Protein AF-A0A497HSV2-F1 (afdb_monomer_lite)

Secondary structure (DSSP, 8-state):
--EEEEEHHHHHHHTTTS-GGGG-HHHHHHHHHHTTEEEEEE-SSEEEEEE-TT-GGGSSHHHHHHHHHHHHHTPPPPTTTSS--SEEEEEEEEPGGGTTT--EEEEEEEES----HHHHHHHHHHHHHHHHTTTTTTTSEEEEEEESTT--SSEEEEEE-TTT-EE-BTT-SS-EEHHHHHHHSHHHHHHGGGSTT-SSEEEEE-TT--EEEETTTEEBGGG---TT--SEEEEEEES-HHHHHHHHHHHHHHHHHTT-EEEEEEEEPPTT-B---TT-PPB--EEEE-----EEEEEEHHHHHHHHSS---HHHHHHHHHHTT--EEE-SSSEEEEEE-TT-TT--SHHHHHHHHHHHH-GGGPPP---SS-----PPTTHHHHHHHHHHHHHTTPEE----SEE-HHHHHHTT-TTT---B-SS-SSGGGSEE-SSSHHHHHHHHHHTTTSPSP--EE---------

pLDDT: mean 93.84, std 6.49, range [48.62, 98.75]

Sequence (470 aa):
MPIIEINRQHFREILYDLPEEKLHWDEVKRTIPMMGASFEREDEETISFEFFPNRPDLYSVEGAARAYRSYVTSQPFSQDLYSLQGRSGIYLEVASSVLEVRPYIGCVMVRGVNIDENSLRSIMNVQEKLHMTLGRGRKKMAIGIHDFSPLYPPFRYLGANPDEVSFLPLQGDREMTLAEILKYHDKGVEYAHTLDGFPRYPVILDSKGQVLSFPPIINGELTRVTEDTTDIFVDCTGTSLRVIEESLNIITAQLIDLGGRAESVEIRYPPGAYERGESGGAELGIRETPPFEWTHLKISLKDAKRLLGVEIEVEEAIEALNRMGFPVQFLRGEVLEVSVPPMRVDILHPVDLFEDMAIGYGYDRFEGDLPKTPAFGEELPGKELEGQLRELMIGLKYQEVKTLTLVSEAELKALEMDREAGVEVINPLSEDHSALRPSLLPSLLGFLRNNRHRDFPQRVFEIGEVVRGG

Structure (mmCIF, N/CA/C/O backbone):
data_AF-A0A497HSV2-F1
#
_entry.id   AF-A0A497HSV2-F1
#
loop_
_atom_site.group_PDB
_atom_site.id
_atom_site.type_symbol
_atom_site.label_atom_id
_atom_site.label_alt_id
_atom_site.label_comp_id
_atom_site.label_asym_id
_atom_site.label_entity_id
_atom_site.label_seq_id
_atom_site.pdbx_PDB_ins_code
_atom_site.Cartn_x
_atom_site.Cartn_y
_atom_site.Cartn_z
_atom_site.occupancy
_atom_site.B_iso_or_equiv
_atom_site.auth_seq_id
_atom_site.auth_comp_id
_atom_site.auth_asym_id
_atom_site.auth_atom_id
_atom_site.pdbx_PDB_model_num
ATOM 1 N N . MET A 1 1 ? 3.741 5.727 -9.926 1.00 81.50 1 MET A N 1
ATOM 2 C CA . MET A 1 1 ? 3.344 5.398 -8.540 1.00 81.50 1 MET A CA 1
ATOM 3 C C . MET A 1 1 ? 1.887 5.859 -8.379 1.00 81.50 1 MET A C 1
ATOM 5 O O . MET A 1 1 ? 1.336 6.367 -9.358 1.00 81.50 1 MET A O 1
ATOM 9 N N . PRO A 1 2 ? 1.161 5.559 -7.291 1.00 89.69 2 PRO A N 1
ATOM 10 C CA . PRO A 1 2 ? -0.249 5.935 -7.204 1.00 89.69 2 PRO A CA 1
ATOM 11 C C . PRO A 1 2 ? -0.413 7.441 -6.992 1.00 89.69 2 PRO A C 1
ATOM 13 O O . PRO A 1 2 ? 0.045 8.004 -6.003 1.00 89.69 2 PRO A O 1
ATOM 16 N N . ILE A 1 3 ? -1.112 8.068 -7.935 1.00 94.06 3 ILE A N 1
ATOM 17 C CA . ILE A 1 3 ? -1.574 9.451 -7.827 1.00 94.06 3 ILE A CA 1
ATOM 18 C C . ILE A 1 3 ? -2.916 9.460 -7.099 1.00 94.06 3 ILE A C 1
ATOM 20 O O . ILE A 1 3 ? -3.833 8.730 -7.504 1.00 94.06 3 ILE A O 1
ATOM 24 N N . ILE A 1 4 ? -3.007 10.276 -6.051 1.00 94.62 4 ILE A N 1
ATOM 25 C CA . ILE A 1 4 ? -4.208 10.502 -5.246 1.00 94.62 4 ILE A CA 1
ATOM 26 C C . ILE A 1 4 ? -4.673 11.938 -5.455 1.00 94.62 4 ILE A C 1
ATOM 28 O O . ILE A 1 4 ? -3.900 12.879 -5.275 1.00 94.62 4 ILE A O 1
ATOM 32 N N . GLU A 1 5 ? -5.937 12.087 -5.839 1.00 94.75 5 GLU A N 1
ATOM 33 C CA . GLU A 1 5 ? -6.594 13.378 -6.031 1.00 94.75 5 GLU A CA 1
ATOM 34 C C . GLU A 1 5 ? -7.315 13.751 -4.734 1.00 94.75 5 GLU A C 1
ATOM 36 O O . GLU A 1 5 ? -8.330 13.160 -4.367 1.00 94.75 5 GLU A O 1
ATOM 41 N N . ILE A 1 6 ? -6.749 14.706 -4.002 1.00 95.25 6 ILE A N 1
ATOM 42 C CA . ILE A 1 6 ? -7.303 15.218 -2.754 1.00 95.25 6 ILE A CA 1
ATOM 43 C C . ILE A 1 6 ? -8.336 16.288 -3.092 1.00 95.25 6 ILE A C 1
ATOM 45 O O . ILE A 1 6 ? -7.981 17.370 -3.561 1.00 95.25 6 ILE A O 1
ATOM 49 N N . ASN A 1 7 ? -9.613 16.002 -2.831 1.00 94.75 7 ASN A N 1
ATOM 50 C CA . ASN A 1 7 ? -10.668 17.009 -2.891 1.00 94.75 7 ASN A CA 1
ATOM 51 C C . ASN A 1 7 ? -10.471 18.036 -1.762 1.00 94.75 7 ASN A C 1
ATOM 53 O O . ASN A 1 7 ? -10.339 17.676 -0.589 1.00 94.75 7 ASN A O 1
ATOM 57 N N . ARG A 1 8 ? -10.447 19.323 -2.124 1.00 94.19 8 ARG A N 1
ATOM 58 C CA . ARG A 1 8 ? -10.131 20.422 -1.204 1.00 94.19 8 ARG A CA 1
ATOM 59 C C . ARG A 1 8 ? -11.154 20.570 -0.079 1.00 94.19 8 ARG A C 1
ATOM 61 O O . ARG A 1 8 ? -10.768 20.880 1.047 1.00 94.19 8 ARG A O 1
ATOM 68 N N . GLN A 1 9 ? -12.436 20.388 -0.385 1.00 92.88 9 GLN A N 1
ATOM 69 C CA . GLN A 1 9 ? -13.516 20.499 0.590 1.00 92.88 9 GLN A CA 1
ATOM 70 C C . GLN A 1 9 ? -13.465 19.326 1.572 1.00 92.88 9 GLN A C 1
ATOM 72 O O . GLN A 1 9 ? -13.340 19.558 2.771 1.00 92.88 9 GLN A O 1
ATOM 77 N N . HIS A 1 10 ? -13.426 18.097 1.058 1.00 94.44 10 HIS A N 1
ATOM 78 C CA . HIS A 1 10 ? -13.376 16.876 1.869 1.00 94.44 10 HIS A CA 1
ATOM 79 C C . HIS A 1 10 ? -12.177 16.853 2.826 1.00 94.44 10 HIS A C 1
ATOM 81 O O . HIS A 1 10 ? -12.303 16.596 4.021 1.00 94.44 10 HIS A O 1
ATOM 87 N N . PHE A 1 11 ? -10.990 17.220 2.330 1.00 95.88 11 PHE A N 1
ATOM 88 C CA . PHE A 1 11 ? -9.779 17.303 3.153 1.00 95.88 11 PHE A CA 1
ATOM 89 C C . PHE A 1 11 ? -9.918 18.307 4.307 1.00 95.88 11 PHE A C 1
ATOM 91 O O . PHE A 1 11 ? -9.453 18.054 5.418 1.00 95.88 11 PHE A O 1
ATOM 98 N N . ARG A 1 12 ? -10.574 19.448 4.057 1.00 94.62 12 ARG A N 1
ATOM 99 C CA . ARG A 1 12 ? -10.845 20.466 5.081 1.00 94.62 12 ARG A CA 1
ATOM 100 C C . ARG A 1 12 ? -11.924 20.023 6.061 1.00 94.62 12 ARG A C 1
ATOM 102 O O . ARG A 1 12 ? -11.810 20.344 7.235 1.00 94.62 12 ARG A O 1
ATOM 109 N N . GLU A 1 13 ? -12.926 19.278 5.611 1.00 93.62 13 GLU A N 1
ATOM 110 C CA . GLU A 1 13 ? -13.975 18.718 6.468 1.00 93.62 13 GLU A CA 1
ATOM 111 C C . GLU A 1 13 ? -13.412 17.676 7.441 1.00 93.62 13 GLU A C 1
ATOM 113 O O . GLU A 1 13 ? -13.749 17.712 8.618 1.00 93.62 13 GLU A O 1
ATOM 118 N N . ILE A 1 14 ? -12.472 16.827 7.012 1.00 94.75 14 ILE A N 1
ATOM 119 C CA . ILE A 1 14 ? -11.773 15.876 7.902 1.00 94.75 14 ILE A CA 1
ATOM 120 C C . ILE A 1 14 ? -10.883 16.599 8.930 1.00 94.75 14 ILE A C 1
ATOM 122 O O . ILE A 1 14 ? -10.652 16.111 10.041 1.00 94.75 14 ILE A O 1
ATOM 126 N N . LEU A 1 15 ? -10.356 17.769 8.564 1.00 96.00 15 LEU A N 1
ATOM 127 C CA . LEU A 1 15 ? -9.415 18.556 9.363 1.00 96.00 15 LEU A CA 1
ATOM 128 C C . LEU A 1 15 ? -10.031 19.840 9.932 1.00 96.00 15 LEU A C 1
ATOM 130 O O . LEU A 1 15 ? -9.305 20.789 10.225 1.00 96.00 15 LEU A O 1
ATOM 134 N N . TYR A 1 16 ? -11.356 19.868 10.095 1.00 94.00 16 TYR A N 1
ATOM 135 C CA . TYR A 1 16 ? -12.126 21.072 10.426 1.00 94.00 16 TYR A CA 1
ATOM 136 C C . TYR A 1 16 ? -11.718 21.747 11.746 1.00 94.00 16 TYR A C 1
ATOM 138 O O . TYR A 1 16 ? -12.010 22.921 11.963 1.00 94.00 16 TYR A O 1
ATOM 146 N N . ASP A 1 17 ? -11.091 21.000 12.653 1.00 94.56 17 ASP A N 1
ATOM 147 C CA . ASP A 1 17 ? -10.634 21.457 13.964 1.00 94.56 17 ASP A CA 1
ATOM 148 C C . ASP A 1 17 ? -9.208 22.038 13.947 1.00 94.56 17 ASP A C 1
ATOM 150 O O . ASP A 1 17 ? -8.770 22.603 14.952 1.00 94.56 17 ASP A O 1
ATOM 154 N N . LEU A 1 18 ? -8.478 21.932 12.828 1.00 95.88 18 LEU A N 1
ATOM 155 C CA . LEU A 1 18 ? -7.165 22.558 12.687 1.00 95.88 18 LEU A CA 1
ATOM 156 C C . LEU A 1 18 ? -7.283 24.072 12.415 1.00 95.88 18 LEU A C 1
ATOM 158 O O . LEU A 1 18 ? -8.221 24.519 11.756 1.00 95.88 18 LEU A O 1
ATOM 162 N N . PRO A 1 19 ? -6.309 24.886 12.868 1.00 94.19 19 PRO A N 1
ATOM 163 C CA . PRO A 1 19 ? -6.264 26.311 12.541 1.00 94.19 19 PRO A CA 1
ATOM 164 C C . PRO A 1 19 ? -6.192 26.562 11.025 1.00 94.19 19 PRO A C 1
ATOM 166 O O . PRO A 1 19 ? -5.467 25.862 10.318 1.00 94.19 19 PRO A O 1
ATOM 169 N N . GLU A 1 20 ? -6.856 27.613 10.529 1.00 91.50 20 GLU A N 1
ATOM 170 C CA . GLU A 1 20 ? -6.917 27.930 9.085 1.00 91.50 20 GLU A CA 1
ATOM 171 C C . GLU A 1 20 ? -5.522 28.105 8.454 1.00 91.50 20 GLU A C 1
ATOM 173 O O . GLU A 1 20 ? -5.303 27.716 7.310 1.00 91.50 20 GLU A O 1
ATOM 178 N N . GLU A 1 21 ? -4.539 28.618 9.203 1.00 92.81 21 GLU A N 1
ATOM 179 C CA . GLU A 1 21 ? -3.147 28.731 8.739 1.00 92.81 21 GLU A CA 1
ATOM 180 C C . GLU A 1 21 ? -2.515 27.379 8.365 1.00 92.81 21 GLU A C 1
ATOM 182 O O . GLU A 1 21 ? -1.705 27.314 7.442 1.00 92.81 21 GLU A O 1
ATOM 187 N N . LYS A 1 22 ? -2.922 26.290 9.033 1.00 93.19 22 LYS A N 1
ATOM 188 C CA . LYS A 1 22 ? -2.508 24.916 8.726 1.00 93.19 22 LYS A CA 1
ATOM 189 C C . LYS A 1 22 ? -3.316 24.314 7.580 1.00 93.19 22 LYS A C 1
ATOM 191 O O . LYS A 1 22 ? -2.921 23.283 7.060 1.00 93.19 22 LYS A O 1
ATOM 196 N N . LEU A 1 23 ? -4.426 24.923 7.172 1.00 93.88 23 LEU A N 1
ATOM 197 C CA . LEU A 1 23 ? -5.266 24.468 6.056 1.00 93.88 23 LEU A CA 1
ATOM 198 C C . LEU A 1 23 ? -5.085 25.328 4.797 1.00 93.88 23 LEU A C 1
ATOM 200 O O . LEU A 1 23 ? -5.809 25.165 3.805 1.00 93.88 23 LEU A O 1
ATOM 204 N N . HIS A 1 24 ? -4.115 26.246 4.819 1.00 94.25 24 HIS A N 1
ATOM 205 C CA . HIS A 1 24 ? -3.714 27.000 3.645 1.00 94.25 24 HIS A CA 1
ATOM 206 C C . HIS A 1 24 ? -3.025 26.074 2.636 1.00 94.25 24 HIS A C 1
ATOM 208 O O . HIS A 1 24 ? -2.110 25.326 2.978 1.00 94.25 24 HIS A O 1
ATOM 214 N N . TRP A 1 25 ? -3.427 26.135 1.367 1.00 93.62 25 TRP A N 1
ATOM 215 C CA . TRP A 1 25 ? -2.964 25.171 0.363 1.00 93.62 25 TRP A CA 1
ATOM 216 C C . TRP A 1 25 ? -1.471 25.250 0.057 1.00 93.62 25 TRP A C 1
ATOM 218 O O . TRP A 1 25 ? -0.887 24.240 -0.319 1.00 93.62 25 TRP A O 1
ATOM 228 N N . ASP A 1 26 ? -0.834 26.400 0.266 1.00 92.81 26 ASP A N 1
ATOM 229 C CA . ASP A 1 26 ? 0.627 26.498 0.168 1.00 92.81 26 ASP A CA 1
ATOM 230 C C . ASP A 1 26 ? 1.335 25.713 1.284 1.00 92.81 26 ASP A C 1
ATOM 232 O O . ASP A 1 26 ? 2.369 25.094 1.036 1.00 92.81 26 ASP A O 1
ATOM 236 N N . GLU A 1 27 ? 0.755 25.671 2.489 1.00 92.31 27 GLU A N 1
ATOM 237 C CA . GLU A 1 27 ? 1.283 24.865 3.595 1.00 92.31 27 GLU A CA 1
ATOM 238 C C . GLU A 1 27 ? 1.093 23.372 3.320 1.00 92.31 27 GLU A C 1
ATOM 240 O O . GLU A 1 27 ? 2.031 22.587 3.475 1.00 92.31 27 GLU A O 1
ATOM 245 N N . VAL A 1 28 ? -0.093 22.987 2.836 1.00 94.88 28 VAL A N 1
ATOM 246 C CA . VAL A 1 28 ? -0.403 21.598 2.467 1.00 94.88 28 VAL A CA 1
ATOM 247 C C . VAL A 1 28 ? 0.522 21.115 1.344 1.00 94.88 28 VAL A C 1
ATOM 249 O O . VAL A 1 28 ? 1.122 20.045 1.460 1.00 94.88 28 VAL A O 1
ATOM 252 N N . LYS A 1 29 ? 0.710 21.933 0.297 1.00 94.69 29 LYS A N 1
ATOM 253 C CA . LYS A 1 29 ? 1.616 21.660 -0.834 1.00 94.69 29 LYS A CA 1
ATOM 254 C C . LYS A 1 29 ? 3.063 21.477 -0.415 1.00 94.69 29 LYS A C 1
ATOM 256 O O . LYS A 1 29 ? 3.766 20.684 -1.028 1.00 94.69 29 LYS A O 1
ATOM 261 N N . ARG A 1 30 ? 3.512 22.210 0.602 1.00 91.94 30 ARG A N 1
ATOM 262 C CA . ARG A 1 30 ? 4.869 22.083 1.135 1.00 91.94 30 ARG A CA 1
ATOM 263 C C . ARG A 1 30 ? 5.022 20.856 2.028 1.00 91.94 30 ARG A C 1
ATOM 265 O O . ARG A 1 30 ? 6.057 20.206 1.996 1.00 91.94 30 ARG A O 1
ATOM 272 N N . THR A 1 31 ? 4.004 20.553 2.823 1.00 93.44 31 THR A N 1
ATOM 273 C CA . THR A 1 31 ? 4.089 19.556 3.893 1.00 93.44 31 THR A CA 1
ATOM 274 C C . THR A 1 31 ? 3.835 18.132 3.410 1.00 93.44 31 THR A C 1
ATOM 276 O O . THR A 1 31 ? 4.577 17.237 3.798 1.00 93.44 31 THR A O 1
ATOM 279 N N . ILE A 1 32 ? 2.831 17.895 2.555 1.00 94.62 32 ILE A N 1
ATOM 280 C CA . ILE A 1 32 ? 2.525 16.537 2.067 1.00 94.62 32 ILE A CA 1
ATOM 281 C C . ILE A 1 32 ? 3.741 15.866 1.407 1.00 94.62 32 ILE A C 1
ATOM 283 O O . ILE A 1 32 ? 4.018 14.716 1.749 1.00 94.62 32 ILE A O 1
ATOM 287 N N . PRO A 1 33 ? 4.526 16.553 0.554 1.00 93.56 33 PRO A N 1
ATOM 288 C CA . PRO A 1 33 ? 5.731 15.966 -0.021 1.00 93.56 33 PRO A CA 1
ATOM 289 C C . PRO A 1 33 ? 6.771 15.506 1.003 1.00 93.56 33 PRO A C 1
ATOM 291 O O . PRO A 1 33 ? 7.427 14.487 0.791 1.00 93.56 33 PRO A O 1
ATOM 294 N N . MET A 1 34 ? 6.874 16.196 2.145 1.00 90.44 34 MET A N 1
ATOM 295 C CA . MET A 1 34 ? 7.792 15.807 3.221 1.00 90.44 34 MET A CA 1
ATOM 296 C C . MET A 1 34 ? 7.437 14.441 3.817 1.00 90.44 34 MET A C 1
ATOM 298 O O . MET A 1 34 ? 8.313 13.776 4.347 1.00 90.44 34 MET A O 1
ATOM 302 N N . MET A 1 35 ? 6.187 13.988 3.690 1.00 90.12 35 MET A N 1
ATOM 303 C CA . MET A 1 35 ? 5.714 12.697 4.204 1.00 90.12 35 MET A CA 1
ATOM 304 C C . MET A 1 35 ? 5.827 11.548 3.184 1.00 90.12 35 MET A C 1
ATOM 306 O O . MET A 1 35 ? 5.187 10.511 3.361 1.00 90.12 35 MET A O 1
ATOM 310 N N . GLY A 1 36 ? 6.611 11.718 2.112 1.00 86.06 36 GLY A N 1
ATOM 311 C CA . GLY A 1 36 ? 6.822 10.684 1.092 1.00 86.06 36 GLY A CA 1
ATOM 312 C C . GLY A 1 36 ? 5.896 10.812 -0.119 1.00 86.06 36 GLY A C 1
ATOM 313 O O . GLY A 1 36 ? 5.307 9.827 -0.573 1.00 86.06 36 GLY A O 1
ATOM 314 N N . ALA A 1 37 ? 5.754 12.032 -0.636 1.00 93.56 37 ALA A N 1
ATOM 315 C CA . ALA A 1 37 ? 4.956 12.310 -1.823 1.00 93.56 37 ALA A CA 1
ATOM 316 C C . ALA A 1 37 ? 5.627 13.342 -2.737 1.00 93.56 37 ALA A C 1
ATOM 318 O O . ALA A 1 37 ? 6.567 14.031 -2.352 1.00 93.56 37 ALA A O 1
ATOM 319 N N . SER A 1 38 ? 5.124 13.477 -3.957 1.00 93.62 38 SER A N 1
ATOM 320 C CA . SER A 1 38 ? 5.482 14.550 -4.886 1.00 93.62 38 SER A CA 1
ATOM 321 C C . SER A 1 38 ? 4.221 15.265 -5.353 1.00 93.62 38 SER A C 1
ATOM 323 O O . SER A 1 38 ? 3.195 14.635 -5.602 1.00 93.62 38 SER A O 1
ATOM 325 N N . PHE A 1 39 ? 4.270 16.594 -5.422 1.00 95.19 39 PHE A N 1
ATOM 326 C CA . PHE A 1 39 ? 3.180 17.377 -5.999 1.00 95.19 39 PHE A CA 1
ATOM 327 C C . PHE A 1 39 ? 3.135 17.157 -7.514 1.00 95.19 39 PHE A C 1
ATOM 329 O O . PHE A 1 39 ? 4.154 17.317 -8.181 1.00 95.19 39 PHE A O 1
ATOM 336 N N . GLU A 1 40 ? 1.950 16.858 -8.044 1.00 94.69 40 GLU A N 1
ATOM 337 C CA . GLU A 1 40 ? 1.756 16.603 -9.475 1.00 94.69 40 GLU A CA 1
ATOM 338 C C . GLU A 1 40 ? 1.062 17.776 -10.169 1.00 94.69 40 GLU A C 1
ATOM 340 O O . GLU A 1 40 ? 1.605 18.417 -11.069 1.00 94.69 40 GLU A O 1
ATOM 345 N N . ARG A 1 41 ? -0.176 18.056 -9.756 1.00 94.19 41 ARG A N 1
ATOM 346 C CA . ARG A 1 41 ? -1.033 19.074 -10.367 1.00 94.19 41 ARG A CA 1
ATOM 347 C C . ARG A 1 41 ? -2.066 19.573 -9.370 1.00 94.19 41 ARG A C 1
ATOM 349 O O . ARG A 1 41 ? -2.418 18.871 -8.427 1.00 94.19 41 ARG A O 1
ATOM 356 N N . GLU A 1 42 ? -2.589 20.764 -9.615 1.00 94.56 42 GLU A N 1
ATOM 357 C CA . GLU A 1 42 ? -3.769 21.275 -8.925 1.00 94.56 42 GLU A CA 1
ATOM 358 C C . GLU A 1 42 ? -4.769 21.829 -9.936 1.00 94.56 42 GLU A C 1
ATOM 360 O O . GLU A 1 42 ? -4.380 22.387 -10.965 1.00 94.56 42 GLU A O 1
ATOM 365 N N . ASP A 1 43 ? -6.048 21.672 -9.622 1.00 91.81 43 ASP A N 1
ATOM 366 C CA . ASP A 1 43 ? -7.150 22.364 -10.276 1.00 91.81 43 ASP A CA 1
ATOM 367 C C . ASP A 1 43 ? -7.988 23.114 -9.219 1.00 91.81 43 ASP A C 1
ATOM 369 O O . ASP A 1 43 ? -7.542 23.321 -8.077 1.00 91.81 43 ASP A O 1
ATOM 373 N N . GLU A 1 44 ? -9.160 23.615 -9.620 1.00 90.06 44 GLU A N 1
ATOM 374 C CA . GLU A 1 44 ? -10.025 24.426 -8.756 1.00 90.06 44 GLU A CA 1
ATOM 375 C C . GLU A 1 44 ? -10.536 23.643 -7.535 1.00 90.06 44 GLU A C 1
ATOM 37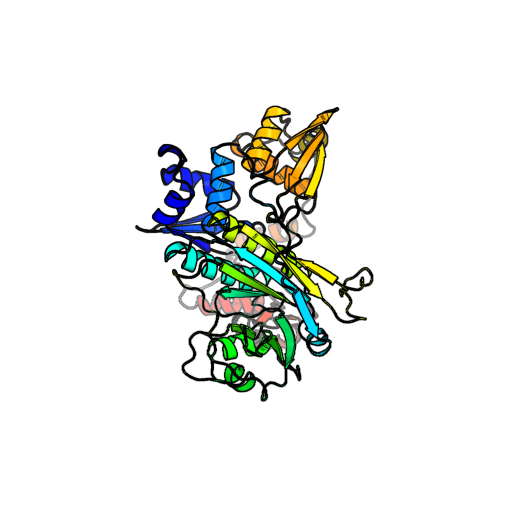7 O O . GLU A 1 44 ? -10.593 24.198 -6.436 1.00 90.06 44 GLU A O 1
ATOM 382 N N . GLU A 1 45 ? -10.843 22.353 -7.691 1.00 91.94 45 GLU A N 1
ATOM 383 C CA . GLU A 1 45 ? -11.505 21.539 -6.662 1.00 91.94 45 GLU A CA 1
ATOM 384 C C . GLU A 1 45 ? -10.569 20.523 -6.003 1.00 91.94 45 GLU A C 1
ATOM 386 O O . GLU A 1 45 ? -10.807 20.102 -4.867 1.00 91.94 45 GLU A O 1
ATOM 391 N N . THR A 1 46 ? -9.487 20.143 -6.679 1.00 94.44 46 THR A N 1
ATOM 392 C CA . THR A 1 46 ? -8.601 19.060 -6.267 1.00 94.44 46 THR A CA 1
ATOM 393 C C . THR A 1 46 ? -7.126 19.433 -6.333 1.00 94.44 46 THR A C 1
ATOM 395 O O . THR A 1 46 ? -6.681 20.348 -7.034 1.00 94.44 46 THR A O 1
ATOM 398 N N . ILE A 1 47 ? -6.339 18.690 -5.564 1.00 95.38 47 ILE A N 1
ATOM 399 C CA . ILE A 1 47 ? -4.887 18.710 -5.615 1.00 95.38 47 ILE A CA 1
ATOM 400 C C . ILE A 1 47 ? -4.355 17.281 -5.666 1.00 95.38 47 ILE A C 1
ATOM 402 O O . ILE A 1 47 ? -4.738 16.428 -4.873 1.00 95.38 47 ILE A O 1
ATOM 406 N N . SER A 1 48 ? -3.485 17.007 -6.628 1.00 95.44 48 SER A N 1
ATOM 407 C CA . SER A 1 48 ? -2.954 15.672 -6.880 1.00 95.44 48 SER A CA 1
ATOM 408 C C . SER A 1 48 ? -1.549 15.523 -6.313 1.00 95.44 48 SER A C 1
ATOM 410 O O . SER A 1 48 ? -0.670 16.345 -6.591 1.00 95.44 48 SER A O 1
ATOM 412 N N . PHE A 1 49 ? -1.326 14.429 -5.591 1.00 96.69 49 PHE A N 1
ATOM 413 C CA . PHE A 1 49 ? -0.006 14.022 -5.121 1.00 96.69 49 PHE A CA 1
ATOM 414 C C . PHE A 1 49 ? 0.307 12.602 -5.591 1.00 96.69 49 PHE A C 1
ATOM 416 O O . PHE A 1 49 ? -0.547 11.715 -5.521 1.00 96.69 49 PHE A O 1
ATOM 423 N N . GLU A 1 50 ? 1.531 12.377 -6.060 1.00 96.06 50 GLU A N 1
ATOM 424 C CA . GLU A 1 50 ? 2.077 11.043 -6.290 1.00 96.06 50 GLU A CA 1
ATOM 425 C C . GLU A 1 50 ? 2.735 10.547 -4.997 1.00 96.06 50 GLU A C 1
ATOM 427 O O . GLU A 1 50 ? 3.760 11.077 -4.572 1.00 96.06 50 GLU A O 1
ATOM 432 N N . PHE A 1 51 ? 2.142 9.537 -4.358 1.00 94.69 51 PHE A N 1
ATOM 433 C CA . PHE A 1 51 ? 2.672 8.960 -3.120 1.00 94.69 51 PHE A CA 1
ATOM 434 C C . PHE A 1 51 ? 3.642 7.815 -3.407 1.00 94.69 51 PHE A C 1
ATOM 436 O O . PHE A 1 51 ? 3.459 7.040 -4.356 1.00 94.69 51 PHE A O 1
ATOM 443 N N . PHE A 1 52 ? 4.668 7.679 -2.566 1.00 91.88 52 PHE A N 1
ATOM 444 C CA . PHE A 1 52 ? 5.629 6.594 -2.711 1.00 91.88 52 PHE A CA 1
ATOM 445 C C . PHE A 1 52 ? 5.002 5.217 -2.429 1.00 91.88 52 PHE A C 1
ATOM 447 O O . PHE A 1 52 ? 4.149 5.086 -1.548 1.00 91.88 52 PHE A O 1
ATOM 454 N N . PRO A 1 53 ? 5.429 4.157 -3.151 1.00 91.19 53 PRO A N 1
ATOM 455 C CA . PRO A 1 53 ? 4.799 2.842 -3.063 1.00 91.19 53 PRO A CA 1
ATOM 456 C C . PRO A 1 53 ? 4.831 2.176 -1.682 1.00 91.19 53 PRO A C 1
ATOM 458 O O . PRO A 1 53 ? 4.049 1.257 -1.437 1.00 91.19 53 PRO A O 1
ATOM 461 N N . ASN A 1 54 ? 5.763 2.588 -0.819 1.00 92.81 54 ASN A N 1
ATOM 462 C CA . ASN A 1 54 ? 5.935 2.051 0.525 1.00 92.81 54 ASN A CA 1
ATOM 463 C C . ASN A 1 54 ? 4.860 2.534 1.499 1.00 92.81 54 ASN A C 1
ATOM 465 O O . ASN A 1 54 ? 4.653 1.853 2.485 1.00 92.81 54 ASN A O 1
ATOM 469 N N . ARG A 1 55 ? 4.137 3.630 1.238 1.00 94.62 55 ARG A N 1
ATOM 470 C CA . ARG A 1 55 ? 3.130 4.181 2.163 1.00 94.62 55 ARG A CA 1
ATOM 471 C C . ARG A 1 55 ? 1.697 4.023 1.637 1.00 94.62 55 ARG A C 1
ATOM 473 O O . ARG A 1 55 ? 1.034 5.014 1.325 1.00 94.62 55 ARG A O 1
ATOM 480 N N . PRO A 1 56 ? 1.177 2.785 1.514 1.00 95.94 56 PRO A N 1
ATOM 481 C CA . PRO A 1 56 ? -0.170 2.548 1.002 1.00 95.94 56 PRO A CA 1
ATOM 482 C C . PRO A 1 56 ? -1.281 3.048 1.935 1.00 95.94 56 PRO A C 1
ATOM 484 O O . PRO A 1 56 ? -2.418 3.199 1.494 1.00 95.94 56 PRO A O 1
ATOM 487 N N . ASP A 1 57 ? -0.964 3.367 3.192 1.00 96.94 57 ASP A N 1
ATOM 488 C CA . ASP A 1 57 ? -1.871 4.045 4.119 1.00 96.94 57 ASP A CA 1
ATOM 489 C C . ASP A 1 57 ? -2.217 5.482 3.696 1.00 96.94 57 ASP A C 1
ATOM 491 O O . ASP A 1 57 ? -3.175 6.041 4.225 1.00 96.94 57 ASP A O 1
ATOM 495 N N . LEU A 1 58 ? -1.469 6.059 2.746 1.00 96.81 58 LEU A N 1
ATOM 496 C CA . LEU A 1 58 ? -1.682 7.396 2.184 1.00 96.81 58 LEU A CA 1
ATOM 497 C C . LEU A 1 58 ? -2.493 7.385 0.877 1.00 96.81 58 LEU A C 1
ATOM 499 O O . LEU A 1 58 ? -2.692 8.431 0.267 1.00 96.81 58 LEU A O 1
ATOM 503 N N . TYR A 1 59 ? -2.978 6.225 0.418 1.00 96.25 59 TYR A N 1
ATOM 504 C CA . TYR A 1 59 ? -3.690 6.099 -0.866 1.00 96.25 59 TYR A CA 1
ATOM 505 C C . TYR A 1 59 ? -5.154 6.567 -0.837 1.00 96.25 59 TYR A C 1
ATOM 507 O O . TYR A 1 59 ? -5.945 6.200 -1.708 1.00 96.25 59 TYR A O 1
ATOM 515 N N . SER A 1 60 ? -5.519 7.376 0.151 1.00 96.06 60 SER A N 1
ATOM 516 C CA . SER A 1 60 ? -6.837 7.985 0.287 1.00 96.06 60 SER A CA 1
ATOM 517 C C . SER A 1 60 ? -6.730 9.399 0.845 1.00 96.06 60 SER A C 1
ATOM 519 O O . SER A 1 60 ? -5.714 9.775 1.437 1.00 96.06 60 SER A O 1
ATOM 521 N N . VAL A 1 61 ? -7.798 10.182 0.679 1.00 96.94 61 VAL A N 1
ATOM 522 C CA . VAL A 1 61 ? -7.869 11.531 1.256 1.00 96.94 61 VAL A CA 1
ATOM 523 C C . VAL A 1 61 ? -7.812 11.463 2.779 1.00 96.94 61 VAL A C 1
ATOM 525 O O . VAL A 1 61 ? -7.090 12.240 3.397 1.00 96.94 61 VAL A O 1
ATOM 528 N N . GLU A 1 62 ? -8.504 10.495 3.379 1.00 97.50 62 GLU A N 1
ATOM 529 C CA . GLU A 1 62 ? -8.533 10.284 4.826 1.00 97.50 62 GLU A CA 1
ATOM 530 C C . GLU A 1 62 ? -7.162 9.869 5.360 1.00 97.50 62 GLU A C 1
ATOM 532 O O . GLU A 1 62 ? -6.689 10.418 6.351 1.00 97.50 62 GLU A O 1
ATOM 537 N N . GLY A 1 63 ? -6.476 8.963 4.659 1.00 97.12 63 GLY A N 1
ATOM 538 C CA . GLY A 1 63 ? -5.141 8.509 5.027 1.00 97.12 63 GLY A CA 1
ATOM 539 C C . GLY A 1 63 ? -4.108 9.632 4.971 1.00 97.12 63 GLY A C 1
ATOM 540 O O . GLY A 1 63 ? -3.335 9.817 5.916 1.00 97.12 63 GLY A O 1
ATOM 541 N N . ALA A 1 64 ? -4.147 10.436 3.904 1.00 97.38 64 ALA A N 1
ATOM 542 C CA . ALA A 1 64 ? -3.316 11.627 3.769 1.00 97.38 64 ALA A CA 1
ATOM 543 C C . ALA A 1 64 ? -3.651 12.687 4.832 1.00 97.38 64 ALA A C 1
ATOM 545 O O . ALA A 1 64 ? -2.738 13.252 5.432 1.00 97.38 64 ALA A O 1
ATOM 546 N N . ALA A 1 65 ? -4.935 12.935 5.111 1.00 97.50 65 ALA A N 1
ATOM 547 C CA . ALA A 1 65 ? -5.379 13.885 6.132 1.00 97.50 65 ALA A CA 1
ATOM 548 C C . ALA A 1 65 ? -4.961 13.451 7.545 1.00 97.50 65 ALA A C 1
ATOM 550 O O . ALA A 1 65 ? -4.446 14.265 8.313 1.00 97.50 65 ALA A O 1
ATOM 551 N N . ARG A 1 66 ? -5.104 12.163 7.876 1.00 97.19 66 ARG A N 1
ATOM 552 C CA . ARG A 1 66 ? -4.646 11.565 9.137 1.00 97.19 66 ARG A CA 1
ATOM 553 C C . ARG A 1 66 ? -3.148 11.784 9.347 1.00 97.19 66 ARG A C 1
ATOM 555 O O . ARG A 1 66 ? -2.745 12.278 10.400 1.00 97.19 66 ARG A O 1
ATOM 562 N N . ALA A 1 67 ? -2.327 11.463 8.345 1.00 97.38 67 ALA A N 1
ATOM 563 C CA . ALA A 1 67 ? -0.882 11.684 8.406 1.00 97.38 67 ALA A CA 1
ATOM 564 C C . ALA A 1 67 ? -0.538 13.179 8.512 1.00 97.38 67 ALA A C 1
ATOM 566 O O . ALA A 1 67 ? 0.237 13.576 9.380 1.00 97.38 67 ALA A O 1
ATOM 567 N N . TYR A 1 68 ? -1.187 14.018 7.700 1.00 97.81 68 TYR A N 1
ATOM 568 C CA . TYR A 1 68 ? -1.001 15.467 7.709 1.00 97.81 68 TYR A CA 1
ATOM 569 C C . TYR A 1 68 ? -1.286 16.086 9.078 1.00 97.81 68 TYR A C 1
ATOM 571 O O . TYR A 1 68 ? -0.472 16.857 9.586 1.00 97.81 68 TYR A O 1
ATOM 579 N N . ARG A 1 69 ? -2.414 15.718 9.702 1.00 97.00 69 ARG A N 1
ATOM 580 C CA . ARG A 1 69 ? -2.794 16.156 11.051 1.00 97.00 69 ARG A CA 1
ATOM 581 C C . ARG A 1 69 ? -1.677 15.879 12.042 1.00 97.00 69 ARG A C 1
ATOM 583 O O . ARG A 1 69 ? -1.287 16.778 12.784 1.00 97.00 69 ARG A O 1
ATOM 590 N N . SER A 1 70 ? -1.169 14.651 12.049 1.00 97.12 70 SER A N 1
ATOM 591 C CA . SER A 1 70 ? -0.105 14.252 12.966 1.00 97.12 70 SER A CA 1
ATOM 592 C C . SER A 1 70 ? 1.165 15.068 12.734 1.00 97.12 70 SER A C 1
ATOM 594 O O . SER A 1 70 ? 1.722 15.637 13.675 1.00 97.12 70 SER A O 1
ATOM 596 N N . TYR A 1 71 ? 1.532 15.254 11.468 1.00 96.94 71 TYR A N 1
ATOM 597 C CA . TYR A 1 71 ? 2.733 15.980 11.083 1.00 96.94 71 TYR A CA 1
ATOM 598 C C . TYR A 1 71 ? 2.697 17.458 11.490 1.00 96.94 71 TYR A C 1
ATOM 600 O O . TYR A 1 71 ? 3.675 17.980 12.025 1.00 96.94 71 TYR A O 1
ATOM 608 N N . VAL A 1 72 ? 1.570 18.152 11.288 1.00 95.94 72 VAL A N 1
ATOM 609 C CA . VAL A 1 72 ? 1.477 19.597 11.574 1.00 95.94 72 VAL A CA 1
ATOM 610 C C . VAL A 1 72 ? 1.185 19.939 13.034 1.00 95.94 72 VAL A C 1
ATOM 612 O O . VAL A 1 72 ? 1.353 21.100 13.419 1.00 95.94 72 VAL A O 1
ATOM 615 N N . THR A 1 73 ? 0.736 18.962 13.828 1.00 95.81 73 THR A N 1
ATOM 616 C CA . THR A 1 73 ? 0.409 19.133 15.256 1.00 95.81 73 THR A CA 1
ATOM 617 C C . THR A 1 73 ? 1.427 18.493 16.198 1.00 95.81 73 THR A C 1
ATOM 619 O O . THR A 1 73 ? 1.366 18.743 17.402 1.00 95.81 73 THR A O 1
ATOM 622 N N . SER A 1 74 ? 2.336 17.661 15.678 1.00 95.50 74 SER A N 1
ATOM 623 C CA . SER A 1 74 ? 3.210 16.782 16.467 1.00 95.50 74 SER A CA 1
ATOM 624 C C . SER A 1 74 ? 2.432 15.868 17.433 1.00 95.50 74 SER A C 1
ATOM 626 O O . SER A 1 74 ? 2.980 15.421 18.442 1.00 95.50 74 SER A O 1
ATOM 628 N N . GLN A 1 75 ? 1.150 15.598 17.158 1.00 96.50 75 GLN A N 1
ATOM 629 C CA . GLN A 1 75 ? 0.341 14.642 17.913 1.00 96.50 75 GLN A CA 1
ATOM 630 C C . GLN A 1 75 ? 0.349 13.292 17.190 1.00 96.50 75 GLN A C 1
ATOM 632 O O . GLN A 1 75 ? 0.012 13.243 16.005 1.00 96.50 75 GLN A O 1
ATOM 637 N N . PRO A 1 76 ? 0.715 12.189 17.862 1.00 97.56 76 PRO A N 1
ATOM 638 C CA . PRO A 1 76 ? 0.710 10.876 17.234 1.00 97.56 76 PRO A CA 1
ATOM 639 C C . PRO A 1 76 ? -0.720 10.374 17.008 1.00 97.56 76 PRO A C 1
ATOM 641 O O . PRO A 1 76 ? -1.690 10.931 17.530 1.00 97.56 76 PRO A O 1
ATOM 644 N N . PHE A 1 77 ? -0.863 9.283 16.259 1.00 98.00 77 PHE A N 1
ATOM 645 C CA . PHE A 1 77 ? -2.166 8.653 16.075 1.00 98.00 77 PHE A CA 1
ATOM 646 C C . PHE A 1 77 ? -2.712 8.118 17.407 1.00 98.00 77 PHE A C 1
ATOM 648 O O . PHE A 1 77 ? -1.971 7.626 18.262 1.00 98.00 77 PHE A O 1
ATOM 655 N N . SER A 1 78 ? -4.031 8.208 17.585 1.00 96.81 78 SER A N 1
ATOM 656 C CA . SER A 1 78 ? -4.697 7.760 18.809 1.00 96.81 78 SER A CA 1
ATOM 657 C C . SER A 1 78 ? -4.826 6.237 18.839 1.00 96.81 78 SER A C 1
ATOM 659 O O . SER A 1 78 ? -5.503 5.651 17.995 1.00 96.81 78 SER A O 1
ATOM 661 N N . GLN A 1 79 ? -4.214 5.601 19.840 1.00 96.19 79 GLN A N 1
ATOM 662 C CA . GLN A 1 79 ? -4.342 4.154 20.061 1.00 96.19 79 GLN A CA 1
ATOM 663 C C . GLN A 1 79 ? -5.780 3.744 20.388 1.00 96.19 79 GLN A C 1
ATOM 665 O O . GLN A 1 79 ? -6.218 2.682 19.960 1.00 96.19 79 GLN A O 1
ATOM 670 N N . ASP A 1 80 ? -6.530 4.606 21.078 1.00 95.25 80 ASP A N 1
ATOM 671 C CA . ASP A 1 80 ? -7.932 4.345 21.407 1.00 95.25 80 ASP A CA 1
ATOM 672 C C . ASP A 1 80 ? -8.814 4.398 20.153 1.00 95.25 80 ASP A C 1
ATOM 674 O O . ASP A 1 80 ? -9.697 3.559 19.982 1.00 95.25 80 ASP A O 1
ATOM 678 N N . LEU A 1 81 ? -8.556 5.360 19.256 1.00 96.31 81 LEU A N 1
ATOM 679 C CA . LEU A 1 81 ? -9.325 5.518 18.019 1.00 96.31 81 LEU A CA 1
ATOM 680 C C . LEU A 1 81 ? -9.050 4.373 17.038 1.00 96.31 81 LEU A C 1
ATOM 682 O O . LEU A 1 81 ? -9.985 3.770 16.519 1.00 96.31 81 LEU A O 1
ATOM 686 N N . TYR A 1 82 ? -7.776 4.045 16.808 1.00 97.94 82 TYR A N 1
ATOM 687 C CA . TYR A 1 82 ? -7.376 2.957 15.914 1.00 97.94 82 TYR A CA 1
ATOM 688 C C . TYR A 1 82 ? -7.270 1.639 16.684 1.00 97.94 82 TYR A C 1
ATOM 690 O O . TYR A 1 82 ? -6.194 1.050 16.799 1.00 97.94 82 TYR A O 1
ATOM 698 N N . SER A 1 83 ? -8.411 1.191 17.208 1.00 97.25 83 SER A N 1
ATOM 699 C CA . SER A 1 83 ? -8.578 -0.090 17.894 1.00 97.25 83 SER A CA 1
ATOM 700 C C . SER A 1 83 ? -9.902 -0.756 17.513 1.00 97.25 83 SER A C 1
ATOM 702 O O . SER A 1 83 ? -10.878 -0.089 17.156 1.00 97.25 83 SER A O 1
ATOM 704 N N . LEU A 1 84 ? -9.954 -2.087 17.605 1.00 97.94 84 LEU A N 1
ATOM 705 C CA . LEU A 1 84 ? -11.201 -2.827 17.420 1.00 97.94 84 LEU A CA 1
ATOM 706 C C . LEU A 1 84 ? -12.113 -2.655 18.641 1.00 97.94 84 LEU A C 1
ATOM 708 O O . LEU A 1 84 ? -11.711 -2.889 19.779 1.00 97.94 84 LEU A O 1
ATOM 712 N N . GLN A 1 85 ? -13.382 -2.339 18.397 1.00 96.75 85 GLN A N 1
ATOM 713 C CA . GLN A 1 85 ? -14.434 -2.161 19.403 1.00 96.75 85 GLN A CA 1
ATOM 714 C C . GLN A 1 85 ? -15.090 -3.496 19.806 1.00 96.75 85 GLN A C 1
ATOM 716 O O . GLN A 1 85 ? -16.280 -3.565 20.108 1.00 96.75 85 GLN A O 1
ATOM 721 N N . GLY A 1 86 ? -14.301 -4.574 19.829 1.00 96.31 86 GLY A N 1
ATOM 722 C CA . GLY A 1 86 ? -14.743 -5.926 20.169 1.00 96.31 86 GLY A CA 1
ATOM 723 C C . GLY A 1 86 ? -15.089 -6.795 18.958 1.00 96.31 86 GLY A C 1
ATOM 724 O O . GLY A 1 86 ? -14.639 -6.551 17.840 1.00 96.31 86 GLY A O 1
ATOM 725 N N . ARG A 1 87 ? -15.861 -7.860 19.212 1.00 97.81 87 ARG A N 1
ATOM 726 C CA . ARG A 1 87 ? -16.274 -8.846 18.203 1.00 97.81 87 ARG A CA 1
ATOM 727 C C . ARG A 1 87 ? -17.651 -8.500 17.655 1.00 97.81 87 ARG A C 1
ATOM 729 O O . ARG A 1 87 ? -18.574 -8.298 18.438 1.00 97.81 87 ARG A O 1
ATOM 736 N N . SER A 1 88 ? -17.815 -8.572 16.338 1.00 97.62 88 SER A N 1
ATOM 737 C CA . SER A 1 88 ? -19.109 -8.343 15.673 1.00 97.62 88 SER A CA 1
ATOM 738 C C . SER A 1 88 ? -20.143 -9.445 15.950 1.00 97.62 88 SER A C 1
ATOM 740 O O . SER A 1 88 ? -21.336 -9.269 15.713 1.00 97.62 88 SER A O 1
ATOM 742 N N . GLY A 1 89 ? -19.689 -10.625 16.394 1.00 97.06 89 GLY A N 1
ATOM 743 C CA . GLY A 1 89 ? -20.511 -11.837 16.490 1.00 97.06 89 GLY A CA 1
ATOM 744 C C . GLY A 1 89 ? -20.795 -12.508 15.139 1.00 97.06 89 GLY A C 1
ATOM 745 O O . GLY A 1 89 ? -21.461 -13.543 15.099 1.00 97.06 89 GLY A O 1
ATOM 746 N N . ILE A 1 90 ? -20.281 -11.950 14.039 1.00 98.00 90 ILE A N 1
ATOM 747 C CA . ILE A 1 90 ? -20.359 -12.525 12.696 1.00 98.00 90 ILE A CA 1
ATOM 748 C C . ILE A 1 90 ? -19.239 -13.552 12.535 1.00 98.00 90 ILE A C 1
ATOM 750 O O . ILE A 1 90 ? -18.097 -13.307 12.928 1.00 98.00 90 ILE A O 1
ATOM 754 N N . TYR A 1 91 ? -19.562 -14.681 11.902 1.00 98.00 91 TYR A N 1
ATOM 755 C CA . TYR A 1 91 ? -18.558 -15.624 11.426 1.00 98.00 91 TYR A CA 1
ATOM 756 C C . TYR A 1 91 ? -18.727 -15.933 9.936 1.00 98.00 91 TYR A C 1
ATOM 758 O O . TYR A 1 91 ? -19.840 -15.895 9.397 1.00 98.00 91 TYR A O 1
ATOM 766 N N . LEU A 1 92 ? -17.607 -16.257 9.291 1.00 98.56 92 LEU A N 1
ATOM 767 C CA . LEU A 1 92 ? -17.526 -16.700 7.905 1.00 98.56 92 LEU A CA 1
ATOM 768 C C . LEU A 1 92 ? -16.867 -18.080 7.835 1.00 98.56 92 LEU A C 1
ATOM 770 O O . LEU A 1 92 ? -15.765 -18.286 8.341 1.00 98.56 92 LEU A O 1
ATOM 774 N N . GLU A 1 93 ? -17.534 -19.029 7.183 1.00 98.62 93 GLU A N 1
ATOM 775 C CA . GLU A 1 93 ? -17.016 -20.382 6.974 1.00 98.62 93 GLU A CA 1
ATOM 776 C C . GLU A 1 93 ? -16.322 -20.509 5.618 1.00 98.62 93 GLU A C 1
ATOM 778 O O . GLU A 1 93 ? -16.927 -20.277 4.569 1.00 98.62 93 GLU A O 1
ATOM 783 N N . VAL A 1 94 ? -15.061 -20.935 5.627 1.00 98.69 94 VAL A N 1
ATOM 784 C CA . VAL A 1 94 ? -14.294 -21.225 4.413 1.00 98.69 94 VAL A CA 1
ATOM 785 C C . VAL A 1 94 ? -14.474 -22.696 4.044 1.00 98.69 94 VAL A C 1
ATOM 787 O O . VAL A 1 94 ? -14.272 -23.593 4.859 1.00 98.69 94 VAL A O 1
ATOM 790 N N . ALA A 1 95 ? -14.843 -22.976 2.798 1.00 98.06 95 ALA A N 1
ATOM 791 C CA . ALA A 1 95 ? -14.995 -24.340 2.303 1.00 98.06 95 ALA A CA 1
ATOM 792 C C . ALA A 1 95 ? -13.709 -24.845 1.636 1.00 98.06 95 ALA A C 1
ATOM 794 O O . ALA A 1 95 ? -13.080 -24.126 0.861 1.00 98.06 95 ALA A O 1
ATOM 795 N N . SER A 1 96 ? -13.379 -26.132 1.804 1.00 96.88 96 SER A N 1
ATOM 796 C CA . SER A 1 96 ? -12.188 -26.749 1.187 1.00 96.88 96 SER A CA 1
ATOM 797 C C . SER A 1 96 ? -12.119 -26.551 -0.334 1.00 96.88 96 SER A C 1
ATOM 799 O O . SER A 1 96 ? -11.036 -26.439 -0.896 1.00 96.88 96 SER A O 1
ATOM 801 N N . SER A 1 97 ? -13.277 -26.430 -0.993 1.00 96.75 97 SER A N 1
ATOM 802 C CA . SER A 1 97 ? -13.412 -26.183 -2.436 1.00 96.75 97 SER A CA 1
ATOM 803 C C . SER A 1 97 ? -12.738 -24.909 -2.963 1.00 96.75 97 SER A C 1
ATOM 805 O O . SER A 1 97 ? -12.514 -24.824 -4.165 1.00 96.75 97 SER A O 1
ATOM 807 N N . VAL A 1 98 ? -12.451 -23.915 -2.110 1.00 96.62 98 VAL A N 1
ATOM 808 C CA . VAL A 1 98 ? -11.852 -22.635 -2.538 1.00 96.62 98 VAL A CA 1
ATOM 809 C C . VAL A 1 98 ? -10.336 -22.585 -2.327 1.00 96.62 98 VAL A C 1
ATOM 811 O O . VAL A 1 98 ? -9.655 -21.734 -2.897 1.00 96.62 98 VAL A O 1
ATOM 814 N N . LEU A 1 99 ? -9.787 -23.527 -1.548 1.00 95.00 99 LEU A N 1
ATOM 815 C CA . LEU A 1 99 ? -8.394 -23.503 -1.093 1.00 95.00 99 LEU A CA 1
ATOM 816 C C . LEU A 1 99 ? -7.369 -23.677 -2.220 1.00 95.00 99 LEU A C 1
ATOM 818 O O . LEU A 1 99 ? -6.239 -23.205 -2.109 1.00 95.00 99 LEU A O 1
ATOM 822 N N . GLU A 1 100 ? -7.738 -24.350 -3.307 1.00 92.62 100 GLU A N 1
ATOM 823 C CA . GLU A 1 100 ? -6.847 -24.522 -4.461 1.00 92.62 100 GLU A CA 1
ATOM 824 C C . GLU A 1 100 ? -6.777 -23.277 -5.348 1.00 92.62 100 GLU A C 1
ATOM 826 O O . GLU A 1 100 ? -5.772 -23.071 -6.024 1.00 92.62 100 GLU A O 1
ATOM 831 N N . VAL A 1 101 ? -7.818 -22.443 -5.313 1.00 94.06 101 VAL A N 1
ATOM 832 C CA . VAL A 1 101 ? -7.9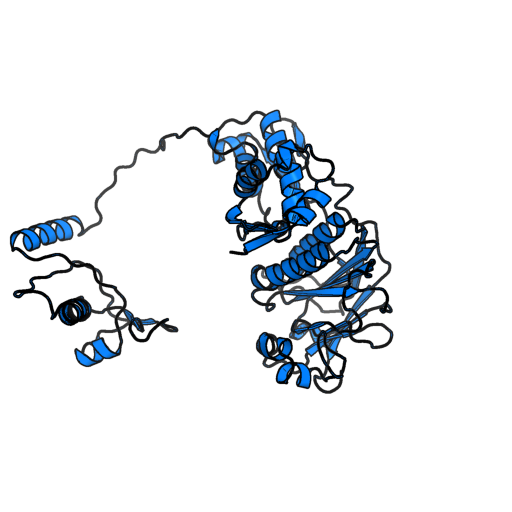76 -21.283 -6.196 1.00 94.06 101 VAL A CA 1
ATOM 833 C C . VAL A 1 101 ? -7.506 -20.013 -5.495 1.00 94.06 101 VAL A C 1
ATOM 835 O O . VAL A 1 101 ? -6.636 -19.295 -5.985 1.00 94.06 101 VAL A O 1
ATOM 838 N N . ARG A 1 102 ? -8.077 -19.726 -4.321 1.00 95.19 102 ARG A N 1
ATOM 839 C CA . ARG A 1 102 ? -7.869 -18.470 -3.596 1.00 95.19 102 ARG A CA 1
ATOM 840 C C . ARG A 1 102 ? -8.030 -18.715 -2.088 1.00 95.19 102 ARG A C 1
ATOM 842 O O . ARG A 1 102 ? -9.110 -18.485 -1.542 1.00 95.19 102 ARG A O 1
ATOM 849 N N . PRO A 1 103 ? -6.983 -19.249 -1.433 1.00 95.38 103 PRO A N 1
ATOM 850 C CA . PRO A 1 103 ? -7.101 -19.928 -0.146 1.00 95.38 103 PRO A CA 1
ATOM 851 C C . PRO A 1 103 ? -7.408 -19.048 1.049 1.00 95.38 103 PRO A C 1
ATOM 853 O O . PRO A 1 103 ? -7.859 -19.590 2.050 1.00 95.38 103 PRO A O 1
ATOM 856 N N . TYR A 1 104 ? -7.146 -17.746 0.984 1.00 97.50 104 TYR A N 1
ATOM 857 C CA . TYR A 1 104 ? -7.231 -16.886 2.156 1.00 97.50 104 TYR A CA 1
ATOM 858 C C . TYR A 1 104 ? -8.317 -15.833 1.995 1.00 97.50 104 TYR A C 1
ATOM 860 O O . TYR A 1 104 ? -8.535 -15.295 0.905 1.00 97.50 104 TYR A O 1
ATOM 868 N N . ILE A 1 105 ? -8.951 -15.527 3.117 1.00 98.38 105 ILE A N 1
ATOM 869 C CA . ILE A 1 105 ? -9.912 -14.452 3.303 1.00 98.38 105 ILE A CA 1
ATOM 870 C C . ILE A 1 105 ? -9.737 -13.852 4.700 1.00 98.38 105 ILE A C 1
ATOM 872 O O . ILE A 1 105 ? -9.478 -14.574 5.668 1.00 98.38 105 ILE A O 1
ATOM 876 N N . GLY A 1 106 ? -9.893 -12.539 4.791 1.00 98.38 106 GLY A N 1
ATOM 877 C CA . GLY A 1 106 ? -10.145 -11.830 6.036 1.00 98.38 106 GLY A CA 1
ATOM 878 C C . GLY A 1 106 ? -11.289 -10.842 5.844 1.00 98.38 106 GLY A C 1
ATOM 879 O O . GLY A 1 106 ? -11.553 -10.401 4.723 1.00 98.38 106 GLY A O 1
ATOM 880 N N . CYS A 1 107 ? -11.964 -10.512 6.936 1.00 98.69 107 CYS A N 1
ATOM 881 C CA . CYS A 1 107 ? -13.109 -9.612 6.939 1.00 98.69 107 CYS A CA 1
ATOM 882 C C . CYS A 1 107 ? -13.040 -8.629 8.109 1.00 98.69 107 CYS A C 1
ATOM 884 O O . CYS A 1 107 ? -12.416 -8.918 9.130 1.00 98.69 107 CYS A O 1
ATOM 886 N N . VAL A 1 108 ? -13.729 -7.500 7.977 1.00 98.75 108 VAL A N 1
ATOM 887 C CA . VAL A 1 108 ? -13.994 -6.561 9.074 1.00 98.75 108 VAL A CA 1
ATOM 888 C C . VAL A 1 108 ? -15.427 -6.051 8.972 1.00 98.75 108 VAL A C 1
ATOM 890 O O . VAL A 1 108 ? -15.949 -5.864 7.871 1.00 98.75 108 VAL A O 1
ATOM 893 N N . MET A 1 109 ? -16.069 -5.836 10.117 1.00 98.69 109 MET A N 1
ATOM 894 C CA . MET A 1 109 ? -17.347 -5.137 10.201 1.00 98.69 109 MET A CA 1
ATOM 895 C C . MET A 1 109 ? -17.082 -3.721 10.706 1.00 98.69 109 MET A C 1
ATOM 897 O O . MET A 1 109 ? -16.464 -3.566 11.753 1.00 98.69 109 MET A O 1
ATOM 901 N N . VAL A 1 110 ? -17.542 -2.689 10.001 1.00 98.75 110 VAL A N 1
ATOM 902 C CA . VAL A 1 110 ? -17.401 -1.297 10.447 1.00 98.75 110 VAL A CA 1
ATOM 903 C C . VAL A 1 110 ? -18.773 -0.641 10.534 1.00 98.75 110 VAL A C 1
ATOM 905 O O . VAL A 1 110 ? -19.507 -0.586 9.551 1.00 98.75 110 VAL A O 1
ATOM 908 N N . ARG A 1 111 ? -19.137 -0.174 11.730 1.00 98.50 111 ARG A N 1
ATOM 909 C CA . ARG A 1 111 ? -20.464 0.376 12.047 1.00 98.50 111 ARG A CA 1
ATOM 910 C C . ARG A 1 111 ? -20.459 1.898 12.070 1.00 98.50 111 ARG A C 1
ATOM 912 O O . ARG A 1 111 ? -19.555 2.482 12.669 1.00 98.50 111 ARG A O 1
ATOM 919 N N . GLY A 1 112 ? -21.517 2.521 11.553 1.00 97.81 112 GLY A N 1
ATOM 920 C CA . GLY A 1 112 ? -21.747 3.967 11.662 1.00 97.81 112 GLY A CA 1
ATOM 921 C C . GLY A 1 112 ? -20.730 4.839 10.920 1.00 97.81 112 GLY A C 1
ATOM 922 O O . GLY A 1 112 ? -20.333 5.879 11.436 1.00 97.81 112 GLY A O 1
ATOM 923 N N . VAL A 1 113 ? -20.291 4.396 9.745 1.00 97.94 113 VAL A N 1
ATOM 924 C CA . VAL A 1 113 ? -19.481 5.182 8.810 1.00 97.94 113 VAL A CA 1
ATOM 925 C C . VAL A 1 113 ? -20.328 6.329 8.253 1.00 97.94 113 VAL A C 1
ATOM 927 O O . VAL A 1 113 ? -21.487 6.122 7.896 1.00 97.94 113 VAL A O 1
ATOM 930 N N . ASN A 1 114 ? -19.757 7.531 8.169 1.00 96.19 114 ASN A N 1
ATOM 931 C CA . ASN A 1 114 ? -20.393 8.664 7.502 1.00 96.19 114 ASN A CA 1
ATOM 932 C C . ASN A 1 114 ? -19.957 8.681 6.036 1.00 96.19 114 ASN A C 1
ATOM 934 O O . ASN A 1 114 ? -18.766 8.823 5.757 1.00 96.19 114 ASN A O 1
ATOM 938 N N . ILE A 1 115 ? -20.914 8.514 5.123 1.00 96.19 115 ILE A N 1
ATOM 939 C CA . ILE A 1 115 ? -20.663 8.498 3.682 1.00 96.19 115 ILE A CA 1
ATOM 940 C C . ILE A 1 115 ? -21.376 9.679 3.030 1.00 96.19 115 ILE A C 1
ATOM 942 O O . ILE A 1 115 ? -22.551 9.939 3.264 1.00 96.19 115 ILE A O 1
ATOM 946 N N . ASP A 1 116 ? -20.633 10.368 2.184 1.00 94.81 116 ASP A N 1
ATOM 947 C CA . ASP A 1 116 ? -21.073 11.381 1.238 1.00 94.81 116 ASP A CA 1
ATOM 948 C C . ASP A 1 116 ? -20.435 11.094 -0.132 1.00 94.81 116 ASP A C 1
ATOM 950 O O . ASP A 1 116 ? -19.697 10.117 -0.306 1.00 94.81 116 ASP A O 1
ATOM 954 N N . GLU A 1 117 ? -20.700 11.939 -1.127 1.00 94.94 117 GLU A N 1
ATOM 955 C CA . GLU A 1 117 ? -20.168 11.749 -2.480 1.00 94.94 117 GLU A CA 1
ATOM 956 C C . GLU A 1 117 ? -18.622 11.683 -2.516 1.00 94.94 117 GLU A C 1
ATOM 958 O O . GLU A 1 117 ? -18.039 10.875 -3.252 1.00 94.94 117 GLU A O 1
ATOM 963 N N . ASN A 1 118 ? -17.937 12.506 -1.714 1.00 94.69 118 ASN A N 1
ATOM 964 C CA . ASN A 1 118 ? -16.475 12.609 -1.719 1.00 94.69 118 ASN A CA 1
ATOM 965 C C . ASN A 1 118 ? -15.811 11.403 -1.048 1.00 94.69 118 ASN A C 1
ATOM 967 O O . ASN A 1 118 ? -14.877 10.815 -1.601 1.00 94.69 118 ASN A O 1
ATOM 971 N N . SER A 1 119 ? -16.304 11.009 0.123 1.00 95.31 119 SER A N 1
ATOM 972 C CA . SER A 1 119 ? -15.839 9.833 0.859 1.00 95.31 119 SER A CA 1
ATOM 973 C C . SER A 1 119 ? -16.165 8.537 0.118 1.00 95.31 119 SER A C 1
ATOM 975 O O . SER A 1 119 ? -15.298 7.668 0.034 1.00 95.31 119 SER A O 1
ATOM 977 N N . LEU A 1 120 ? -17.332 8.419 -0.530 1.00 96.31 120 LEU A N 1
ATOM 978 C CA . LEU A 1 120 ? -17.657 7.267 -1.381 1.00 96.31 120 LEU A CA 1
ATOM 979 C C . LEU A 1 120 ? -16.642 7.113 -2.521 1.00 96.31 120 LEU A C 1
ATOM 981 O O . LEU A 1 120 ? -16.115 6.021 -2.759 1.00 96.31 120 LEU A O 1
ATOM 985 N N . ARG A 1 121 ? -16.307 8.222 -3.191 1.00 95.50 121 ARG A N 1
ATOM 986 C CA . ARG A 1 121 ? -15.264 8.250 -4.224 1.00 95.50 121 ARG A CA 1
ATOM 987 C C . ARG A 1 121 ? -13.890 7.897 -3.649 1.00 95.50 121 ARG A C 1
ATOM 989 O O . ARG A 1 121 ? -13.149 7.144 -4.278 1.00 95.50 121 ARG A O 1
ATOM 996 N N . SER A 1 122 ? -13.552 8.394 -2.458 1.00 96.00 122 SER A N 1
ATOM 997 C CA . SER A 1 122 ? -12.291 8.080 -1.769 1.00 96.00 122 SER A CA 1
ATOM 998 C C . SER A 1 122 ? -12.174 6.588 -1.424 1.00 96.00 122 SER A C 1
ATOM 1000 O O . SER A 1 122 ? -11.129 5.978 -1.666 1.00 96.00 122 SER A O 1
ATOM 1002 N N . ILE A 1 123 ? -13.255 5.967 -0.938 1.00 96.62 123 ILE A N 1
ATOM 1003 C CA . ILE A 1 123 ? -13.348 4.524 -0.656 1.00 96.62 123 ILE A CA 1
ATOM 1004 C C . ILE A 1 123 ? -13.109 3.705 -1.935 1.00 96.62 123 ILE A C 1
ATOM 1006 O O . ILE A 1 123 ? -12.304 2.769 -1.937 1.00 96.62 123 ILE A O 1
ATOM 1010 N N . MET A 1 124 ? -13.769 4.065 -3.041 1.00 95.62 124 MET A N 1
ATOM 1011 C CA . MET A 1 124 ? -13.567 3.397 -4.334 1.00 95.62 124 MET A CA 1
ATOM 1012 C C . MET A 1 124 ? -12.126 3.556 -4.834 1.00 95.62 124 MET A C 1
ATOM 1014 O O . MET A 1 124 ? -11.489 2.577 -5.226 1.00 95.62 124 MET A O 1
ATOM 1018 N N . ASN A 1 125 ? -11.578 4.769 -4.754 1.00 95.62 125 ASN A N 1
ATOM 1019 C CA . ASN A 1 125 ? -10.223 5.060 -5.209 1.00 95.62 125 ASN A CA 1
ATOM 1020 C C . ASN A 1 125 ? -9.179 4.243 -4.444 1.00 95.62 125 ASN A C 1
ATOM 1022 O O . ASN A 1 125 ? -8.339 3.597 -5.071 1.00 95.62 125 ASN A O 1
ATOM 1026 N N . VAL A 1 126 ? -9.224 4.221 -3.108 1.00 96.12 126 VAL A N 1
ATOM 1027 C CA . VAL A 1 126 ? -8.237 3.455 -2.333 1.00 96.12 126 VAL A CA 1
ATOM 1028 C C . VAL A 1 126 ? -8.346 1.959 -2.615 1.00 96.12 126 VAL A C 1
ATOM 1030 O O . VAL A 1 126 ? -7.320 1.293 -2.764 1.00 96.12 126 VAL A O 1
ATOM 1033 N N . GLN A 1 127 ? -9.566 1.437 -2.784 1.00 96.44 127 GLN A N 1
ATOM 1034 C CA . GLN A 1 127 ? -9.791 0.045 -3.158 1.00 96.44 127 GLN A CA 1
ATOM 1035 C C . GLN A 1 127 ? -9.072 -0.275 -4.478 1.00 96.44 127 GLN A C 1
ATOM 1037 O O . GLN A 1 127 ? -8.297 -1.234 -4.544 1.00 96.44 127 GLN A O 1
ATOM 1042 N N . GLU A 1 128 ? -9.269 0.546 -5.510 1.00 95.69 128 GLU A N 1
ATOM 1043 C CA . GLU A 1 128 ? -8.623 0.368 -6.811 1.00 95.69 128 GLU A CA 1
ATOM 1044 C C . GLU A 1 128 ? -7.095 0.500 -6.730 1.00 95.69 128 GLU A C 1
ATOM 1046 O O . GLU A 1 128 ? -6.364 -0.325 -7.293 1.00 95.69 128 GLU A O 1
ATOM 1051 N N . LYS A 1 129 ? -6.573 1.488 -5.988 1.00 96.19 129 LYS A N 1
ATOM 1052 C CA . LYS A 1 129 ? -5.120 1.659 -5.816 1.00 96.19 129 LYS A CA 1
ATOM 1053 C C . LYS A 1 129 ? -4.496 0.464 -5.102 1.00 96.19 129 LYS A C 1
ATOM 1055 O O . LYS A 1 129 ? -3.446 -0.015 -5.542 1.00 96.19 129 LYS A O 1
ATOM 1060 N N . LEU A 1 130 ? -5.129 -0.062 -4.052 1.00 97.06 130 LEU A N 1
ATOM 1061 C CA . LEU A 1 130 ? -4.653 -1.251 -3.340 1.00 97.06 130 LEU A CA 1
ATOM 1062 C C . LEU A 1 130 ? -4.735 -2.508 -4.218 1.00 97.06 130 LEU A C 1
ATOM 1064 O O . LEU A 1 130 ? -3.804 -3.315 -4.209 1.00 97.06 130 LEU A O 1
ATOM 1068 N N . HIS A 1 131 ? -5.780 -2.661 -5.042 1.00 96.19 131 HIS A N 1
ATOM 1069 C CA . HIS A 1 131 ? -5.880 -3.755 -6.022 1.00 96.19 131 HIS A CA 1
ATOM 1070 C C . HIS A 1 131 ? -4.734 -3.733 -7.036 1.00 96.19 131 HIS A C 1
ATOM 1072 O O . HIS A 1 131 ? -4.186 -4.789 -7.367 1.00 96.19 131 HIS A O 1
ATOM 1078 N N . MET A 1 132 ? -4.363 -2.547 -7.524 1.00 94.50 132 MET A N 1
ATOM 1079 C CA . MET A 1 132 ? -3.302 -2.384 -8.520 1.00 94.50 132 MET A CA 1
ATOM 1080 C C . MET A 1 132 ? -1.903 -2.550 -7.928 1.00 94.50 132 MET A C 1
ATOM 1082 O O . MET A 1 132 ? -1.052 -3.195 -8.541 1.00 94.50 132 MET A O 1
ATOM 1086 N N . THR A 1 133 ? -1.670 -2.009 -6.733 1.00 94.50 133 THR A N 1
ATOM 1087 C CA . THR A 1 133 ? -0.360 -2.016 -6.069 1.00 94.50 133 THR A CA 1
ATOM 1088 C C . THR A 1 133 ? -0.132 -3.322 -5.303 1.00 94.50 133 THR A C 1
ATOM 1090 O O . THR A 1 133 ? 0.426 -4.276 -5.853 1.00 94.50 133 THR A O 1
ATOM 1093 N N . LEU A 1 134 ? -0.603 -3.410 -4.058 1.00 94.38 134 LEU A N 1
ATOM 1094 C CA . LEU A 1 134 ? -0.439 -4.578 -3.188 1.00 94.38 134 LEU A CA 1
ATOM 1095 C C . LEU A 1 134 ? -1.068 -5.840 -3.804 1.00 94.38 134 LEU A C 1
ATOM 1097 O O . LEU A 1 134 ? -0.464 -6.919 -3.808 1.00 94.38 134 LEU A O 1
ATOM 1101 N N . GLY A 1 135 ? -2.248 -5.689 -4.411 1.00 93.69 135 GLY A N 1
ATOM 1102 C CA . GLY A 1 135 ? -2.989 -6.760 -5.072 1.00 93.69 135 GLY A CA 1
ATOM 1103 C C . GLY A 1 135 ? -2.384 -7.242 -6.395 1.00 93.69 135 GLY A C 1
ATOM 1104 O O . GLY A 1 135 ? -2.742 -8.335 -6.839 1.00 93.69 135 GLY A O 1
ATOM 1105 N N . ARG A 1 136 ? -1.441 -6.498 -6.999 1.00 93.69 136 ARG A N 1
ATOM 1106 C CA . ARG A 1 136 ? -0.841 -6.771 -8.323 1.00 93.69 136 ARG A CA 1
ATOM 1107 C C . ARG A 1 136 ? -1.894 -7.044 -9.404 1.00 93.69 136 ARG A C 1
ATOM 1109 O O . ARG A 1 136 ? -1.895 -8.117 -10.009 1.00 93.69 136 ARG A O 1
ATOM 1116 N N . GLY A 1 137 ? -2.816 -6.101 -9.587 1.00 92.62 137 GLY A N 1
ATOM 1117 C CA . GLY A 1 137 ? -3.963 -6.271 -10.483 1.00 92.62 137 GLY A CA 1
ATOM 1118 C C . GLY A 1 137 ? -4.896 -7.375 -9.989 1.00 92.62 137 GLY A C 1
ATOM 1119 O O . GLY A 1 137 ? -5.239 -8.287 -10.733 1.00 92.62 137 GLY A O 1
ATOM 1120 N N . ARG A 1 138 ? -5.231 -7.348 -8.693 1.00 94.69 138 ARG A N 1
ATOM 1121 C CA . ARG A 1 138 ? -6.105 -8.309 -7.988 1.00 94.69 138 ARG A CA 1
ATOM 1122 C C . ARG A 1 138 ? -5.614 -9.759 -7.860 1.00 94.69 138 ARG A C 1
ATOM 1124 O O . ARG A 1 138 ? -6.192 -10.553 -7.104 1.00 94.69 138 ARG A O 1
ATOM 1131 N N . LYS A 1 139 ? -4.517 -10.116 -8.533 1.00 93.00 139 LYS A N 1
ATOM 1132 C CA . LYS A 1 139 ? -3.921 -11.459 -8.513 1.00 93.00 139 LYS A CA 1
ATOM 1133 C C . LYS A 1 139 ? -3.625 -11.948 -7.093 1.00 93.00 139 LYS A C 1
ATOM 1135 O O . LYS A 1 139 ? -4.008 -13.061 -6.743 1.00 93.00 139 LYS A O 1
ATOM 1140 N N . LYS A 1 140 ? -2.976 -11.121 -6.265 1.00 94.06 140 LYS A N 1
ATOM 1141 C CA . LYS A 1 140 ? -2.605 -11.478 -4.883 1.00 94.06 140 LYS A CA 1
ATOM 1142 C C . LYS A 1 140 ? -3.722 -11.256 -3.871 1.00 94.06 140 LYS A C 1
ATOM 1144 O O . LYS A 1 140 ? -3.805 -12.023 -2.914 1.00 94.06 140 LYS A O 1
ATOM 1149 N N . MET A 1 141 ? -4.529 -10.215 -4.064 1.00 96.19 141 MET A N 1
ATOM 1150 C CA . MET A 1 141 ? -5.526 -9.749 -3.103 1.00 96.19 141 MET A CA 1
ATOM 1151 C C . MET A 1 141 ? -6.619 -8.947 -3.822 1.00 96.19 141 MET A C 1
ATOM 1153 O O . MET A 1 141 ? -6.307 -8.212 -4.753 1.00 96.19 141 MET A O 1
ATOM 1157 N N . ALA A 1 142 ? -7.876 -9.112 -3.412 1.00 97.31 142 ALA A N 1
ATOM 1158 C CA . ALA A 1 142 ? -9.029 -8.356 -3.889 1.00 97.31 142 ALA A CA 1
ATOM 1159 C C . ALA A 1 142 ? -9.949 -8.047 -2.706 1.00 97.31 142 ALA A C 1
ATOM 1161 O O . ALA A 1 142 ? -10.176 -8.919 -1.872 1.00 97.31 142 ALA A O 1
ATOM 1162 N N . ILE A 1 143 ? -10.460 -6.822 -2.674 1.00 98.38 143 ILE A N 1
ATOM 1163 C CA . ILE A 1 143 ? -11.275 -6.252 -1.594 1.00 98.38 143 ILE A CA 1
ATOM 1164 C C . ILE A 1 143 ? -12.702 -6.091 -2.109 1.00 98.38 143 ILE A C 1
ATOM 1166 O O . ILE A 1 143 ? -12.885 -5.453 -3.150 1.00 98.38 143 ILE A O 1
ATOM 1170 N N . GLY A 1 144 ? -13.675 -6.619 -1.378 1.00 97.94 144 GLY A N 1
ATOM 1171 C CA . GLY A 1 144 ? -15.091 -6.313 -1.508 1.00 97.94 144 GLY A CA 1
ATOM 1172 C C . GLY A 1 144 ? -15.534 -5.383 -0.380 1.00 97.94 144 GLY A C 1
ATOM 1173 O O . GLY A 1 144 ? -15.195 -5.594 0.781 1.00 97.94 144 GLY A O 1
ATOM 1174 N N . ILE A 1 145 ? -16.262 -4.319 -0.716 1.00 98.25 145 ILE A N 1
ATOM 1175 C CA . ILE A 1 145 ? -16.846 -3.384 0.252 1.00 98.25 145 ILE A CA 1
ATOM 1176 C C . ILE A 1 145 ? -18.354 -3.427 0.023 1.00 98.25 145 ILE A C 1
ATOM 1178 O O . ILE A 1 145 ? -18.806 -3.230 -1.109 1.00 98.25 145 ILE A O 1
ATOM 1182 N N . HIS A 1 146 ? -19.096 -3.743 1.079 1.00 98.25 146 HIS A N 1
ATOM 1183 C CA . HIS A 1 146 ? -20.501 -4.124 1.018 1.00 98.25 146 HIS A CA 1
ATOM 1184 C C . HIS A 1 146 ? -21.328 -3.294 1.993 1.00 98.25 146 HIS A C 1
ATOM 1186 O O . HIS A 1 146 ? -20.962 -3.183 3.164 1.00 98.25 146 HIS A O 1
ATOM 1192 N N . ASP A 1 147 ? -22.476 -2.788 1.541 1.00 98.31 147 ASP A N 1
ATOM 1193 C CA . ASP A 1 147 ? -23.539 -2.387 2.464 1.00 98.31 147 ASP A CA 1
ATOM 1194 C C . ASP A 1 147 ? -23.998 -3.626 3.240 1.00 98.31 147 ASP A C 1
ATOM 1196 O O . ASP A 1 147 ? -24.342 -4.658 2.650 1.00 98.31 147 ASP A O 1
ATOM 1200 N N . PHE A 1 148 ? -23.960 -3.542 4.567 1.00 97.94 148 PHE A N 1
ATOM 1201 C CA . PHE A 1 148 ? -24.342 -4.640 5.443 1.00 97.94 148 PHE A CA 1
ATOM 1202 C C . PHE A 1 148 ? -25.861 -4.774 5.615 1.00 97.94 148 PHE A C 1
ATOM 1204 O O . PHE A 1 148 ? -26.346 -5.859 5.931 1.00 97.94 148 PHE A O 1
ATOM 1211 N N . SER A 1 149 ? -26.628 -3.706 5.396 1.00 96.94 149 SER A N 1
ATOM 1212 C CA . SER A 1 149 ? -28.077 -3.651 5.641 1.00 96.94 149 SER A CA 1
ATOM 1213 C C . SER A 1 149 ? -28.889 -4.794 5.000 1.00 96.94 149 SER A C 1
ATOM 1215 O O . SER A 1 149 ? -29.783 -5.321 5.669 1.00 96.94 149 SER A O 1
ATOM 1217 N N . PRO A 1 150 ? -28.620 -5.224 3.747 1.00 96.38 150 PRO A N 1
ATOM 1218 C CA . PRO A 1 150 ? -29.360 -6.316 3.116 1.00 96.38 150 PRO A CA 1
ATOM 1219 C C . PRO A 1 150 ? -28.845 -7.722 3.471 1.00 96.38 150 PRO A C 1
ATOM 1221 O O . PRO A 1 150 ? -29.420 -8.698 2.990 1.00 96.38 150 PRO A O 1
ATOM 1224 N N . LEU A 1 151 ? -27.784 -7.854 4.276 1.00 96.06 151 LEU A N 1
ATOM 1225 C CA . LEU A 1 151 ? -27.066 -9.114 4.481 1.00 96.06 151 LEU A CA 1
ATOM 1226 C C . LEU A 1 151 ? -27.512 -9.902 5.714 1.00 96.06 151 LEU A C 1
ATOM 1228 O O . LEU A 1 151 ? -27.842 -9.345 6.762 1.00 96.06 151 LEU A O 1
ATOM 1232 N N . TYR A 1 152 ? -27.443 -11.235 5.609 1.00 97.19 152 TYR A N 1
ATOM 1233 C CA . TYR A 1 152 ? -27.808 -12.148 6.694 1.00 97.19 152 TYR A CA 1
ATOM 1234 C C . TYR A 1 152 ? -26.655 -13.093 7.071 1.00 97.19 152 TYR A C 1
ATOM 1236 O O . TYR A 1 152 ? -26.501 -14.143 6.437 1.00 97.19 152 TYR A O 1
ATOM 1244 N N . PRO A 1 153 ? -25.871 -12.800 8.125 1.00 96.06 153 PRO A N 1
ATOM 1245 C CA . PRO A 1 153 ? -24.836 -13.718 8.604 1.00 96.06 153 PRO A CA 1
ATOM 1246 C C . PRO A 1 153 ? -25.438 -15.035 9.152 1.00 96.06 153 PRO A C 1
ATOM 1248 O O . PRO A 1 153 ? -26.604 -15.054 9.557 1.00 96.06 153 PRO A O 1
ATOM 1251 N N . PRO A 1 154 ? -24.665 -16.137 9.225 1.00 97.06 154 PRO A N 1
ATOM 1252 C CA . PRO A 1 154 ? -23.247 -16.254 8.866 1.00 97.06 154 PRO A CA 1
ATOM 1253 C C . PRO A 1 154 ? -22.994 -16.272 7.357 1.00 97.06 154 PRO A C 1
ATOM 1255 O O . PRO A 1 154 ? -23.897 -16.545 6.566 1.00 97.06 154 PRO A O 1
ATOM 1258 N N . PHE A 1 155 ? -21.742 -16.022 6.979 1.00 98.44 155 PHE A N 1
ATOM 1259 C CA . PHE A 1 155 ? -21.295 -16.035 5.586 1.00 98.44 155 PHE A CA 1
ATOM 1260 C C . PHE A 1 155 ? -20.544 -17.325 5.243 1.00 98.44 155 PHE A C 1
ATOM 1262 O O . PHE A 1 155 ? -20.003 -18.006 6.117 1.00 98.44 155 PHE A O 1
ATOM 1269 N N . ARG A 1 156 ? -20.488 -17.672 3.957 1.00 98.44 156 ARG A N 1
ATOM 1270 C CA . ARG A 1 156 ? -19.755 -18.837 3.445 1.00 98.44 156 ARG A CA 1
ATOM 1271 C C . ARG A 1 156 ? -18.910 -18.440 2.245 1.00 98.44 156 ARG A C 1
ATOM 1273 O O . ARG A 1 156 ? -19.442 -17.899 1.282 1.00 98.44 156 ARG A O 1
ATOM 1280 N N . TYR A 1 157 ? -17.622 -18.768 2.280 1.00 98.69 157 TYR A N 1
ATOM 1281 C CA . TYR A 1 157 ? -16.680 -18.573 1.179 1.00 98.69 157 TYR A CA 1
ATOM 1282 C C . TYR A 1 157 ? -16.308 -19.920 0.559 1.00 98.69 157 TYR A C 1
ATOM 1284 O O . TYR A 1 157 ? -15.709 -20.777 1.215 1.00 98.69 157 TYR A O 1
ATOM 1292 N N . LEU A 1 158 ? -16.697 -20.145 -0.697 1.00 98.12 158 LEU A N 1
ATOM 1293 C CA . LEU A 1 158 ? -16.583 -21.454 -1.344 1.00 98.12 158 LEU A CA 1
ATOM 1294 C C . LEU A 1 158 ? -16.198 -21.365 -2.821 1.00 98.12 158 LEU A C 1
ATOM 1296 O O . LEU A 1 158 ? -16.330 -20.324 -3.451 1.00 98.12 158 LEU A O 1
ATOM 1300 N N . GLY A 1 159 ? -15.724 -22.486 -3.370 1.00 97.81 159 GLY A N 1
ATOM 1301 C CA . GLY A 1 159 ? -15.480 -22.659 -4.799 1.00 97.81 159 GLY A CA 1
ATOM 1302 C C . GLY A 1 159 ? -16.728 -23.226 -5.474 1.00 97.81 159 GLY A C 1
ATOM 1303 O O . GLY A 1 159 ? -17.017 -24.422 -5.334 1.00 97.81 159 GLY A O 1
ATOM 1304 N N . ALA A 1 160 ? -17.457 -22.373 -6.187 1.00 97.19 160 ALA A N 1
ATOM 1305 C CA . ALA A 1 160 ? -18.702 -22.691 -6.874 1.00 97.19 160 ALA A CA 1
ATOM 1306 C C . ALA A 1 160 ? -18.462 -23.201 -8.301 1.00 97.19 160 ALA A C 1
ATOM 1308 O O . ALA A 1 160 ? -17.459 -22.864 -8.935 1.00 97.19 160 ALA A O 1
ATOM 1309 N N . ASN A 1 161 ? -19.400 -24.001 -8.810 1.00 96.50 161 ASN A N 1
ATOM 1310 C CA . ASN A 1 161 ? -19.465 -24.317 -10.233 1.00 96.50 161 ASN A CA 1
ATOM 1311 C C . ASN A 1 161 ? -19.878 -23.039 -11.000 1.00 96.50 161 ASN A C 1
ATOM 1313 O O . ASN A 1 161 ? -20.887 -22.434 -10.622 1.00 96.50 161 ASN A O 1
ATOM 1317 N N . PRO A 1 162 ? -19.131 -22.616 -12.039 1.00 94.69 162 PRO A N 1
ATOM 1318 C CA . PRO A 1 162 ? -19.393 -21.367 -12.753 1.00 94.69 162 PRO A CA 1
ATOM 1319 C C . PRO A 1 162 ? -20.802 -21.214 -13.341 1.00 94.69 162 PRO A C 1
ATOM 1321 O O . PRO A 1 162 ? -21.255 -20.083 -13.518 1.00 94.69 162 PRO A O 1
ATOM 1324 N N . ASP A 1 163 ? -21.485 -22.327 -13.616 1.00 96.19 163 ASP A N 1
ATOM 1325 C CA . ASP A 1 163 ? -22.818 -22.356 -14.232 1.00 96.19 163 ASP A CA 1
ATOM 1326 C C . ASP A 1 163 ? -23.975 -22.484 -13.218 1.00 96.19 163 ASP A C 1
ATOM 1328 O O . ASP A 1 163 ? -25.139 -22.359 -13.593 1.00 96.19 163 ASP A O 1
ATOM 1332 N N . GLU A 1 164 ? -23.690 -22.756 -11.938 1.00 94.25 164 GLU A N 1
ATOM 1333 C CA . GLU A 1 164 ? -24.723 -23.048 -10.922 1.00 94.25 164 GLU A CA 1
ATOM 1334 C C . GLU A 1 164 ? -25.110 -21.838 -10.066 1.00 94.25 164 GLU A C 1
ATOM 1336 O O . GLU A 1 164 ? -26.194 -21.819 -9.484 1.00 94.25 164 GLU A O 1
ATOM 1341 N N . VAL A 1 165 ? -24.226 -20.845 -9.957 1.00 95.38 165 VAL A N 1
ATOM 1342 C CA . VAL A 1 165 ? -24.458 -19.643 -9.150 1.00 95.38 165 VAL A CA 1
ATOM 1343 C C . VAL A 1 165 ? -24.686 -18.458 -10.070 1.00 95.38 165 VAL A C 1
ATOM 1345 O O . VAL A 1 165 ? -23.829 -18.137 -10.895 1.00 95.38 165 VAL A O 1
ATOM 1348 N N . SER A 1 166 ? -25.824 -17.792 -9.891 1.00 96.56 166 SER A N 1
ATOM 1349 C CA . SER A 1 166 ? -26.184 -16.563 -10.589 1.00 96.56 166 SER A CA 1
ATOM 1350 C C . SER A 1 166 ? -26.530 -15.452 -9.609 1.00 96.56 166 SER A C 1
ATOM 1352 O O . SER A 1 166 ? -27.078 -15.694 -8.534 1.00 96.56 166 SER A O 1
ATOM 1354 N N . PHE A 1 167 ? -26.208 -14.223 -9.991 1.00 97.44 167 PHE A N 1
ATOM 1355 C CA . PHE A 1 167 ? -26.599 -13.017 -9.270 1.00 97.44 167 PHE A CA 1
ATOM 1356 C C . PHE A 1 167 ? -26.584 -11.821 -10.221 1.00 97.44 167 PHE A C 1
ATOM 1358 O O . PHE A 1 167 ? -26.100 -11.925 -11.348 1.00 97.44 167 PHE A O 1
ATOM 1365 N N . LEU A 1 168 ? -27.125 -10.688 -9.778 1.00 97.50 168 LEU A N 1
ATOM 1366 C CA . LEU A 1 168 ? -27.003 -9.417 -10.487 1.00 97.50 168 LEU A CA 1
ATOM 1367 C C . LEU A 1 168 ? -25.642 -8.780 -10.136 1.00 97.50 168 LEU A C 1
ATOM 1369 O O . LEU A 1 168 ? -25.479 -8.337 -8.990 1.00 97.50 168 LEU A O 1
ATOM 1373 N N . PRO A 1 169 ? -24.655 -8.754 -11.054 1.00 96.81 169 PRO A N 1
ATOM 1374 C CA . PRO A 1 169 ? -23.376 -8.105 -10.788 1.00 96.81 169 PRO A CA 1
ATOM 1375 C C . PRO A 1 169 ? -23.551 -6.590 -10.659 1.00 96.81 169 PRO A C 1
ATOM 1377 O O . PRO A 1 169 ? -24.474 -6.012 -11.233 1.00 96.81 169 PRO A O 1
ATOM 1380 N N . LEU A 1 170 ? -22.659 -5.944 -9.906 1.00 93.50 170 LEU A N 1
ATOM 1381 C CA . LEU A 1 170 ? -22.631 -4.488 -9.771 1.00 93.50 170 LEU A CA 1
ATOM 1382 C C . LEU A 1 170 ? -22.548 -3.827 -11.158 1.00 93.50 170 LEU A C 1
ATOM 1384 O O . LEU A 1 170 ? -21.674 -4.180 -11.939 1.00 93.50 170 LEU A O 1
ATOM 1388 N N . GLN A 1 171 ? -23.423 -2.858 -11.444 1.00 91.12 171 GLN A N 1
ATOM 1389 C CA . GLN A 1 171 ? -23.545 -2.226 -12.779 1.00 91.12 171 GLN A CA 1
ATOM 1390 C C . GLN A 1 171 ? -24.017 -3.178 -13.901 1.00 91.12 171 GLN A C 1
ATOM 1392 O O . GLN A 1 171 ? -23.954 -2.823 -15.077 1.00 91.12 171 GLN A O 1
ATOM 1397 N N . GLY A 1 172 ? -24.536 -4.358 -13.554 1.00 90.56 172 GLY A N 1
ATOM 1398 C CA . GLY A 1 172 ? -25.207 -5.265 -14.481 1.00 90.56 172 GLY A CA 1
ATOM 1399 C C . GLY A 1 172 ? -26.667 -4.890 -14.739 1.00 90.56 172 GLY A C 1
ATOM 1400 O O . GLY A 1 172 ? -27.318 -4.228 -13.932 1.00 90.56 172 GLY A O 1
ATOM 1401 N N . ASP A 1 173 ? -27.202 -5.356 -15.865 1.00 92.62 173 ASP A N 1
ATOM 1402 C CA . ASP A 1 173 ? -28.591 -5.145 -16.294 1.00 92.62 173 ASP A CA 1
ATOM 1403 C C . ASP A 1 173 ? -29.501 -6.364 -16.055 1.00 92.62 173 ASP A C 1
ATOM 1405 O O . ASP A 1 173 ? -30.728 -6.243 -16.059 1.00 92.62 173 ASP A O 1
ATOM 1409 N N . ARG A 1 174 ? -28.915 -7.546 -15.836 1.00 96.00 174 ARG A N 1
ATOM 1410 C CA . ARG A 1 174 ? -29.624 -8.804 -15.576 1.00 96.00 174 ARG A CA 1
ATOM 1411 C C . ARG A 1 174 ? -28.828 -9.725 -14.660 1.00 96.00 174 ARG A C 1
ATOM 1413 O O . ARG A 1 174 ? -27.616 -9.585 -14.517 1.00 96.00 174 ARG A O 1
ATOM 1420 N N . GLU A 1 175 ? -29.506 -10.717 -14.091 1.00 96.75 175 GLU A N 1
ATOM 1421 C CA . GLU A 1 175 ? -28.817 -11.826 -13.433 1.00 96.75 175 GLU A CA 1
ATOM 1422 C C . GLU A 1 175 ? -27.972 -12.614 -14.439 1.00 96.75 175 GLU A C 1
ATOM 1424 O O . GLU A 1 175 ? -28.401 -12.902 -15.564 1.00 96.75 175 GLU A O 1
ATOM 1429 N N . MET A 1 176 ? -26.759 -12.953 -14.012 1.00 97.62 176 MET A N 1
ATOM 1430 C CA . MET A 1 176 ? -25.765 -13.661 -14.805 1.00 97.62 176 MET A CA 1
ATOM 1431 C C . MET A 1 176 ? -25.122 -14.748 -13.952 1.00 97.62 176 MET A C 1
ATOM 1433 O O . MET A 1 176 ? -24.873 -14.560 -12.759 1.00 97.62 176 MET A O 1
ATOM 1437 N N . THR A 1 177 ? -24.836 -15.887 -14.571 1.00 98.06 177 THR A N 1
ATOM 1438 C CA . THR A 1 177 ? -23.957 -16.909 -13.989 1.00 98.06 177 THR A CA 1
ATOM 1439 C C . THR A 1 177 ? -22.515 -16.404 -13.895 1.00 98.06 177 THR A C 1
ATOM 1441 O O . THR A 1 177 ? -22.128 -15.471 -14.604 1.00 98.06 177 THR A O 1
ATOM 1444 N N . LEU A 1 178 ? -21.676 -17.034 -13.067 1.00 97.38 178 LEU A N 1
ATOM 1445 C CA . LEU A 1 178 ? -20.255 -16.662 -12.969 1.00 97.38 178 LEU A CA 1
ATOM 1446 C C . LEU A 1 178 ? -19.547 -16.778 -14.331 1.00 97.38 178 LEU A C 1
ATOM 1448 O O . LEU A 1 178 ? -18.749 -15.914 -14.692 1.00 97.38 178 LEU A O 1
ATOM 1452 N N . ALA A 1 179 ? -19.874 -17.816 -15.109 1.00 96.62 179 ALA A N 1
ATOM 1453 C CA . ALA A 1 179 ? -19.347 -18.013 -16.459 1.00 96.62 179 ALA A CA 1
ATOM 1454 C C . ALA A 1 179 ? -19.788 -16.906 -17.435 1.00 96.62 179 ALA A C 1
ATOM 1456 O O . ALA A 1 179 ? -18.979 -16.415 -18.226 1.00 96.62 179 ALA A O 1
ATOM 1457 N N . GLU A 1 180 ? -21.054 -16.480 -17.378 1.00 97.06 180 GLU A N 1
ATOM 1458 C CA . GLU A 1 180 ? -21.536 -15.350 -18.178 1.00 97.06 180 GLU A CA 1
ATOM 1459 C C . GLU A 1 180 ? -20.851 -14.040 -17.783 1.00 97.06 180 GLU A C 1
ATOM 1461 O O . GLU A 1 180 ? -20.495 -13.265 -18.672 1.00 97.06 180 GLU A O 1
ATOM 1466 N N . ILE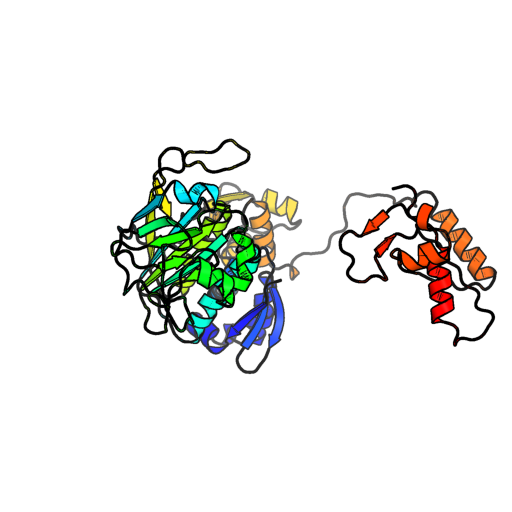 A 1 181 ? -20.634 -13.798 -16.483 1.00 97.38 181 ILE A N 1
ATOM 1467 C CA . ILE A 1 181 ? -19.936 -12.601 -15.992 1.00 97.38 181 ILE A CA 1
ATOM 1468 C C . ILE A 1 181 ? -18.542 -12.526 -16.616 1.00 97.38 181 ILE A C 1
ATOM 1470 O O . ILE A 1 181 ? -18.213 -11.511 -17.223 1.00 97.38 181 ILE A O 1
ATOM 1474 N N . LEU A 1 182 ? -17.755 -13.607 -16.561 1.00 96.44 182 LEU A N 1
ATOM 1475 C CA . LEU A 1 182 ? -16.403 -13.635 -17.138 1.00 96.44 182 LEU A CA 1
ATOM 1476 C C . LEU A 1 182 ? -16.363 -13.403 -18.655 1.00 96.44 182 LEU A C 1
ATOM 1478 O O . LEU A 1 182 ? -15.332 -12.998 -19.186 1.00 96.44 182 LEU A O 1
ATOM 1482 N N . LYS A 1 183 ? -17.466 -13.670 -19.360 1.00 95.69 183 LYS A N 1
ATOM 1483 C CA . LYS A 1 183 ? -17.527 -13.578 -20.821 1.00 95.69 183 LYS A CA 1
ATOM 1484 C C . LYS A 1 183 ? -18.104 -12.260 -21.334 1.00 95.69 183 LYS A C 1
ATOM 1486 O O . LYS A 1 183 ? -17.719 -11.829 -22.420 1.00 95.69 183 LYS A O 1
ATOM 1491 N N . TYR A 1 184 ? -19.053 -11.668 -20.613 1.00 95.50 184 TYR A N 1
ATOM 1492 C CA . TYR A 1 184 ? -19.859 -10.558 -21.132 1.00 95.50 184 TYR A CA 1
ATOM 1493 C C . TYR A 1 184 ? -19.843 -9.301 -20.262 1.00 95.50 184 TYR A C 1
ATOM 1495 O O . TYR A 1 184 ? -20.170 -8.238 -20.775 1.00 95.50 184 TYR A O 1
ATOM 1503 N N . HIS A 1 185 ? -19.490 -9.394 -18.978 1.00 96.25 185 HIS A N 1
ATOM 1504 C CA . HIS A 1 185 ? -19.409 -8.221 -18.112 1.00 96.25 185 HIS A CA 1
ATOM 1505 C C . HIS A 1 185 ? -18.020 -7.582 -18.227 1.00 96.25 185 HIS A C 1
ATOM 1507 O O . HIS A 1 185 ? -17.026 -8.296 -18.114 1.00 96.25 185 HIS A O 1
ATOM 1513 N N . ASP A 1 186 ? -17.925 -6.255 -18.356 1.00 93.88 186 ASP A N 1
ATOM 1514 C CA . ASP A 1 186 ? -16.653 -5.542 -18.582 1.00 93.88 186 ASP A CA 1
ATOM 1515 C C . ASP A 1 186 ? -15.565 -5.933 -17.567 1.00 93.88 186 ASP A C 1
ATOM 1517 O O . ASP A 1 186 ? -14.493 -6.413 -17.937 1.00 93.88 186 ASP A O 1
ATOM 1521 N N . LYS A 1 187 ? -15.877 -5.843 -16.265 1.00 92.25 187 LYS A N 1
ATOM 1522 C CA . LYS A 1 187 ? -14.976 -6.292 -15.183 1.00 92.25 187 LYS A CA 1
ATOM 1523 C C . LYS A 1 187 ? -14.691 -7.796 -15.196 1.00 92.25 187 LYS A C 1
ATOM 1525 O O . LYS A 1 187 ? -13.609 -8.217 -14.792 1.00 92.25 187 LYS A O 1
ATOM 1530 N N . GLY A 1 188 ? -15.649 -8.601 -15.647 1.00 93.31 188 GLY A N 1
ATOM 1531 C CA . GLY A 1 188 ? -15.470 -10.040 -15.803 1.00 93.31 188 GLY A CA 1
ATOM 1532 C C . GLY A 1 188 ? -14.418 -10.359 -16.850 1.00 93.31 188 GLY A C 1
ATOM 1533 O O . GLY A 1 188 ? -13.482 -11.097 -16.561 1.00 93.31 188 GLY A O 1
ATOM 1534 N N . VAL A 1 189 ? -14.523 -9.731 -18.019 1.00 94.44 189 VAL A N 1
ATOM 1535 C CA . VAL A 1 189 ? -13.571 -9.885 -19.124 1.00 94.44 189 VAL A CA 1
ATOM 1536 C C . VAL A 1 189 ? -12.185 -9.360 -18.737 1.00 94.44 189 VAL A C 1
ATOM 1538 O O . VAL A 1 189 ? -11.185 -10.029 -18.991 1.00 94.44 189 VAL A O 1
ATOM 1541 N N . GLU A 1 190 ? -12.116 -8.201 -18.072 1.00 93.81 190 GLU A N 1
ATOM 1542 C CA . GLU A 1 190 ? -10.865 -7.570 -17.617 1.00 93.81 190 GLU A CA 1
ATOM 1543 C C . GLU A 1 190 ? -10.038 -8.504 -16.707 1.00 93.81 190 GLU A C 1
ATOM 1545 O O . GLU A 1 190 ? -8.830 -8.670 -16.903 1.00 93.81 190 GLU A O 1
ATOM 1550 N N . TYR A 1 191 ? -10.687 -9.171 -15.743 1.00 93.31 191 TYR A N 1
ATOM 1551 C CA . TYR A 1 191 ? -10.014 -9.987 -14.723 1.00 93.31 191 TYR A CA 1
ATOM 1552 C C . TYR A 1 191 ? -10.168 -11.504 -14.896 1.00 93.31 191 TYR A C 1
ATOM 1554 O O . TYR A 1 191 ? -9.680 -12.250 -14.043 1.00 93.31 191 TYR A O 1
ATOM 1562 N N . ALA A 1 192 ? -10.769 -11.989 -15.989 1.00 92.94 192 ALA A N 1
ATOM 1563 C CA . ALA A 1 192 ? -10.976 -13.423 -16.239 1.00 92.94 192 ALA A CA 1
ATOM 1564 C C . ALA A 1 192 ? -9.684 -14.245 -16.111 1.00 92.94 192 ALA A C 1
ATOM 1566 O O . ALA A 1 192 ? -9.675 -15.296 -15.471 1.00 92.94 192 ALA A O 1
ATOM 1567 N N . HIS A 1 193 ? -8.570 -13.691 -16.599 1.00 92.31 193 HIS A N 1
ATOM 1568 C CA . HIS A 1 193 ? -7.239 -14.301 -16.559 1.00 92.31 193 HIS A CA 1
ATOM 1569 C C . HIS A 1 193 ? -6.760 -14.693 -15.146 1.00 92.31 193 HIS A C 1
ATOM 1571 O O . HIS A 1 193 ? -5.861 -15.518 -14.990 1.00 92.31 193 HIS A O 1
ATOM 1577 N N . THR A 1 194 ? -7.331 -14.099 -14.091 1.00 91.19 194 THR A N 1
ATOM 1578 C CA . THR A 1 194 ? -6.998 -14.432 -12.696 1.00 91.19 194 THR A CA 1
ATOM 1579 C C . THR A 1 194 ? -7.542 -15.793 -12.253 1.00 91.19 194 THR A C 1
ATOM 1581 O O . THR A 1 194 ? -7.066 -16.333 -11.253 1.00 91.19 194 THR A O 1
ATOM 1584 N N . LEU A 1 195 ? -8.509 -16.347 -12.992 1.00 92.75 195 LEU A N 1
ATOM 1585 C CA . LEU A 1 195 ? -9.184 -17.616 -12.711 1.00 92.75 195 LEU A CA 1
ATOM 1586 C C . LEU A 1 195 ? -8.965 -18.671 -13.813 1.00 92.75 195 LEU A C 1
ATOM 1588 O O . LEU A 1 195 ? -9.563 -19.749 -13.761 1.00 92.75 195 LEU A O 1
ATOM 1592 N N . ASP A 1 196 ? -8.096 -18.392 -14.788 1.00 89.94 196 ASP A N 1
ATOM 1593 C CA . ASP A 1 196 ? -7.801 -19.306 -15.892 1.00 89.94 196 ASP A CA 1
ATOM 1594 C C . ASP A 1 196 ? -7.278 -20.658 -15.391 1.00 89.94 196 ASP A C 1
ATOM 1596 O O . ASP A 1 196 ? -6.363 -20.748 -14.570 1.00 89.94 196 ASP A O 1
ATOM 1600 N N . GLY A 1 197 ? -7.858 -21.734 -15.923 1.00 90.38 197 GLY A N 1
ATOM 1601 C CA . GLY A 1 197 ? -7.463 -23.107 -15.606 1.00 90.38 197 GLY A CA 1
ATOM 1602 C C . GLY A 1 197 ? -8.064 -23.681 -14.319 1.00 90.38 197 GLY A C 1
ATOM 1603 O O . GLY A 1 197 ? -7.856 -24.865 -14.051 1.00 90.38 197 GLY A O 1
ATOM 1604 N N . PHE A 1 198 ? -8.838 -22.909 -13.548 1.00 94.50 198 PHE A N 1
ATOM 1605 C CA . PHE A 1 198 ? -9.525 -23.428 -12.364 1.00 94.50 198 PHE A CA 1
ATOM 1606 C C . PHE A 1 198 ? -10.931 -23.960 -12.692 1.00 94.50 198 PHE A C 1
ATOM 1608 O O . PHE A 1 198 ? -11.684 -23.309 -13.415 1.00 94.50 198 PHE A O 1
ATOM 1615 N N . PRO A 1 199 ? -11.333 -25.120 -12.134 1.00 93.81 199 PRO A N 1
ATOM 1616 C CA . PRO A 1 199 ? -12.646 -25.720 -12.393 1.00 93.81 199 PRO A CA 1
ATOM 1617 C C . PRO A 1 199 ? -13.776 -25.129 -11.535 1.00 93.81 199 PRO A C 1
ATOM 1619 O O . PRO A 1 199 ? -14.941 -25.472 -11.726 1.00 93.81 199 PRO A O 1
ATOM 1622 N N . ARG A 1 200 ? -13.437 -24.313 -10.531 1.00 96.06 200 ARG A N 1
ATOM 1623 C CA . ARG A 1 200 ? -14.363 -23.717 -9.563 1.00 96.06 200 ARG A CA 1
ATOM 1624 C C . ARG A 1 200 ? -13.958 -22.284 -9.289 1.00 96.06 200 ARG A C 1
ATOM 1626 O O . ARG A 1 200 ? -12.766 -21.987 -9.274 1.00 96.06 200 ARG A O 1
ATOM 1633 N N . TYR A 1 201 ? -14.937 -21.434 -9.006 1.00 97.56 201 TYR A N 1
ATOM 1634 C CA . TYR A 1 201 ? -14.726 -20.004 -8.820 1.00 97.56 201 TYR A CA 1
ATOM 1635 C C . TYR A 1 201 ? -15.099 -19.531 -7.412 1.00 97.56 201 TYR A C 1
ATOM 1637 O O . TYR A 1 201 ? -16.072 -20.039 -6.851 1.00 97.56 201 TYR A O 1
ATOM 1645 N N . PRO A 1 202 ? -14.330 -18.603 -6.810 1.00 98.00 202 PRO A N 1
ATOM 1646 C CA . PRO A 1 202 ? -14.582 -18.146 -5.448 1.00 98.00 202 PRO A CA 1
ATOM 1647 C C . PRO A 1 202 ? -15.890 -17.361 -5.377 1.00 98.00 202 PRO A C 1
ATOM 1649 O O . PRO A 1 202 ? -16.101 -16.454 -6.168 1.00 98.00 202 PRO A O 1
ATOM 1652 N N . VAL A 1 203 ? -16.754 -17.659 -4.415 1.00 98.12 203 VAL A N 1
ATOM 1653 C CA . VAL A 1 203 ? -17.983 -16.893 -4.165 1.00 98.12 203 VAL A CA 1
ATOM 1654 C C . VAL A 1 203 ? -18.185 -16.747 -2.667 1.00 98.12 203 VAL A C 1
ATOM 1656 O O . VAL A 1 203 ? -17.907 -17.684 -1.910 1.00 98.12 203 VAL A O 1
ATOM 1659 N N . ILE A 1 204 ? -18.686 -15.585 -2.253 1.00 98.56 204 ILE A N 1
ATOM 1660 C CA . ILE A 1 204 ? -19.110 -15.322 -0.880 1.00 98.56 204 ILE A CA 1
ATOM 1661 C C . ILE A 1 204 ? -20.634 -15.224 -0.849 1.00 98.56 204 ILE A C 1
ATOM 1663 O O . ILE A 1 204 ? -21.236 -14.430 -1.573 1.00 98.56 204 ILE A O 1
ATOM 1667 N N . LEU A 1 205 ? -21.249 -16.066 -0.020 1.00 98.12 205 LEU A N 1
ATOM 1668 C CA . LEU A 1 205 ? -22.695 -16.181 0.148 1.00 98.12 205 LEU A CA 1
ATOM 1669 C C . LEU A 1 205 ? -23.104 -15.847 1.580 1.00 98.12 205 LEU A C 1
ATOM 1671 O O . LEU A 1 205 ? -22.366 -16.145 2.520 1.00 98.12 205 LEU A O 1
ATOM 1675 N N . ASP A 1 206 ? -24.307 -15.316 1.749 1.00 97.81 206 ASP A N 1
ATOM 1676 C CA . ASP A 1 206 ? -24.955 -15.194 3.054 1.00 97.81 206 ASP A CA 1
ATOM 1677 C C . ASP A 1 206 ? -25.773 -16.439 3.437 1.00 97.81 206 ASP A C 1
ATOM 1679 O O . ASP A 1 206 ? -25.874 -17.419 2.689 1.00 97.81 206 ASP A O 1
ATOM 1683 N N . SER A 1 207 ? -26.374 -16.414 4.628 1.00 97.25 207 SER A N 1
ATOM 1684 C CA . SER A 1 207 ? -27.190 -17.520 5.144 1.00 97.25 207 SER A CA 1
ATOM 1685 C C . SER A 1 207 ? -28.491 -17.758 4.367 1.00 97.25 207 SER A C 1
ATOM 1687 O O . SER A 1 207 ? -29.074 -18.840 4.474 1.00 97.25 207 SER A O 1
ATOM 1689 N N . LYS A 1 208 ? -28.940 -16.787 3.562 1.00 96.56 208 LYS A N 1
ATOM 1690 C CA . LYS A 1 208 ? -30.083 -16.915 2.648 1.00 96.56 208 LYS A CA 1
ATOM 1691 C C . LYS A 1 208 ? -29.675 -17.371 1.245 1.00 96.56 208 LYS A C 1
ATOM 1693 O O . LYS A 1 208 ? -30.552 -17.579 0.408 1.00 96.56 208 LYS A O 1
ATOM 1698 N N . GLY A 1 209 ? -28.381 -17.564 0.994 1.00 94.69 209 GLY A N 1
ATOM 1699 C CA . GLY A 1 209 ? -27.844 -17.954 -0.307 1.00 94.69 209 GLY A CA 1
ATOM 1700 C C . GLY A 1 209 ? -27.697 -16.789 -1.286 1.00 94.69 209 GLY A C 1
ATOM 1701 O O . GLY A 1 209 ? -27.534 -17.031 -2.479 1.00 94.69 209 GLY A O 1
ATOM 1702 N N . GLN A 1 210 ? -27.758 -15.544 -0.812 1.00 95.38 210 GLN A N 1
ATOM 1703 C CA . GLN A 1 210 ? -27.509 -14.362 -1.632 1.00 95.38 210 GLN A CA 1
ATOM 1704 C C . GLN A 1 210 ? -26.004 -14.176 -1.838 1.00 95.38 210 GLN A C 1
ATOM 1706 O O . GLN A 1 210 ? -25.216 -14.384 -0.916 1.00 95.38 210 GLN A O 1
ATOM 1711 N N . VAL A 1 211 ? -25.604 -13.783 -3.050 1.00 97.00 211 VAL A N 1
ATOM 1712 C CA . VAL A 1 211 ? -24.198 -13.530 -3.393 1.00 97.00 211 VAL A CA 1
ATOM 1713 C C . VAL A 1 211 ? -23.796 -12.127 -2.950 1.00 97.00 211 VAL A C 1
ATOM 1715 O O . VAL A 1 211 ? -24.365 -11.144 -3.421 1.00 97.00 211 VAL A O 1
ATOM 1718 N N . LEU A 1 212 ? -22.782 -12.044 -2.086 1.00 96.50 212 LEU A N 1
ATOM 1719 C CA . LEU A 1 212 ? -22.114 -10.789 -1.730 1.00 96.50 212 LEU A CA 1
ATOM 1720 C C . LEU A 1 212 ? -21.134 -10.394 -2.834 1.00 96.50 212 LEU A C 1
ATOM 1722 O O . LEU A 1 212 ? -21.166 -9.282 -3.360 1.00 96.50 212 LEU A O 1
ATOM 1726 N N . SER A 1 213 ? -20.253 -11.328 -3.187 1.00 96.31 213 SER A N 1
ATOM 1727 C CA . SER A 1 213 ? -19.177 -11.106 -4.143 1.00 96.31 213 SER A CA 1
ATOM 1728 C C . SER A 1 213 ? -18.789 -12.388 -4.872 1.00 96.31 213 SER A C 1
ATOM 1730 O O . SER A 1 213 ? -18.931 -13.508 -4.370 1.00 96.31 213 SER A O 1
ATOM 1732 N N . PHE A 1 214 ? -18.248 -12.193 -6.071 1.00 97.56 214 PHE A N 1
ATOM 1733 C CA . PHE A 1 214 ? -17.497 -13.164 -6.854 1.00 97.56 214 PHE A CA 1
ATOM 1734 C C . PHE A 1 214 ? -16.035 -12.686 -6.931 1.00 97.56 214 PHE A C 1
ATOM 1736 O O . PHE A 1 214 ? -15.644 -12.041 -7.910 1.00 97.56 214 PHE A O 1
ATOM 1743 N N . PRO A 1 215 ? -15.191 -12.967 -5.920 1.00 96.62 215 PRO A N 1
ATOM 1744 C CA . PRO A 1 215 ? -13.799 -12.539 -5.943 1.00 96.62 215 PRO A CA 1
ATOM 1745 C C . PRO A 1 215 ? -12.952 -13.320 -6.963 1.00 96.62 215 PRO A C 1
ATOM 1747 O O . PRO A 1 215 ? -13.174 -14.513 -7.166 1.00 96.62 215 PRO A O 1
ATOM 1750 N N . PRO A 1 216 ? -11.920 -12.702 -7.567 1.00 94.94 216 PRO A N 1
ATOM 1751 C CA . PRO A 1 216 ? -11.531 -11.291 -7.464 1.00 94.94 216 PRO A CA 1
ATOM 1752 C C . PRO A 1 216 ? -12.247 -10.373 -8.482 1.00 94.94 216 PRO A C 1
ATOM 1754 O O . PRO A 1 216 ? -11.753 -9.293 -8.808 1.00 94.94 216 PRO A O 1
ATOM 1757 N N . ILE A 1 217 ? -13.371 -10.816 -9.041 1.00 96.38 217 ILE A N 1
ATOM 1758 C CA . ILE A 1 217 ? -13.973 -10.240 -10.242 1.00 96.38 217 ILE A CA 1
ATOM 1759 C C . ILE A 1 217 ? -14.877 -9.051 -9.914 1.00 96.38 217 ILE A C 1
ATOM 1761 O O . ILE A 1 217 ? -14.595 -7.928 -10.343 1.00 96.38 217 ILE A O 1
ATOM 1765 N N . ILE A 1 218 ? -15.966 -9.281 -9.179 1.00 95.44 218 ILE A N 1
ATOM 1766 C CA . ILE A 1 218 ? -17.009 -8.270 -8.981 1.00 95.44 218 ILE A CA 1
ATOM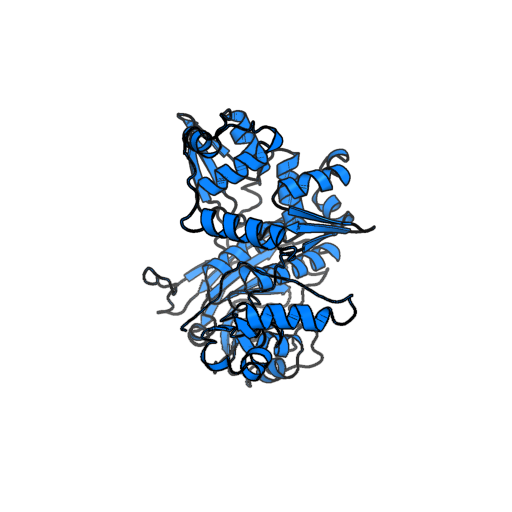 1767 C C . ILE A 1 218 ? -17.889 -8.550 -7.758 1.00 95.44 218 ILE A C 1
ATOM 1769 O O . ILE A 1 218 ? -18.064 -9.700 -7.359 1.00 95.44 218 ILE A O 1
ATOM 1773 N N . ASN A 1 219 ? -18.473 -7.492 -7.195 1.00 96.62 219 ASN A N 1
ATOM 1774 C CA . ASN A 1 219 ? -19.459 -7.569 -6.115 1.00 96.62 219 ASN A CA 1
ATOM 1775 C C . ASN A 1 219 ? -20.887 -7.661 -6.675 1.00 96.62 219 ASN A C 1
ATOM 1777 O O . ASN A 1 219 ? -21.134 -7.340 -7.838 1.00 96.62 219 ASN A O 1
ATOM 1781 N N . GLY A 1 220 ? -21.840 -8.086 -5.849 1.00 95.00 220 GLY A N 1
ATOM 1782 C CA . GLY A 1 220 ? -23.262 -8.050 -6.184 1.00 95.00 220 GLY A CA 1
ATOM 1783 C C . GLY A 1 220 ? -23.857 -6.648 -6.066 1.00 95.00 220 GLY A C 1
ATOM 1784 O O . GLY A 1 220 ? -23.507 -5.890 -5.158 1.00 95.00 220 GLY A O 1
ATOM 1785 N N . GLU A 1 221 ? -24.810 -6.329 -6.945 1.00 96.31 221 GLU A N 1
ATOM 1786 C CA . GLU A 1 221 ? -25.579 -5.075 -6.893 1.00 96.31 221 GLU A CA 1
ATOM 1787 C C . GLU A 1 221 ? -26.368 -4.950 -5.579 1.00 96.31 221 GLU A C 1
ATOM 1789 O O . GLU A 1 221 ? -26.513 -3.852 -5.050 1.00 96.31 221 GLU A O 1
ATOM 1794 N N . LEU A 1 222 ? -26.802 -6.082 -5.005 1.00 94.56 222 LEU A N 1
ATOM 1795 C CA . LEU A 1 222 ? -27.512 -6.150 -3.722 1.00 94.56 222 LEU A CA 1
ATOM 1796 C C . LEU A 1 222 ? -26.766 -5.429 -2.592 1.00 94.56 222 LEU A C 1
ATOM 1798 O O . LEU A 1 222 ? -27.401 -4.834 -1.734 1.00 94.56 222 LEU A O 1
ATOM 1802 N N . THR A 1 223 ? -25.436 -5.500 -2.591 1.00 95.88 223 THR A N 1
ATOM 1803 C CA . THR A 1 223 ? -24.576 -4.965 -1.526 1.00 95.88 223 THR A CA 1
ATOM 1804 C C . THR A 1 223 ? -23.888 -3.660 -1.910 1.00 95.88 223 THR A C 1
ATOM 1806 O O . THR A 1 223 ? -22.863 -3.314 -1.321 1.00 95.88 223 THR A O 1
ATOM 1809 N N . ARG A 1 224 ? -24.378 -2.963 -2.943 1.00 96.94 224 ARG A N 1
ATOM 1810 C CA . ARG A 1 224 ? -23.785 -1.701 -3.391 1.00 96.94 224 ARG A CA 1
ATOM 1811 C C . ARG A 1 224 ? -23.752 -0.702 -2.232 1.00 96.94 224 ARG A C 1
ATOM 1813 O O . ARG A 1 224 ? -24.781 -0.405 -1.640 1.00 96.94 224 ARG A O 1
ATOM 1820 N N . VAL A 1 225 ? -22.574 -0.139 -1.987 1.00 97.44 225 VAL A N 1
ATOM 1821 C CA . VAL A 1 225 ? -22.406 1.002 -1.084 1.00 97.44 225 VAL A CA 1
ATOM 1822 C C . VAL A 1 225 ? -22.914 2.265 -1.772 1.00 97.44 225 VAL A C 1
ATOM 1824 O O . VAL A 1 225 ? -22.596 2.519 -2.937 1.00 97.44 225 VAL A O 1
ATOM 1827 N N . THR A 1 226 ? -23.701 3.046 -1.044 1.00 96.69 226 THR A N 1
ATOM 1828 C CA . THR A 1 226 ? -24.247 4.340 -1.469 1.00 96.69 226 THR A CA 1
ATOM 1829 C C . THR A 1 226 ? -24.050 5.373 -0.359 1.00 96.69 226 THR A C 1
ATOM 1831 O O . THR A 1 226 ? -23.547 5.036 0.709 1.00 96.69 226 THR A O 1
ATOM 1834 N N . GLU A 1 227 ? -24.461 6.620 -0.582 1.00 96.56 227 GLU A N 1
ATOM 1835 C CA . GLU A 1 227 ? -24.450 7.669 0.453 1.00 96.56 227 GLU A CA 1
ATOM 1836 C C . GLU A 1 227 ? -25.370 7.344 1.648 1.00 96.56 227 GLU A C 1
ATOM 1838 O O . GLU A 1 227 ? -25.127 7.805 2.757 1.00 96.56 227 GLU A O 1
ATOM 1843 N N . ASP A 1 228 ? -26.387 6.493 1.460 1.00 96.62 228 ASP A N 1
ATOM 1844 C CA . ASP A 1 228 ? -27.275 6.046 2.543 1.00 96.62 228 ASP A CA 1
ATOM 1845 C C . ASP A 1 228 ? -26.663 4.912 3.393 1.00 96.62 228 ASP A C 1
ATOM 1847 O O . ASP A 1 228 ? -27.199 4.548 4.446 1.00 96.62 228 ASP A O 1
ATOM 1851 N N . THR A 1 229 ? -25.556 4.315 2.941 1.00 97.88 229 THR A N 1
ATOM 1852 C CA . THR A 1 229 ? -24.910 3.196 3.630 1.00 97.88 229 THR A CA 1
ATOM 1853 C C . THR A 1 229 ? -24.166 3.700 4.867 1.00 97.88 229 THR A C 1
ATOM 1855 O O . THR A 1 229 ? -23.308 4.570 4.782 1.00 97.88 229 THR A O 1
ATOM 1858 N N . THR A 1 230 ? -24.450 3.105 6.027 1.00 97.56 230 THR A N 1
ATOM 1859 C CA . THR A 1 230 ? -23.789 3.453 7.301 1.00 97.56 230 THR A CA 1
ATOM 1860 C C . THR A 1 230 ? -22.953 2.311 7.867 1.00 97.56 230 THR A C 1
ATOM 1862 O O . THR A 1 230 ? -21.897 2.525 8.457 1.00 97.56 230 THR A O 1
ATOM 1865 N N . ASP A 1 231 ? -23.404 1.078 7.675 1.00 98.50 231 ASP A N 1
ATOM 1866 C CA . ASP A 1 231 ? -22.749 -0.117 8.181 1.00 98.50 231 ASP A CA 1
ATOM 1867 C C . ASP A 1 231 ? -22.107 -0.872 7.017 1.00 98.50 231 ASP A C 1
ATOM 1869 O O . ASP A 1 231 ? -22.794 -1.345 6.111 1.00 98.50 231 ASP A O 1
ATOM 1873 N N . ILE A 1 232 ? -20.781 -0.999 7.051 1.00 98.62 232 ILE A N 1
ATOM 1874 C CA . ILE A 1 232 ? -19.984 -1.572 5.968 1.00 98.62 232 ILE A CA 1
ATOM 1875 C C . ILE A 1 232 ? -19.378 -2.900 6.408 1.00 98.62 232 ILE A C 1
ATOM 1877 O O . ILE A 1 232 ? -18.661 -2.981 7.407 1.00 98.62 232 ILE A O 1
ATOM 1881 N N . PHE A 1 233 ? -19.614 -3.942 5.619 1.00 98.69 233 PHE A N 1
ATOM 1882 C CA . PHE A 1 233 ? -18.876 -5.194 5.710 1.00 98.69 233 PHE A CA 1
ATOM 1883 C C . PHE A 1 233 ? -17.801 -5.222 4.626 1.00 98.69 233 PHE A C 1
ATOM 1885 O O . PHE A 1 233 ? -18.089 -5.011 3.448 1.00 98.69 233 PHE A O 1
ATOM 1892 N N . VAL A 1 234 ? -16.557 -5.477 5.018 1.00 98.75 234 VAL A N 1
ATOM 1893 C CA . VAL A 1 234 ? -15.436 -5.575 4.081 1.00 98.75 234 VAL A CA 1
ATOM 1894 C C . VAL A 1 234 ? -14.957 -7.015 4.044 1.00 98.75 234 VAL A C 1
ATOM 1896 O O . VAL A 1 234 ? -14.659 -7.597 5.089 1.00 98.75 234 VAL A O 1
ATOM 1899 N N . ASP A 1 235 ? -14.844 -7.571 2.843 1.00 98.31 235 ASP A N 1
ATOM 1900 C CA . ASP A 1 235 ? -14.115 -8.804 2.585 1.00 98.31 235 ASP A CA 1
ATOM 1901 C C . ASP A 1 235 ? -12.793 -8.502 1.869 1.00 98.31 235 ASP A C 1
ATOM 1903 O O . ASP A 1 235 ? -12.637 -7.513 1.152 1.00 98.31 235 ASP A O 1
ATOM 1907 N N . CYS A 1 236 ? -11.793 -9.340 2.105 1.00 98.38 236 CYS A N 1
ATOM 1908 C CA . CYS A 1 236 ? -10.520 -9.261 1.415 1.00 98.38 236 CYS A CA 1
ATOM 1909 C C . CYS A 1 236 ? -10.010 -10.679 1.177 1.00 98.38 236 CYS A C 1
ATOM 1911 O O . CYS A 1 236 ? -9.665 -11.400 2.113 1.00 98.38 236 CYS A O 1
ATOM 1913 N N . THR A 1 237 ? -9.998 -11.105 -0.083 1.00 98.25 237 THR A N 1
ATOM 1914 C CA . THR A 1 237 ? -9.640 -12.467 -0.501 1.00 98.25 237 THR A CA 1
ATOM 1915 C C . THR A 1 237 ? -8.340 -12.474 -1.283 1.00 98.25 237 THR A C 1
ATOM 1917 O O . THR A 1 237 ? -8.028 -11.521 -1.998 1.00 98.25 237 THR A O 1
ATOM 1920 N N . GLY A 1 238 ? -7.591 -13.572 -1.247 1.00 96.31 238 GLY A N 1
ATOM 1921 C CA . GLY A 1 238 ? -6.294 -13.601 -1.913 1.00 96.31 238 GLY A CA 1
ATOM 1922 C C . GLY A 1 238 ? -5.531 -14.910 -1.839 1.00 96.31 238 GLY A C 1
ATOM 1923 O O . GLY A 1 238 ? -5.980 -15.921 -1.300 1.00 96.31 238 GLY A O 1
ATOM 1924 N N . THR A 1 239 ? -4.331 -14.863 -2.411 1.00 94.81 239 THR A N 1
ATOM 1925 C CA . THR A 1 239 ? -3.341 -15.948 -2.385 1.00 94.81 239 THR A CA 1
ATOM 1926 C C . THR A 1 239 ? -2.188 -15.652 -1.428 1.00 94.81 239 THR A C 1
ATOM 1928 O O . THR A 1 239 ? -1.263 -16.452 -1.324 1.00 94.81 239 THR A O 1
ATOM 1931 N N . SER A 1 240 ? -2.200 -14.496 -0.759 1.00 94.56 240 SER A N 1
ATOM 1932 C CA . SER A 1 240 ? -1.206 -14.099 0.238 1.00 94.56 240 SER A CA 1
ATOM 1933 C C . SER A 1 240 ? -1.915 -13.536 1.462 1.00 94.56 240 SER A C 1
ATOM 1935 O O . SER A 1 240 ? -2.498 -12.458 1.382 1.00 94.56 240 SER A O 1
ATOM 1937 N N . LEU A 1 241 ? -1.855 -14.268 2.579 1.00 94.25 241 LEU A N 1
ATOM 1938 C CA . LEU A 1 241 ? -2.485 -13.867 3.838 1.00 94.25 241 LEU A CA 1
ATOM 1939 C C . LEU A 1 241 ? -1.944 -12.519 4.328 1.00 94.25 241 LEU A C 1
ATOM 1941 O O . LEU A 1 241 ? -2.724 -11.624 4.623 1.00 94.25 241 LEU A O 1
ATOM 1945 N N . ARG A 1 242 ? -0.619 -12.337 4.275 1.00 94.00 242 ARG A N 1
ATOM 1946 C CA . ARG A 1 242 ? 0.038 -11.074 4.632 1.00 94.00 242 ARG A CA 1
ATOM 1947 C C . ARG A 1 242 ? -0.558 -9.868 3.897 1.00 94.00 242 ARG A C 1
ATOM 1949 O O . ARG A 1 242 ? -0.971 -8.910 4.529 1.00 94.00 242 ARG A O 1
ATOM 1956 N N . VAL A 1 243 ? -0.675 -9.945 2.568 1.00 96.19 243 VAL A N 1
ATOM 1957 C CA . VAL A 1 243 ? -1.208 -8.836 1.752 1.00 96.19 243 VAL A CA 1
ATOM 1958 C C . VAL A 1 243 ? -2.687 -8.562 2.058 1.00 96.19 243 VAL A C 1
ATOM 1960 O O . VAL A 1 243 ? -3.125 -7.414 1.989 1.00 96.19 243 VAL A O 1
ATOM 1963 N N . ILE A 1 244 ? -3.462 -9.598 2.394 1.00 97.56 244 ILE A N 1
ATOM 1964 C CA . ILE A 1 244 ? -4.864 -9.459 2.816 1.00 97.56 244 ILE A CA 1
ATOM 1965 C C . ILE A 1 244 ? -4.954 -8.694 4.133 1.00 97.56 244 ILE A C 1
ATOM 1967 O O . ILE A 1 244 ? -5.707 -7.727 4.213 1.00 97.56 244 ILE A O 1
ATOM 1971 N N . GLU A 1 245 ? -4.189 -9.115 5.141 1.00 97.06 245 GLU A N 1
ATOM 1972 C CA . GLU A 1 245 ? -4.182 -8.501 6.472 1.00 97.06 245 GLU A CA 1
ATOM 1973 C C . GLU A 1 245 ? -3.678 -7.049 6.411 1.00 97.06 245 GLU A C 1
ATOM 1975 O O . GLU A 1 245 ? -4.335 -6.157 6.945 1.00 97.06 245 GLU A O 1
ATOM 1980 N N . GLU A 1 246 ? -2.595 -6.788 5.669 1.00 97.69 246 GLU A N 1
ATOM 1981 C CA . GLU A 1 246 ? -2.078 -5.437 5.391 1.00 97.69 246 GLU A CA 1
ATOM 1982 C C . GLU A 1 246 ? -3.163 -4.535 4.766 1.00 97.69 246 GLU A C 1
ATOM 1984 O O . GLU A 1 246 ? -3.410 -3.422 5.231 1.00 97.69 246 GLU A O 1
ATOM 1989 N N . SER A 1 247 ? -3.861 -5.029 3.736 1.00 98.19 247 SER A N 1
ATOM 1990 C CA . SER A 1 247 ? -4.887 -4.252 3.023 1.00 98.19 247 SER A CA 1
ATOM 1991 C C . SER A 1 247 ? -6.138 -4.020 3.869 1.00 98.19 247 SER A C 1
ATOM 1993 O O . SER A 1 247 ? -6.716 -2.934 3.827 1.00 98.19 247 SER A O 1
ATOM 1995 N N . LEU A 1 248 ? -6.548 -5.014 4.664 1.00 98.19 248 LEU A N 1
ATOM 1996 C CA . LEU A 1 248 ? -7.660 -4.868 5.600 1.00 98.19 248 LEU A CA 1
ATOM 1997 C C . LEU A 1 248 ? -7.355 -3.831 6.671 1.00 98.19 248 LEU A C 1
ATOM 1999 O O . LEU A 1 248 ? -8.234 -3.031 6.974 1.00 98.19 248 LEU A O 1
ATOM 2003 N N . ASN A 1 249 ? -6.137 -3.800 7.219 1.00 98.62 249 ASN A N 1
ATOM 2004 C CA . ASN A 1 249 ? -5.771 -2.789 8.206 1.00 98.62 249 ASN A CA 1
ATOM 2005 C C . ASN A 1 249 ? -5.863 -1.371 7.616 1.00 98.62 249 ASN A C 1
ATOM 2007 O O . ASN A 1 249 ? -6.401 -0.474 8.260 1.00 98.62 249 ASN A O 1
ATOM 2011 N N . ILE A 1 250 ? -5.406 -1.169 6.376 1.00 98.56 250 ILE A N 1
ATOM 2012 C CA . ILE A 1 250 ? -5.478 0.137 5.700 1.00 98.56 250 ILE A CA 1
ATOM 2013 C C . ILE A 1 250 ? -6.933 0.581 5.500 1.00 98.56 250 ILE A C 1
ATOM 2015 O O . ILE A 1 250 ? -7.287 1.697 5.883 1.00 98.56 250 ILE A O 1
ATOM 2019 N N . ILE A 1 251 ? -7.787 -0.294 4.956 1.00 98.50 251 ILE A N 1
ATOM 2020 C CA . ILE A 1 251 ? -9.214 0.010 4.756 1.00 98.50 251 ILE A CA 1
ATOM 2021 C C . ILE A 1 251 ? -9.921 0.237 6.094 1.00 98.50 251 ILE A C 1
ATOM 2023 O O . ILE A 1 251 ? -10.700 1.175 6.226 1.00 98.50 251 ILE A O 1
ATOM 2027 N N . THR A 1 252 ? -9.623 -0.574 7.111 1.00 98.69 252 THR A N 1
ATOM 2028 C CA . THR A 1 252 ? -10.207 -0.420 8.451 1.00 98.69 252 THR A CA 1
ATOM 2029 C C . THR A 1 252 ? -9.883 0.956 9.027 1.00 98.69 252 THR A C 1
ATOM 2031 O O . THR A 1 252 ? -10.784 1.646 9.496 1.00 98.69 252 THR A O 1
ATOM 2034 N N . ALA A 1 253 ? -8.622 1.391 8.941 1.00 98.56 253 ALA A N 1
ATOM 2035 C CA . ALA A 1 253 ? -8.214 2.710 9.413 1.00 98.56 253 ALA A CA 1
ATOM 2036 C C . ALA A 1 253 ? -8.910 3.847 8.645 1.00 98.56 253 ALA A C 1
ATOM 2038 O O . ALA A 1 253 ? -9.358 4.801 9.271 1.00 98.56 253 ALA A O 1
ATOM 2039 N N . GLN A 1 254 ? -9.062 3.728 7.320 1.00 97.94 254 GLN A N 1
ATOM 2040 C CA . GLN A 1 254 ? -9.812 4.709 6.526 1.00 97.94 254 GLN A CA 1
ATOM 2041 C C . GLN A 1 254 ? -11.278 4.808 6.971 1.00 97.94 254 GLN A C 1
ATOM 2043 O O . GLN A 1 254 ? -11.800 5.904 7.143 1.00 97.94 254 GLN A O 1
ATOM 2048 N N . LEU A 1 255 ? -11.956 3.676 7.165 1.00 98.50 255 LEU A N 1
ATOM 2049 C CA . LEU A 1 255 ? -13.362 3.687 7.573 1.00 98.50 255 LEU A CA 1
ATOM 2050 C C . LEU A 1 255 ? -13.544 4.228 9.002 1.00 98.50 255 LEU A C 1
ATOM 2052 O O . LEU A 1 255 ? -14.573 4.834 9.293 1.00 98.50 255 LEU A O 1
ATOM 2056 N N . ILE A 1 256 ? -12.541 4.064 9.874 1.00 98.44 256 ILE A N 1
ATOM 2057 C CA . ILE A 1 256 ? -12.485 4.723 11.190 1.00 98.44 256 ILE A CA 1
ATOM 2058 C C . ILE A 1 256 ? -12.341 6.243 11.043 1.00 98.44 256 ILE A C 1
ATOM 2060 O O . ILE A 1 256 ? -13.026 6.980 11.750 1.00 98.44 256 ILE A O 1
ATOM 2064 N N . ASP A 1 257 ? -11.516 6.728 10.109 1.00 97.50 257 ASP A N 1
ATOM 2065 C CA . ASP A 1 257 ? -11.379 8.171 9.848 1.00 97.50 257 ASP A CA 1
ATOM 2066 C C . ASP A 1 257 ? -12.699 8.810 9.382 1.00 97.50 257 ASP A C 1
ATOM 2068 O O . ASP A 1 257 ? -12.950 9.981 9.656 1.00 97.50 257 ASP A O 1
ATOM 2072 N N . LEU A 1 258 ? -13.575 8.026 8.748 1.00 97.00 258 LEU A N 1
ATOM 2073 C CA . LEU A 1 258 ? -14.938 8.417 8.366 1.00 97.00 258 LEU A CA 1
ATOM 2074 C C . LEU A 1 258 ? -15.962 8.283 9.516 1.00 97.00 258 LEU A C 1
ATOM 2076 O O . LEU A 1 258 ? -17.173 8.358 9.302 1.00 97.00 258 LEU A O 1
ATOM 2080 N N . GLY A 1 259 ? -15.501 8.088 10.754 1.00 96.81 259 GLY A N 1
ATOM 2081 C CA . GLY A 1 259 ? -16.331 7.974 11.960 1.00 96.81 259 GLY A CA 1
ATOM 2082 C C . GLY A 1 259 ? -16.801 6.554 12.288 1.00 96.81 259 GLY A C 1
ATOM 2083 O O . GLY A 1 259 ? -17.528 6.360 13.265 1.00 96.81 259 GLY A O 1
ATOM 2084 N N . GLY A 1 260 ? -16.379 5.562 11.502 1.00 98.06 260 GLY A N 1
ATOM 2085 C CA . GLY A 1 260 ? -16.737 4.167 11.698 1.00 98.06 260 GLY A CA 1
ATOM 2086 C C . GLY A 1 260 ? -16.132 3.549 12.959 1.00 98.06 260 GLY A C 1
ATOM 2087 O O . GLY A 1 260 ? -15.064 3.930 13.437 1.00 98.06 260 GLY A O 1
ATOM 2088 N N . ARG A 1 261 ? -16.805 2.527 13.488 1.00 98.44 261 ARG A N 1
ATOM 2089 C CA . ARG A 1 261 ? -16.307 1.686 14.587 1.00 98.44 261 ARG A CA 1
ATOM 2090 C C . ARG A 1 261 ? -16.083 0.271 14.086 1.00 98.44 261 ARG A C 1
ATOM 2092 O O . ARG A 1 261 ? -17.039 -0.392 13.691 1.00 98.44 261 ARG A O 1
ATOM 2099 N N . ALA A 1 262 ? -14.829 -0.166 14.088 1.00 98.50 262 ALA A N 1
ATOM 2100 C CA . ALA A 1 262 ? -14.437 -1.470 13.573 1.00 98.50 262 ALA A CA 1
ATOM 2101 C C . ALA A 1 262 ? -14.634 -2.577 14.618 1.00 98.50 262 ALA A C 1
ATOM 2103 O O . ALA A 1 262 ? -14.251 -2.426 15.774 1.00 98.50 262 ALA A O 1
ATOM 2104 N N . GLU A 1 263 ? -15.187 -3.704 14.196 1.00 98.69 263 GLU A N 1
ATOM 2105 C CA . GLU A 1 263 ? -15.416 -4.910 14.985 1.00 98.69 263 GLU A CA 1
ATOM 2106 C C . GLU A 1 263 ? -14.790 -6.108 14.256 1.00 98.69 263 GLU A C 1
ATOM 2108 O O . GLU A 1 263 ? -14.843 -6.200 13.023 1.00 98.69 263 GLU A O 1
ATOM 2113 N N . SER A 1 264 ? -14.220 -7.053 15.009 1.00 98.62 264 SER A N 1
ATOM 2114 C CA . SER A 1 264 ? -13.622 -8.252 14.416 1.00 98.62 264 SER A CA 1
ATOM 2115 C C . SER A 1 264 ? -14.678 -9.209 13.857 1.00 98.62 264 SER A C 1
ATOM 2117 O O . SER A 1 264 ? -15.821 -9.266 14.330 1.00 98.62 264 SER A O 1
ATOM 2119 N N . VAL A 1 265 ? -14.287 -9.987 12.852 1.00 98.69 265 VAL A N 1
ATOM 2120 C CA . VAL A 1 265 ? -15.071 -11.066 12.244 1.00 98.69 265 VAL A CA 1
ATOM 2121 C C . VAL A 1 265 ? -14.308 -12.378 12.401 1.00 98.69 265 VAL A C 1
ATOM 2123 O O . VAL A 1 265 ? -13.107 -12.450 12.135 1.00 98.69 265 VAL A O 1
ATOM 2126 N N . GLU A 1 266 ? -15.013 -13.432 12.809 1.00 98.69 266 GLU A N 1
ATOM 2127 C CA . GLU A 1 266 ? -14.425 -14.757 12.998 1.00 98.69 266 GLU A CA 1
ATOM 2128 C C . GLU A 1 266 ? -14.392 -15.528 11.667 1.00 98.69 266 GLU A C 1
ATOM 2130 O O . GLU A 1 266 ? -15.428 -15.817 11.068 1.00 98.69 266 GLU A O 1
ATOM 2135 N N . ILE A 1 267 ? -13.206 -15.909 11.201 1.00 98.62 267 ILE A N 1
ATOM 2136 C CA . ILE A 1 267 ? -13.005 -16.721 9.998 1.00 98.62 267 ILE A CA 1
ATOM 2137 C C . ILE A 1 267 ? -12.721 -18.165 10.406 1.00 98.62 267 ILE A C 1
ATOM 2139 O O . ILE A 1 267 ? -11.766 -18.444 11.133 1.00 98.62 267 ILE A O 1
ATOM 2143 N N . ARG A 1 268 ? -13.533 -19.103 9.914 1.00 98.44 268 ARG A N 1
ATOM 2144 C CA . ARG A 1 268 ? -13.426 -20.536 10.219 1.00 98.44 268 ARG A CA 1
ATOM 2145 C C . ARG A 1 268 ? -12.922 -21.304 9.008 1.00 98.44 268 ARG A C 1
ATOM 2147 O O . ARG A 1 268 ? -13.670 -21.523 8.055 1.00 98.44 268 ARG A O 1
ATOM 2154 N N . TYR A 1 269 ? -11.670 -21.742 9.056 1.00 98.19 269 TYR A N 1
ATOM 2155 C CA . TYR A 1 269 ? -11.086 -22.601 8.033 1.00 98.19 269 TYR A CA 1
ATOM 2156 C C . TYR A 1 269 ? -11.378 -24.084 8.297 1.00 98.19 269 TYR A C 1
ATOM 2158 O O . TYR A 1 269 ? -11.490 -24.501 9.454 1.00 98.19 269 TYR A O 1
ATOM 2166 N N . PRO A 1 270 ? -11.493 -24.908 7.239 1.00 96.69 270 PRO A N 1
ATOM 2167 C CA . PRO A 1 270 ? -11.693 -26.338 7.400 1.00 96.69 270 PRO A CA 1
ATOM 2168 C C . PRO A 1 270 ? -10.387 -27.001 7.877 1.00 96.69 270 PRO A C 1
ATOM 2170 O O . PRO A 1 270 ? -9.300 -26.491 7.583 1.00 96.69 270 PRO A O 1
ATOM 2173 N N . PRO A 1 271 ? -10.463 -28.159 8.560 1.00 93.25 271 PRO A N 1
ATOM 2174 C CA . PRO A 1 271 ? -9.276 -28.911 8.960 1.00 93.25 271 PRO A CA 1
ATOM 2175 C C . PRO A 1 271 ? -8.345 -29.191 7.776 1.00 93.25 271 PRO A C 1
ATOM 2177 O O . PRO A 1 271 ? -8.802 -29.550 6.687 1.00 93.25 271 PRO A O 1
ATOM 2180 N N . GLY A 1 272 ? -7.040 -29.041 7.994 1.00 87.25 272 GLY A N 1
ATOM 2181 C CA . GLY A 1 272 ? -6.029 -29.229 6.951 1.00 87.25 272 GLY A CA 1
ATOM 2182 C C . GLY A 1 272 ? -5.850 -28.040 5.997 1.00 87.25 272 GLY A C 1
ATOM 2183 O O . GLY A 1 272 ? -5.145 -28.164 4.994 1.00 87.25 272 GLY A O 1
ATOM 2184 N N . ALA A 1 273 ? -6.460 -26.887 6.284 1.00 91.38 273 ALA A N 1
ATOM 2185 C CA . ALA A 1 273 ? -6.117 -25.631 5.627 1.00 91.38 273 ALA A CA 1
ATOM 2186 C C . ALA A 1 273 ? -4.854 -25.034 6.268 1.00 91.38 273 ALA A C 1
ATOM 2188 O O . ALA A 1 273 ? -4.848 -24.707 7.454 1.00 91.38 273 ALA A O 1
ATOM 2189 N N . TYR A 1 274 ? -3.792 -24.873 5.479 1.00 88.00 274 TYR A N 1
ATOM 2190 C CA . TYR A 1 274 ? -2.498 -24.374 5.947 1.00 88.00 274 TYR A CA 1
ATOM 2191 C C . TYR A 1 274 ? -2.103 -23.084 5.244 1.00 88.00 274 TYR A C 1
ATOM 2193 O O . TYR A 1 274 ? -2.348 -22.910 4.045 1.00 88.00 274 TYR A O 1
ATOM 2201 N N . GLU A 1 275 ? -1.408 -22.220 5.975 1.00 86.12 275 GLU A N 1
ATOM 2202 C CA . GLU A 1 275 ? -0.690 -21.110 5.370 1.00 86.12 275 GLU A CA 1
ATOM 2203 C C . GLU A 1 275 ? 0.504 -21.636 4.557 1.00 86.12 275 GLU A C 1
ATOM 2205 O O . GLU A 1 275 ? 1.423 -22.268 5.068 1.00 86.12 275 GLU A O 1
ATOM 2210 N N . ARG A 1 276 ? 0.505 -21.389 3.252 1.00 73.94 276 ARG A N 1
ATOM 2211 C CA . ARG A 1 276 ? 1.622 -21.679 2.350 1.00 73.94 276 ARG A CA 1
ATOM 2212 C C . ARG A 1 276 ? 2.704 -20.605 2.522 1.00 73.94 276 ARG A C 1
ATOM 2214 O O . ARG A 1 276 ? 2.542 -19.497 2.015 1.00 73.94 276 ARG A O 1
ATOM 2221 N N . GLY A 1 277 ? 3.803 -20.948 3.197 1.00 61.94 277 GLY A N 1
ATOM 2222 C CA . GLY A 1 277 ? 4.972 -20.084 3.410 1.00 61.94 277 GLY A CA 1
ATOM 2223 C C . GLY A 1 277 ? 6.292 -20.866 3.470 1.00 61.94 277 GLY A C 1
ATOM 2224 O O . GLY A 1 277 ? 6.288 -22.090 3.607 1.00 61.94 277 GLY A O 1
ATOM 2225 N N . GLU A 1 278 ? 7.423 -20.159 3.359 1.00 49.06 278 GLU A N 1
ATOM 2226 C CA . GLU A 1 278 ? 8.782 -20.737 3.255 1.00 49.06 278 GLU A CA 1
ATOM 2227 C C . GLU A 1 278 ? 9.221 -21.549 4.492 1.00 49.06 278 GLU A C 1
ATOM 2229 O O . GLU A 1 278 ? 10.077 -22.423 4.379 1.00 49.06 278 GLU A O 1
ATOM 2234 N N . SER A 1 279 ? 8.600 -21.322 5.655 1.00 48.62 279 SER A N 1
ATOM 2235 C CA . SER A 1 279 ? 9.011 -21.903 6.946 1.00 48.62 279 SER A CA 1
ATOM 2236 C C . SER A 1 279 ? 8.210 -23.139 7.391 1.00 48.62 279 SER A C 1
ATOM 2238 O O . SER A 1 279 ? 8.373 -23.591 8.523 1.00 48.62 279 SER A O 1
ATOM 2240 N N . GLY A 1 280 ? 7.358 -23.700 6.525 1.00 52.03 280 GLY A N 1
ATOM 2241 C CA . GLY A 1 280 ? 6.417 -24.765 6.893 1.00 52.03 280 GLY A CA 1
ATOM 2242 C C . GLY A 1 280 ? 5.142 -24.188 7.518 1.00 52.03 280 GLY A C 1
ATOM 2243 O O . GLY A 1 280 ? 5.189 -23.461 8.504 1.00 52.03 280 GLY A O 1
ATOM 2244 N N . GLY A 1 281 ? 3.998 -24.459 6.892 1.00 65.12 281 GLY A N 1
ATOM 2245 C CA . GLY A 1 281 ? 2.734 -23.791 7.204 1.00 65.12 281 GLY A CA 1
ATOM 2246 C C . GLY A 1 281 ? 2.135 -24.151 8.559 1.00 65.12 281 GLY A C 1
ATOM 2247 O O . GLY A 1 281 ? 2.066 -25.329 8.912 1.00 65.12 281 GLY A O 1
ATOM 2248 N N . ALA A 1 282 ? 1.630 -23.146 9.277 1.00 81.88 282 ALA A N 1
ATOM 2249 C CA . ALA A 1 282 ? 0.722 -23.345 10.401 1.00 81.88 282 ALA A CA 1
ATOM 2250 C C . ALA A 1 282 ? -0.698 -23.643 9.892 1.00 81.88 282 ALA A C 1
ATOM 2252 O O . ALA A 1 282 ? -1.106 -23.159 8.830 1.00 81.88 282 ALA A O 1
ATOM 2253 N N . GLU A 1 283 ? -1.447 -24.462 10.633 1.00 88.69 283 GLU A N 1
ATOM 2254 C CA . GLU A 1 283 ? -2.868 -24.675 10.352 1.00 88.69 283 GLU A CA 1
ATOM 2255 C C . GLU A 1 283 ? -3.637 -23.381 10.641 1.00 88.69 283 GLU A C 1
ATOM 2257 O O . GLU A 1 283 ? -3.428 -22.748 11.676 1.00 88.69 283 GLU A O 1
ATOM 2262 N N . LEU A 1 284 ? -4.510 -22.975 9.718 1.00 92.38 284 LEU A N 1
ATOM 2263 C CA . LEU A 1 284 ? -5.226 -21.702 9.815 1.00 92.38 284 LEU A CA 1
ATOM 2264 C C . LEU A 1 284 ? -6.308 -21.728 10.901 1.00 92.38 284 LEU A C 1
ATOM 2266 O O . LEU A 1 284 ? -6.460 -20.744 11.618 1.00 92.38 284 LEU A O 1
ATOM 2270 N N . GLY A 1 285 ? -7.042 -22.840 11.029 1.00 94.25 285 GLY A N 1
ATOM 2271 C CA . GLY A 1 285 ? -8.067 -23.034 12.058 1.00 94.25 285 GLY A CA 1
ATOM 2272 C C . GLY A 1 285 ? -9.104 -21.904 12.127 1.00 94.25 285 GLY A C 1
ATOM 2273 O O . GLY A 1 285 ? -9.684 -21.510 11.117 1.00 94.25 285 GLY A O 1
ATOM 2274 N N . ILE A 1 286 ? -9.357 -21.399 13.336 1.00 97.00 286 ILE A N 1
ATOM 2275 C CA . ILE A 1 286 ? -10.221 -20.235 13.572 1.00 97.00 286 ILE A CA 1
ATOM 2276 C C . ILE A 1 286 ? -9.334 -19.004 13.756 1.00 97.00 286 ILE A C 1
ATOM 2278 O O . ILE A 1 286 ? -8.404 -19.036 14.563 1.00 97.00 286 ILE A O 1
ATOM 2282 N N . ARG A 1 287 ? -9.639 -17.922 13.037 1.00 95.94 287 ARG A N 1
ATOM 2283 C CA . ARG A 1 287 ? -8.926 -16.641 13.121 1.00 95.94 287 ARG A CA 1
ATOM 2284 C C . ARG A 1 287 ? -9.909 -15.503 13.359 1.00 95.94 287 ARG A C 1
ATOM 2286 O O . ARG A 1 287 ? -11.003 -15.517 12.812 1.00 95.94 287 ARG A O 1
ATOM 2293 N N . GLU A 1 288 ? -9.501 -14.510 14.131 1.00 97.56 288 GLU A N 1
ATOM 2294 C CA . GLU A 1 288 ? -10.200 -13.226 14.227 1.00 97.56 288 GLU A CA 1
ATOM 2295 C C . GLU A 1 288 ? -9.522 -12.258 13.256 1.00 97.56 288 GLU A C 1
ATOM 2297 O O . GLU A 1 288 ? -8.293 -12.161 13.237 1.00 97.56 288 GLU A O 1
ATOM 2302 N N . THR A 1 289 ? -10.304 -11.581 12.418 1.00 97.94 289 THR A N 1
ATOM 2303 C CA . THR A 1 289 ? -9.795 -10.588 11.465 1.00 97.94 289 THR A CA 1
ATOM 2304 C C . THR A 1 289 ? -10.531 -9.259 11.619 1.00 97.94 289 THR A C 1
ATOM 2306 O O . THR A 1 289 ? -11.695 -9.269 12.022 1.00 97.94 289 THR A O 1
ATOM 2309 N N . PRO A 1 290 ? -9.901 -8.122 11.280 1.00 97.75 290 PRO A N 1
ATOM 2310 C CA . PRO A 1 290 ? -8.485 -7.978 10.943 1.00 97.75 290 PRO A CA 1
ATOM 2311 C C . PRO A 1 290 ? -7.612 -8.109 12.202 1.00 97.75 290 PRO A C 1
ATOM 2313 O O . PRO A 1 290 ? -8.135 -7.945 13.301 1.00 97.75 290 PRO A O 1
ATOM 2316 N N . PRO A 1 291 ? -6.304 -8.406 12.080 1.00 95.06 291 PRO A N 1
ATOM 2317 C CA . PRO A 1 291 ? -5.429 -8.432 13.250 1.00 95.06 291 PRO A CA 1
ATOM 2318 C C . PRO A 1 291 ? -5.388 -7.069 13.955 1.00 95.06 291 PRO A C 1
ATOM 2320 O O . PRO A 1 291 ? -5.407 -7.045 15.171 1.00 95.06 291 PRO A O 1
ATOM 2323 N N . PHE A 1 292 ? -5.377 -5.958 13.202 1.00 97.50 292 PHE A N 1
ATOM 2324 C CA . PHE A 1 292 ? -5.556 -4.564 13.652 1.00 97.50 292 PHE A CA 1
ATOM 2325 C C . PHE A 1 292 ? -5.031 -4.212 15.060 1.00 97.50 292 PHE A C 1
ATOM 2327 O O . PHE A 1 292 ? -5.698 -3.550 15.855 1.00 97.50 292 PHE A O 1
ATOM 2334 N N . GLU A 1 293 ? -3.806 -4.646 15.347 1.00 95.69 293 GLU A N 1
ATOM 2335 C CA . GLU A 1 293 ? -3.119 -4.459 16.621 1.00 95.69 293 GLU A CA 1
ATOM 2336 C C . GLU A 1 293 ? -1.895 -3.555 16.452 1.00 95.69 293 GLU A C 1
ATOM 2338 O O . GLU A 1 293 ? -1.216 -3.563 15.421 1.00 95.69 293 GLU A O 1
ATOM 2343 N N . TRP A 1 294 ? -1.598 -2.783 17.496 1.00 97.81 294 TRP A N 1
ATOM 2344 C CA . TRP A 1 294 ? -0.401 -1.955 17.556 1.00 97.81 294 TRP A CA 1
ATOM 2345 C C . TRP A 1 294 ? 0.823 -2.813 17.866 1.00 97.81 294 TRP A C 1
ATOM 2347 O O . TRP A 1 294 ? 0.819 -3.613 18.801 1.00 97.81 294 TRP A O 1
ATOM 2357 N N . THR A 1 295 ? 1.893 -2.626 17.097 1.00 97.06 295 THR A N 1
ATOM 2358 C CA . THR A 1 295 ? 3.162 -3.330 17.321 1.00 97.06 295 THR A CA 1
ATOM 2359 C C . THR A 1 295 ? 4.134 -2.426 18.065 1.00 97.06 295 THR A C 1
ATOM 2361 O O . THR A 1 295 ? 4.240 -1.246 17.755 1.00 97.06 295 THR A O 1
ATOM 2364 N N . HIS A 1 296 ? 4.887 -2.958 19.027 1.00 97.19 296 HIS A N 1
ATOM 2365 C CA . HIS A 1 296 ? 5.854 -2.170 19.795 1.00 97.19 296 HIS A CA 1
ATOM 2366 C C . HIS A 1 296 ? 7.287 -2.530 19.407 1.00 97.19 296 HIS A C 1
ATOM 2368 O O . HIS A 1 296 ? 7.713 -3.679 19.549 1.00 97.19 296 HIS A O 1
ATOM 2374 N N . LEU A 1 297 ? 8.046 -1.535 18.949 1.00 97.38 297 LEU A N 1
ATOM 2375 C CA . LEU A 1 297 ? 9.457 -1.677 18.600 1.00 97.38 297 LEU A CA 1
ATOM 2376 C C . LEU A 1 297 ? 10.320 -0.834 19.532 1.00 97.38 297 LEU A C 1
ATOM 2378 O O . LEU A 1 297 ? 9.973 0.287 19.894 1.00 97.38 297 LEU A O 1
ATOM 2382 N N . LYS A 1 298 ? 11.478 -1.376 19.911 1.00 97.38 298 LYS A N 1
ATOM 2383 C CA . LYS A 1 298 ? 12.466 -0.666 20.727 1.00 97.38 298 LYS A CA 1
ATOM 2384 C C . LYS A 1 298 ? 13.609 -0.195 19.853 1.00 97.38 298 LYS A C 1
ATOM 2386 O O . LYS A 1 298 ? 14.208 -1.001 19.143 1.00 97.38 298 LYS A O 1
ATOM 2391 N N . ILE A 1 299 ? 13.933 1.086 19.960 1.00 97.69 299 ILE A N 1
ATOM 2392 C CA . ILE A 1 299 ? 15.035 1.711 19.232 1.00 97.69 299 ILE A CA 1
ATOM 2393 C C . ILE A 1 299 ? 15.962 2.447 20.201 1.00 97.69 299 ILE A C 1
ATOM 2395 O O . ILE A 1 299 ? 15.525 2.930 21.244 1.00 97.69 299 ILE A O 1
ATOM 2399 N N . SER A 1 300 ? 17.251 2.532 19.867 1.00 96.81 300 SER A N 1
ATOM 2400 C CA . SER A 1 300 ? 18.228 3.321 20.624 1.00 96.81 300 SER A CA 1
ATOM 2401 C C . SER A 1 300 ? 18.647 4.551 19.830 1.00 96.81 300 SER A C 1
ATOM 2403 O O . SER A 1 300 ? 18.996 4.434 18.654 1.00 96.81 300 SER A O 1
ATOM 2405 N N . LEU A 1 301 ? 18.706 5.713 20.484 1.00 96.38 301 LEU A N 1
ATOM 2406 C CA . LEU A 1 301 ? 19.212 6.941 19.858 1.00 96.38 301 LEU A CA 1
ATOM 2407 C C . LEU A 1 301 ? 20.693 6.840 19.485 1.00 96.38 301 LEU A C 1
ATOM 2409 O O . LEU A 1 301 ? 21.138 7.478 18.537 1.00 96.38 301 LEU A O 1
ATOM 2413 N N . LYS A 1 302 ? 21.457 5.965 20.146 1.00 95.81 302 LYS A N 1
ATOM 2414 C CA . LYS A 1 302 ? 22.832 5.658 19.742 1.00 95.81 302 LYS A CA 1
ATOM 2415 C C . LYS A 1 302 ? 22.892 4.987 18.368 1.00 95.81 302 LYS A C 1
ATOM 2417 O O . LYS A 1 302 ? 23.781 5.294 17.571 1.00 95.81 302 LYS A O 1
ATOM 2422 N N . ASP A 1 303 ? 21.974 4.061 18.099 1.00 96.25 303 ASP A N 1
ATOM 2423 C CA . ASP A 1 303 ? 21.878 3.405 16.795 1.00 96.25 303 ASP A CA 1
ATOM 2424 C C . ASP A 1 303 ? 21.347 4.375 15.736 1.00 96.25 303 ASP A C 1
ATOM 2426 O O . ASP A 1 303 ? 21.898 4.402 14.633 1.00 96.25 303 ASP A O 1
ATOM 2430 N N . ALA A 1 304 ? 20.372 5.220 16.098 1.00 96.25 304 ALA A N 1
ATOM 2431 C CA . ALA A 1 304 ? 19.890 6.307 15.249 1.00 96.25 304 ALA A CA 1
ATOM 2432 C C . ALA A 1 304 ? 21.040 7.248 14.861 1.00 96.25 304 ALA A C 1
ATOM 2434 O O . ALA A 1 304 ? 21.296 7.431 13.679 1.00 96.25 304 ALA A O 1
ATOM 2435 N N . LYS A 1 305 ? 21.830 7.738 15.826 1.00 94.94 305 LYS A N 1
ATOM 2436 C CA . LYS A 1 305 ? 23.012 8.584 15.586 1.00 94.94 305 LYS A CA 1
ATOM 2437 C C . LYS A 1 305 ? 24.025 7.924 14.658 1.00 94.94 305 LYS A C 1
ATOM 2439 O O . LYS A 1 305 ? 24.584 8.574 13.779 1.00 94.94 305 LYS A O 1
ATOM 2444 N N . ARG A 1 306 ? 24.280 6.624 14.841 1.00 93.81 306 ARG A N 1
ATOM 2445 C CA . ARG A 1 306 ? 25.206 5.875 13.980 1.00 93.81 306 ARG A CA 1
ATOM 2446 C C . ARG A 1 306 ? 24.712 5.808 12.533 1.00 93.81 306 ARG A C 1
ATOM 2448 O O . ARG A 1 306 ? 25.547 5.857 11.636 1.00 93.81 306 ARG A O 1
ATOM 2455 N N . LEU A 1 307 ? 23.407 5.644 12.319 1.00 94.50 307 LEU A N 1
ATOM 2456 C CA . LEU A 1 307 ? 22.826 5.518 10.983 1.00 94.50 307 LEU A CA 1
ATOM 2457 C C . LEU A 1 307 ? 22.602 6.880 10.313 1.00 94.50 307 LEU A C 1
ATOM 2459 O O . LEU A 1 307 ? 23.002 7.067 9.170 1.00 94.50 307 LEU A O 1
ATOM 2463 N N . LEU A 1 308 ? 21.978 7.812 11.032 1.00 93.88 308 LEU A N 1
ATOM 2464 C CA . LEU A 1 308 ? 21.580 9.134 10.549 1.00 93.88 308 LEU A CA 1
ATOM 2465 C C . LEU A 1 308 ? 22.753 10.121 10.491 1.00 93.88 308 LEU A C 1
ATOM 2467 O O . LEU A 1 308 ? 22.688 11.108 9.768 1.00 93.88 308 LEU A O 1
ATOM 2471 N N . GLY A 1 309 ? 23.822 9.878 11.254 1.00 91.94 309 GLY A N 1
ATOM 2472 C CA . GLY A 1 309 ? 25.009 10.736 11.287 1.00 91.94 309 GLY A CA 1
ATOM 2473 C C . GLY A 1 309 ? 24.846 12.027 12.095 1.00 91.94 309 GLY A C 1
ATOM 2474 O O . GLY A 1 309 ? 25.812 12.774 12.226 1.00 91.94 309 GLY A O 1
ATOM 2475 N N . VAL A 1 310 ? 23.670 12.265 12.682 1.00 92.12 310 VAL A N 1
ATOM 2476 C CA . VAL A 1 310 ? 23.349 13.432 13.513 1.00 92.12 310 VAL A CA 1
ATOM 2477 C C . VAL A 1 310 ? 22.938 12.995 14.920 1.00 92.12 310 VAL A C 1
ATOM 2479 O O . VAL A 1 310 ? 22.375 11.918 15.120 1.00 92.12 310 VAL A O 1
ATOM 2482 N N . GLU A 1 311 ? 23.270 13.812 15.913 1.00 93.31 311 GLU A N 1
ATOM 2483 C CA . GLU A 1 311 ? 22.810 13.636 17.289 1.00 93.31 311 GLU A CA 1
ATOM 2484 C C . GLU A 1 311 ? 21.459 14.333 17.449 1.00 93.31 311 GLU A C 1
ATOM 2486 O O . GLU A 1 311 ? 21.356 15.532 17.204 1.00 93.31 311 GLU A O 1
ATOM 2491 N N . ILE A 1 312 ? 20.429 13.564 17.804 1.00 94.12 312 ILE A N 1
ATOM 2492 C CA . ILE A 1 312 ? 19.065 14.053 18.013 1.00 94.12 312 ILE A CA 1
ATOM 2493 C C . ILE A 1 312 ? 18.747 13.869 19.492 1.00 94.12 312 ILE A C 1
ATOM 2495 O O . ILE A 1 312 ? 18.842 12.752 20.009 1.00 94.12 312 ILE A O 1
ATOM 2499 N N . GLU A 1 313 ? 18.382 14.959 20.162 1.00 94.75 313 GLU A N 1
ATOM 2500 C CA . GLU A 1 313 ? 17.994 14.928 21.572 1.00 94.75 313 GLU A CA 1
ATOM 2501 C C . GLU A 1 313 ? 16.712 14.106 21.770 1.00 94.75 313 GLU A C 1
ATOM 2503 O O . GLU A 1 313 ? 15.883 13.979 20.866 1.00 94.75 313 GLU A O 1
ATOM 2508 N N . VAL A 1 314 ? 16.529 13.547 22.969 1.00 96.06 314 VAL A N 1
ATOM 2509 C CA . VAL A 1 314 ? 15.406 12.644 23.280 1.00 96.06 314 VAL A CA 1
ATOM 2510 C C . VAL A 1 314 ? 14.058 13.287 22.955 1.00 96.06 314 VAL A C 1
ATOM 2512 O O . VAL A 1 314 ? 13.209 12.655 22.325 1.00 96.06 314 VAL A O 1
ATOM 2515 N N . GLU A 1 315 ? 13.859 14.538 23.362 1.00 95.75 315 GLU A N 1
ATOM 2516 C CA . GLU A 1 315 ? 12.620 15.278 23.141 1.00 95.75 315 GLU A CA 1
ATOM 2517 C C . GLU A 1 315 ? 12.363 15.535 21.650 1.00 95.75 315 GLU A C 1
ATOM 2519 O O . GLU A 1 315 ? 11.234 15.360 21.192 1.00 95.75 315 GLU A O 1
ATOM 2524 N N . GLU A 1 316 ? 13.401 15.878 20.879 1.00 96.75 316 GLU A N 1
ATOM 2525 C CA . GLU A 1 316 ? 13.287 16.089 19.431 1.00 96.75 316 GLU A CA 1
ATOM 2526 C C . GLU A 1 316 ? 13.008 14.777 18.688 1.00 96.75 316 GLU A C 1
ATOM 2528 O O . GLU A 1 316 ? 12.220 14.762 17.746 1.00 96.75 316 GLU A O 1
ATOM 2533 N N . ALA A 1 317 ? 13.603 13.663 19.125 1.00 97.19 317 ALA A N 1
ATOM 2534 C CA . ALA A 1 317 ? 13.349 12.345 18.549 1.00 97.19 317 ALA A CA 1
ATOM 2535 C C . ALA A 1 317 ? 11.908 11.878 18.809 1.00 97.19 317 ALA A C 1
ATOM 2537 O O . ALA A 1 317 ? 11.263 11.327 17.915 1.00 97.19 317 ALA A O 1
ATOM 2538 N N . ILE A 1 318 ? 11.389 12.120 20.019 1.00 97.94 318 ILE A N 1
ATOM 2539 C CA . ILE A 1 318 ? 9.986 11.854 20.362 1.00 97.94 318 ILE A CA 1
ATOM 2540 C C . ILE A 1 318 ? 9.063 12.727 19.513 1.00 97.94 318 ILE A C 1
ATOM 2542 O O . ILE A 1 318 ? 8.101 12.212 18.949 1.00 97.94 318 ILE A O 1
ATOM 2546 N N . GLU A 1 319 ? 9.348 14.025 19.389 1.00 97.81 319 GLU A N 1
ATOM 2547 C CA . GLU A 1 319 ? 8.539 14.921 18.563 1.00 97.81 319 GLU A CA 1
ATOM 2548 C C . GLU A 1 319 ? 8.550 14.497 17.087 1.00 97.81 319 GLU A C 1
ATOM 2550 O O . GLU A 1 319 ? 7.491 14.423 16.466 1.00 97.81 319 GLU A O 1
ATOM 2555 N N . ALA A 1 320 ? 9.719 14.155 16.540 1.00 97.69 320 ALA A N 1
ATOM 2556 C CA . ALA A 1 320 ? 9.867 13.694 15.163 1.00 97.69 320 ALA A CA 1
ATOM 2557 C C . ALA A 1 320 ? 9.038 12.432 14.881 1.00 97.69 320 ALA A C 1
ATOM 2559 O O . ALA A 1 320 ? 8.299 12.380 13.901 1.00 97.69 320 ALA A O 1
ATOM 2560 N N . LEU A 1 321 ? 9.103 11.432 15.761 1.00 98.31 321 LEU A N 1
ATOM 2561 C CA . LEU A 1 321 ? 8.309 10.210 15.621 1.00 98.31 321 LEU A CA 1
ATOM 2562 C C . LEU A 1 321 ? 6.811 10.456 15.847 1.00 98.31 321 LEU A C 1
ATOM 2564 O O . LEU A 1 321 ? 5.987 9.880 15.134 1.00 98.31 321 LEU A O 1
ATOM 2568 N N . ASN A 1 322 ? 6.450 11.352 16.771 1.00 98.25 322 ASN A N 1
ATOM 2569 C CA . ASN A 1 322 ? 5.060 11.750 16.973 1.00 98.25 322 ASN A CA 1
ATOM 2570 C C . ASN A 1 322 ? 4.478 12.419 15.722 1.00 98.25 322 ASN A C 1
ATOM 2572 O O . ASN A 1 322 ? 3.328 12.146 15.403 1.00 98.25 322 ASN A O 1
ATOM 2576 N N . ARG A 1 323 ? 5.251 13.246 14.997 1.00 97.19 323 ARG A N 1
ATOM 2577 C CA . ARG A 1 323 ? 4.837 13.834 13.704 1.00 97.19 323 ARG A CA 1
ATOM 2578 C C . ARG A 1 323 ? 4.557 12.782 12.635 1.00 97.19 323 ARG A C 1
ATOM 2580 O O . ARG A 1 323 ? 3.719 13.002 11.768 1.00 97.19 323 ARG A O 1
ATOM 2587 N N . MET A 1 324 ? 5.240 11.643 12.701 1.00 97.69 324 MET A N 1
ATOM 2588 C CA . MET A 1 324 ? 5.035 10.514 11.789 1.00 97.69 324 MET A CA 1
ATOM 2589 C C . MET A 1 324 ? 3.931 9.551 12.250 1.00 97.69 324 MET A C 1
ATOM 2591 O O . MET A 1 324 ? 3.737 8.490 11.653 1.00 97.69 324 MET A O 1
ATOM 2595 N N . GLY A 1 325 ? 3.170 9.930 13.281 1.00 97.50 325 GLY A N 1
ATOM 2596 C CA . GLY A 1 325 ? 2.012 9.184 13.757 1.00 97.50 325 GLY A CA 1
ATOM 2597 C C . GLY A 1 325 ? 2.308 8.166 14.851 1.00 97.50 325 GLY A C 1
ATOM 2598 O O . GLY A 1 325 ? 1.382 7.463 15.253 1.00 97.50 325 GLY A O 1
ATOM 2599 N N . PHE A 1 326 ? 3.537 8.081 15.370 1.00 98.44 326 PHE A N 1
ATOM 2600 C CA . PHE A 1 326 ? 3.901 7.066 16.360 1.00 98.44 326 PHE A CA 1
ATOM 2601 C C . PHE A 1 326 ? 3.871 7.593 17.794 1.00 98.44 326 PHE A C 1
ATOM 2603 O O . PHE A 1 326 ? 4.666 8.465 18.131 1.00 98.44 326 PHE A O 1
ATOM 2610 N N . PRO A 1 327 ? 3.047 7.025 18.690 1.00 98.06 327 PRO A N 1
ATOM 2611 C CA . PRO A 1 327 ? 3.187 7.243 20.119 1.00 98.06 327 PRO A CA 1
ATOM 2612 C C . PRO A 1 327 ? 4.509 6.662 20.624 1.00 98.06 327 PRO A C 1
ATOM 2614 O O . PRO A 1 327 ? 4.796 5.475 20.429 1.00 98.06 327 PRO A O 1
ATOM 2617 N N . VAL A 1 328 ? 5.289 7.486 21.322 1.00 97.94 328 VAL A N 1
ATOM 2618 C CA . VAL A 1 328 ? 6.598 7.096 21.858 1.00 97.94 328 VAL A CA 1
ATOM 2619 C C . VAL A 1 328 ? 6.624 7.165 23.379 1.00 97.94 328 VAL A C 1
ATOM 2621 O O . VAL A 1 328 ? 6.205 8.151 23.984 1.00 97.94 328 VAL A O 1
ATOM 2624 N N . GLN A 1 329 ? 7.182 6.130 24.002 1.00 96.31 329 GLN A N 1
ATOM 2625 C CA . GLN A 1 329 ? 7.512 6.115 25.422 1.00 96.31 329 GLN A CA 1
ATOM 2626 C C . GLN A 1 329 ? 9.030 6.122 25.607 1.00 96.31 329 GLN A C 1
ATOM 2628 O O . GLN A 1 329 ? 9.745 5.263 25.085 1.00 96.31 329 GLN A O 1
ATOM 2633 N N . PHE A 1 330 ? 9.533 7.082 26.384 1.00 95.19 330 PHE A N 1
ATOM 2634 C CA . PHE A 1 330 ? 10.930 7.088 26.805 1.00 95.19 330 PHE A CA 1
ATOM 2635 C C . PHE A 1 330 ? 11.164 6.022 27.879 1.00 95.19 330 PHE A C 1
ATOM 2637 O O . PHE A 1 330 ? 10.522 6.022 28.932 1.00 95.19 330 PHE A O 1
ATOM 2644 N N . LEU A 1 331 ? 12.111 5.121 27.621 1.00 92.81 331 LEU A N 1
ATOM 2645 C CA . LEU A 1 331 ? 12.608 4.155 28.596 1.00 92.81 331 LEU A CA 1
ATOM 2646 C C . LEU A 1 331 ? 13.912 4.674 29.228 1.00 92.81 331 LEU A C 1
ATOM 2648 O O . LEU A 1 331 ? 14.194 5.863 29.239 1.00 92.81 331 LEU A O 1
ATOM 2652 N N . ARG A 1 332 ? 14.735 3.801 29.818 1.00 88.12 332 ARG A N 1
ATOM 2653 C CA . ARG A 1 332 ? 16.032 4.201 30.395 1.00 88.12 332 ARG A CA 1
ATOM 2654 C C . ARG A 1 332 ? 17.144 4.123 29.350 1.00 88.12 332 ARG A C 1
ATOM 2656 O O . ARG A 1 332 ? 17.146 3.211 28.533 1.00 88.12 332 ARG A O 1
ATOM 2663 N N . GLY A 1 333 ? 18.137 5.008 29.465 1.00 83.44 333 GLY A N 1
ATOM 2664 C CA . GLY A 1 333 ? 19.383 4.926 28.695 1.00 83.44 333 GLY A CA 1
ATOM 2665 C C . GLY A 1 333 ? 19.218 5.199 27.199 1.00 83.44 333 GLY A C 1
ATOM 2666 O O . GLY A 1 333 ? 19.756 4.438 26.404 1.00 83.44 333 GLY A O 1
ATOM 2667 N N . GLU A 1 334 ? 18.471 6.250 26.834 1.00 88.25 334 GLU A N 1
ATOM 2668 C CA . GLU A 1 334 ? 18.271 6.680 25.433 1.00 88.25 334 GLU A CA 1
ATOM 2669 C C . GLU A 1 334 ? 17.616 5.609 24.545 1.00 88.25 334 GLU A C 1
ATOM 2671 O O . GLU A 1 334 ? 17.901 5.480 23.350 1.00 88.25 334 GLU A O 1
ATOM 2676 N N . VAL A 1 335 ? 16.739 4.810 25.154 1.00 96.44 335 VAL A N 1
ATOM 2677 C CA . VAL A 1 335 ? 15.914 3.820 24.465 1.00 96.44 335 VAL A CA 1
ATOM 2678 C C . VAL A 1 335 ? 14.486 4.338 24.403 1.00 96.44 335 VAL A C 1
ATOM 2680 O O . VAL A 1 335 ? 13.923 4.739 25.422 1.00 96.44 335 VAL A O 1
ATOM 2683 N N . LEU A 1 336 ? 13.906 4.295 23.209 1.00 97.69 336 LEU A N 1
ATOM 2684 C CA . LEU A 1 336 ? 12.518 4.643 22.944 1.00 97.69 336 LEU A CA 1
ATOM 2685 C C . LEU A 1 336 ? 11.739 3.367 22.618 1.00 97.69 336 LEU A C 1
ATOM 2687 O O . LEU A 1 336 ? 12.212 2.528 21.849 1.00 97.69 336 LEU A O 1
ATOM 2691 N N . GLU A 1 337 ? 10.557 3.218 23.207 1.00 98.06 337 GLU A N 1
ATOM 2692 C CA . GLU A 1 337 ? 9.562 2.240 22.773 1.00 98.06 337 GLU A CA 1
ATOM 2693 C C . GLU A 1 337 ? 8.532 2.958 21.904 1.00 98.06 337 GLU A C 1
ATOM 2695 O O . GLU A 1 337 ? 7.859 3.887 22.351 1.00 98.06 337 GLU A O 1
ATOM 2700 N N . VAL A 1 338 ? 8.461 2.554 20.641 1.00 98.50 338 VAL A N 1
ATOM 2701 C CA . VAL A 1 338 ? 7.655 3.186 19.600 1.00 98.50 338 VAL A CA 1
ATOM 2702 C C . VAL A 1 338 ? 6.483 2.270 19.284 1.00 98.50 338 VAL A C 1
ATOM 2704 O O . VAL A 1 338 ? 6.676 1.086 19.001 1.00 98.50 338 VAL A O 1
ATOM 2707 N N . SER A 1 339 ? 5.272 2.816 19.350 1.00 98.50 339 SER A N 1
ATOM 2708 C CA . SER A 1 339 ? 4.045 2.088 19.022 1.00 98.50 339 SER A CA 1
ATOM 2709 C C . SER A 1 339 ? 3.707 2.321 17.552 1.00 98.50 339 SER A C 1
ATOM 2711 O O . SER A 1 339 ? 3.413 3.441 17.142 1.00 98.50 339 SER A O 1
ATOM 2713 N N . VAL A 1 340 ? 3.779 1.260 16.758 1.00 98.50 340 VAL A N 1
ATOM 2714 C CA . VAL A 1 340 ? 3.514 1.248 15.321 1.00 98.50 340 VAL A CA 1
ATOM 2715 C C . VAL A 1 340 ? 2.028 0.958 15.095 1.00 98.50 340 VAL A C 1
ATOM 2717 O O . VAL A 1 340 ? 1.547 -0.088 15.543 1.00 98.50 340 VAL A O 1
ATOM 2720 N N . PRO A 1 341 ? 1.293 1.856 14.421 1.00 98.12 341 PRO A N 1
ATOM 2721 C CA . PRO A 1 341 ? -0.129 1.686 14.165 1.00 98.12 341 PRO A CA 1
ATOM 2722 C C . PRO A 1 341 ? -0.381 0.603 13.098 1.00 98.12 341 PRO A C 1
ATOM 2724 O O . PRO A 1 341 ? 0.427 0.443 12.181 1.00 98.12 341 PRO A O 1
ATOM 2727 N N . PRO A 1 342 ? -1.519 -0.113 13.152 1.00 97.69 342 PRO A N 1
ATOM 2728 C CA . PRO A 1 342 ? -1.763 -1.310 12.334 1.00 97.69 342 PRO A CA 1
ATOM 2729 C C . PRO A 1 342 ? -1.779 -1.074 10.814 1.00 97.69 342 PRO A C 1
ATOM 2731 O O . PRO A 1 342 ? -1.541 -2.004 10.043 1.00 97.69 342 PRO A O 1
ATOM 2734 N N . MET A 1 343 ? -2.071 0.149 10.368 1.00 97.38 343 MET A N 1
ATOM 2735 C CA . MET A 1 343 ? -2.072 0.543 8.953 1.00 97.38 343 MET A CA 1
ATOM 2736 C C . MET A 1 343 ? -0.683 0.906 8.408 1.00 97.38 343 MET A C 1
ATOM 2738 O O . MET A 1 343 ? -0.528 0.986 7.192 1.00 97.38 343 MET A O 1
ATOM 2742 N N . ARG A 1 344 ? 0.335 1.093 9.263 1.00 97.44 344 ARG A N 1
ATOM 2743 C CA . ARG A 1 344 ? 1.732 1.328 8.847 1.00 97.44 344 ARG A CA 1
ATOM 2744 C C . ARG A 1 344 ? 2.432 0.005 8.548 1.00 97.44 344 ARG A C 1
ATOM 2746 O O . ARG A 1 344 ? 3.260 -0.485 9.310 1.00 97.44 344 ARG A O 1
ATOM 2753 N N . VAL A 1 345 ? 2.044 -0.584 7.420 1.00 95.50 345 VAL A N 1
ATOM 2754 C CA . VAL A 1 345 ? 2.496 -1.906 6.944 1.00 95.50 345 VAL A CA 1
ATOM 2755 C C . VAL A 1 345 ? 3.939 -1.919 6.425 1.00 95.50 345 VAL A C 1
ATOM 2757 O O . VAL A 1 345 ? 4.481 -2.973 6.102 1.00 95.50 345 VAL A O 1
ATOM 2760 N N . ASP A 1 346 ? 4.553 -0.746 6.323 1.00 96.12 346 ASP A N 1
ATOM 2761 C CA . ASP A 1 346 ? 5.910 -0.516 5.841 1.00 96.12 346 ASP A CA 1
ATOM 2762 C C . ASP A 1 346 ? 6.983 -0.624 6.921 1.00 96.12 346 ASP A C 1
ATOM 2764 O O . ASP A 1 346 ? 8.150 -0.818 6.594 1.00 96.12 346 ASP A O 1
ATOM 2768 N N . ILE A 1 347 ? 6.595 -0.558 8.197 1.00 97.25 347 ILE A N 1
ATOM 2769 C CA . ILE A 1 347 ? 7.526 -0.670 9.318 1.00 97.25 347 ILE A CA 1
ATOM 2770 C C . ILE A 1 347 ? 7.785 -2.147 9.622 1.00 97.25 347 ILE A C 1
ATOM 2772 O O . ILE A 1 347 ? 7.018 -2.808 10.325 1.00 97.25 347 ILE A O 1
ATOM 2776 N N . LEU A 1 348 ? 8.893 -2.669 9.099 1.00 94.50 348 LEU A N 1
ATOM 2777 C CA . LEU A 1 348 ? 9.306 -4.067 9.251 1.00 94.50 348 LEU A CA 1
ATOM 2778 C C . LEU A 1 348 ? 10.543 -4.212 10.145 1.00 94.50 348 LEU A C 1
ATOM 2780 O O . LEU A 1 348 ? 10.819 -5.293 10.671 1.00 94.50 348 LEU A O 1
ATOM 2784 N N . HIS A 1 349 ? 11.302 -3.133 10.317 1.00 96.00 349 HIS A N 1
ATOM 2785 C CA . HIS A 1 349 ? 12.557 -3.102 11.045 1.00 96.00 349 HIS A CA 1
ATOM 2786 C C . HIS A 1 349 ? 12.737 -1.752 11.767 1.00 96.00 349 HIS A C 1
ATOM 2788 O O . HIS A 1 349 ? 12.287 -0.719 11.280 1.00 96.00 349 HIS A O 1
ATOM 2794 N N . PRO A 1 350 ? 13.490 -1.692 12.885 1.00 96.50 350 PRO A N 1
ATOM 2795 C CA . PRO A 1 350 ? 13.891 -0.430 13.520 1.00 96.50 350 PRO A CA 1
ATOM 2796 C C . PRO A 1 350 ? 14.504 0.637 12.598 1.00 96.50 350 PRO A C 1
ATOM 2798 O O . PRO A 1 350 ? 14.512 1.809 12.949 1.00 96.50 350 PRO A O 1
ATOM 2801 N N . VAL A 1 351 ? 15.033 0.239 11.438 1.00 97.19 351 VAL A N 1
ATOM 2802 C CA . VAL A 1 351 ? 15.608 1.167 10.449 1.00 97.19 351 VAL A CA 1
ATOM 2803 C C . VAL A 1 351 ? 14.525 2.024 9.801 1.00 97.19 351 VAL A C 1
ATOM 2805 O O . VAL A 1 351 ? 14.766 3.208 9.591 1.00 97.19 351 VAL A O 1
ATOM 2808 N N . ASP A 1 352 ? 13.330 1.476 9.591 1.00 97.50 352 ASP A N 1
ATOM 2809 C CA . ASP A 1 352 ? 12.197 2.212 9.020 1.00 97.50 352 ASP A CA 1
ATOM 2810 C C . ASP A 1 352 ? 11.719 3.307 9.998 1.00 97.50 352 ASP A C 1
ATOM 2812 O O . ASP A 1 352 ? 11.335 4.403 9.606 1.00 97.50 352 ASP A O 1
ATOM 2816 N N . LEU A 1 353 ? 11.855 3.070 11.310 1.00 98.12 353 LEU A N 1
ATOM 2817 C CA . LEU A 1 353 ? 11.619 4.103 12.326 1.00 98.12 353 LEU A CA 1
ATOM 2818 C C . LEU A 1 353 ? 12.703 5.187 12.337 1.00 98.12 353 LEU A C 1
ATOM 2820 O O . LEU A 1 353 ? 12.422 6.323 12.707 1.00 98.12 353 LEU A O 1
ATOM 2824 N N . PHE A 1 354 ? 13.943 4.863 11.960 1.00 97.75 354 PHE A N 1
ATOM 2825 C CA . PHE A 1 354 ? 14.994 5.872 11.816 1.00 97.75 354 PHE A CA 1
ATOM 2826 C C . PHE A 1 354 ? 14.783 6.736 10.570 1.00 97.75 354 PHE A C 1
ATOM 2828 O O . PHE A 1 354 ? 15.054 7.933 10.630 1.00 97.75 354 PHE A O 1
ATOM 2835 N N . GLU A 1 355 ? 14.273 6.161 9.477 1.00 96.50 355 GLU A N 1
ATOM 2836 C CA . GLU A 1 355 ? 13.825 6.917 8.301 1.00 96.50 355 GLU A CA 1
ATOM 2837 C C . GLU A 1 355 ? 12.735 7.921 8.691 1.00 96.50 355 GLU A C 1
ATOM 2839 O O . GLU A 1 355 ? 12.904 9.123 8.492 1.00 96.50 355 GLU A O 1
ATOM 2844 N N . ASP A 1 356 ? 11.673 7.460 9.351 1.00 97.12 356 ASP A N 1
ATOM 2845 C CA . ASP A 1 356 ? 10.589 8.341 9.790 1.00 97.12 356 ASP A CA 1
ATOM 2846 C C . ASP A 1 356 ? 11.043 9.372 10.834 1.00 97.12 356 ASP A C 1
ATOM 2848 O O . ASP A 1 356 ? 10.606 10.522 10.805 1.00 97.12 356 ASP A O 1
ATOM 2852 N N . MET A 1 357 ? 11.967 9.011 11.729 1.00 97.69 357 MET A N 1
ATOM 2853 C CA . MET A 1 357 ? 12.590 9.976 12.639 1.00 97.69 357 MET A CA 1
ATOM 2854 C C . MET A 1 357 ? 13.339 11.067 11.863 1.00 97.69 357 MET A C 1
ATOM 2856 O O . MET A 1 357 ? 13.227 12.238 12.215 1.00 97.69 357 MET A O 1
ATOM 2860 N N . ALA A 1 358 ? 14.071 10.717 10.802 1.00 96.12 358 ALA A N 1
ATOM 2861 C CA . ALA A 1 358 ? 14.763 11.693 9.963 1.00 96.12 358 ALA A CA 1
ATOM 2862 C C . ALA A 1 358 ? 13.778 12.609 9.221 1.00 96.12 358 ALA A C 1
ATOM 2864 O O . ALA A 1 358 ? 13.985 13.823 9.183 1.00 96.12 358 ALA A O 1
ATOM 2865 N N . ILE A 1 359 ? 12.683 12.047 8.700 1.00 95.00 359 ILE A N 1
ATOM 2866 C CA . ILE A 1 359 ? 11.607 12.807 8.054 1.00 95.00 359 ILE A CA 1
ATOM 2867 C C . ILE A 1 359 ? 10.974 13.793 9.043 1.00 95.00 359 ILE A C 1
ATOM 2869 O O . ILE A 1 359 ? 10.927 14.992 8.770 1.00 95.00 359 ILE A O 1
ATOM 2873 N N . GLY A 1 360 ? 10.534 13.315 10.210 1.00 95.69 360 GLY A N 1
ATOM 2874 C CA . GLY A 1 360 ? 9.888 14.145 11.229 1.00 95.69 360 GLY A CA 1
ATOM 2875 C C . GLY A 1 360 ? 10.815 15.206 11.835 1.00 95.69 360 GLY A C 1
ATOM 2876 O O . GLY A 1 360 ? 10.354 16.296 12.193 1.00 95.69 360 GLY A O 1
ATOM 2877 N N . TYR A 1 361 ? 12.118 14.912 11.916 1.00 95.62 361 TYR A N 1
ATOM 2878 C CA . TYR A 1 361 ? 13.158 15.863 12.320 1.00 95.62 361 TYR A CA 1
ATOM 2879 C C . TYR A 1 361 ? 13.405 16.933 11.247 1.00 95.62 361 TYR A C 1
ATOM 2881 O O . TYR A 1 361 ? 13.641 18.097 11.577 1.00 95.62 361 TYR A O 1
ATOM 2889 N N . GLY A 1 362 ? 13.283 16.550 9.974 1.00 92.81 362 GLY A N 1
ATOM 2890 C CA . GLY A 1 362 ? 13.425 17.404 8.803 1.00 92.81 362 GLY A CA 1
ATOM 2891 C C . GLY A 1 362 ? 14.819 17.316 8.187 1.00 92.81 362 GLY A C 1
ATOM 2892 O O . GLY A 1 362 ? 15.814 17.699 8.806 1.00 92.81 362 GLY A O 1
ATOM 2893 N N . TYR A 1 363 ? 14.884 16.879 6.926 1.00 88.69 363 TYR A N 1
ATOM 2894 C CA . TYR A 1 363 ? 16.143 16.731 6.185 1.00 88.69 363 TYR A CA 1
ATOM 2895 C C . TYR A 1 363 ? 16.955 18.028 6.067 1.00 88.69 363 TYR A C 1
ATOM 2897 O O . TYR A 1 363 ? 18.180 17.973 6.038 1.00 88.69 363 TYR A O 1
ATOM 2905 N N . ASP A 1 364 ? 16.306 19.195 6.087 1.00 89.19 364 ASP A N 1
ATOM 2906 C CA . ASP A 1 364 ? 16.978 20.501 6.013 1.00 89.19 364 ASP A CA 1
ATOM 2907 C C . ASP A 1 364 ? 17.905 20.791 7.209 1.00 89.19 364 ASP A C 1
ATOM 2909 O O . ASP A 1 364 ? 18.738 21.694 7.145 1.00 89.19 364 ASP A O 1
ATOM 2913 N N . ARG A 1 365 ? 17.761 20.048 8.315 1.00 91.12 365 ARG A N 1
ATOM 2914 C CA . ARG A 1 365 ? 18.592 20.189 9.523 1.00 91.12 365 ARG A CA 1
ATOM 2915 C C . ARG A 1 365 ? 19.866 19.340 9.471 1.00 91.12 365 ARG A C 1
ATOM 2917 O O . ARG A 1 365 ? 20.713 19.475 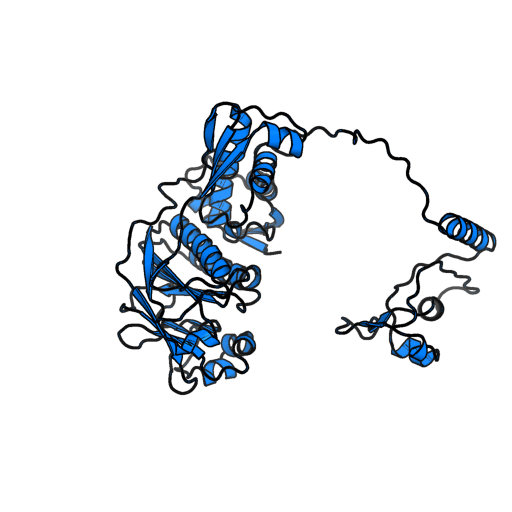10.348 1.00 91.12 365 ARG A O 1
ATOM 2924 N N . PHE A 1 366 ? 20.004 18.462 8.477 1.00 91.56 366 PHE A N 1
ATOM 2925 C CA . PHE A 1 366 ? 21.184 17.620 8.319 1.00 91.56 366 PHE A CA 1
ATOM 2926 C C . PHE A 1 366 ? 22.309 18.408 7.648 1.00 91.56 366 PHE A C 1
ATOM 2928 O O . PHE A 1 366 ? 22.155 18.940 6.548 1.00 91.56 366 PHE A O 1
ATOM 2935 N N . GLU A 1 367 ? 23.471 18.448 8.292 1.00 88.62 367 GLU A N 1
ATOM 2936 C CA . GLU A 1 367 ? 24.673 19.033 7.707 1.00 88.62 367 GLU A CA 1
ATOM 2937 C C . GLU A 1 367 ? 25.390 17.999 6.828 1.00 88.62 367 GLU A C 1
ATOM 2939 O O . GLU A 1 367 ? 25.539 16.833 7.198 1.00 88.62 367 GLU A O 1
ATOM 2944 N N . GLY A 1 368 ? 25.851 18.418 5.648 1.00 83.88 368 GLY A N 1
ATOM 2945 C CA . GLY A 1 368 ? 26.658 17.556 4.788 1.00 83.88 368 GLY A CA 1
ATOM 2946 C C . GLY A 1 368 ? 28.040 17.303 5.397 1.00 83.88 368 GLY A C 1
ATOM 2947 O O . GLY A 1 368 ? 28.776 18.253 5.655 1.00 83.88 368 GLY A O 1
ATOM 2948 N N . ASP A 1 369 ? 28.416 16.033 5.565 1.00 81.75 369 ASP A N 1
ATOM 2949 C CA . ASP A 1 369 ? 29.763 15.609 5.981 1.00 81.75 369 ASP A CA 1
ATOM 2950 C C . ASP A 1 369 ? 30.452 14.828 4.848 1.00 81.75 369 ASP A C 1
ATOM 2952 O O . ASP A 1 369 ? 29.806 14.186 4.014 1.00 81.75 369 ASP A O 1
ATOM 2956 N N . LEU A 1 370 ? 31.784 14.876 4.805 1.00 82.81 370 LEU A N 1
ATOM 2957 C CA . LEU A 1 370 ? 32.564 14.080 3.860 1.00 82.81 370 LEU A CA 1
ATOM 2958 C C . LEU A 1 370 ? 32.776 12.662 4.413 1.00 82.81 370 LEU A C 1
ATOM 2960 O O . LEU A 1 370 ? 33.061 12.494 5.603 1.00 82.81 370 LEU A O 1
ATOM 2964 N N . PRO A 1 371 ? 32.726 11.616 3.566 1.00 82.94 371 PRO A N 1
ATOM 2965 C CA . PRO A 1 371 ? 33.079 10.268 3.987 1.00 82.94 371 PRO A CA 1
ATOM 2966 C C . PRO A 1 371 ? 34.480 10.221 4.612 1.00 82.94 371 PRO A C 1
ATOM 2968 O O . PRO A 1 371 ? 35.467 10.647 4.014 1.00 82.94 371 PRO A O 1
ATOM 2971 N N . LYS A 1 372 ? 34.583 9.648 5.816 1.00 81.75 372 LYS A N 1
ATOM 2972 C CA . LYS A 1 372 ? 35.840 9.565 6.591 1.00 81.75 372 LYS A CA 1
ATOM 2973 C C . LYS A 1 372 ? 36.791 8.470 6.103 1.00 81.75 372 LYS A C 1
ATOM 2975 O O . LYS A 1 372 ? 37.856 8.274 6.686 1.00 81.75 372 LYS A O 1
ATOM 2980 N N . THR A 1 373 ? 36.411 7.744 5.056 1.00 83.88 373 THR A N 1
ATOM 2981 C CA . THR A 1 373 ? 37.204 6.666 4.468 1.00 83.88 373 THR A CA 1
ATOM 2982 C C . THR A 1 373 ? 37.948 7.204 3.247 1.00 83.88 373 THR A C 1
ATOM 2984 O O . THR A 1 373 ? 37.336 7.345 2.188 1.00 83.88 373 THR A O 1
ATOM 2987 N N . PRO A 1 374 ? 39.254 7.513 3.352 1.00 79.25 374 PRO A N 1
ATOM 2988 C CA . PRO A 1 374 ? 40.032 7.894 2.186 1.00 79.25 374 PRO A CA 1
ATOM 2989 C C . PRO A 1 374 ? 40.153 6.683 1.257 1.00 79.25 374 PRO A C 1
ATOM 2991 O O . PRO A 1 374 ? 40.672 5.637 1.648 1.00 79.25 374 PRO A O 1
ATOM 2994 N N . ALA A 1 375 ? 39.678 6.834 0.027 1.00 82.75 375 ALA A N 1
ATOM 2995 C CA . ALA A 1 375 ? 39.869 5.868 -1.042 1.00 82.75 375 ALA A CA 1
ATOM 2996 C C . ALA A 1 375 ? 40.476 6.581 -2.252 1.00 82.75 375 ALA A C 1
ATOM 2998 O O . ALA A 1 375 ? 40.102 7.709 -2.572 1.00 82.75 375 ALA A O 1
ATOM 2999 N N . PHE A 1 376 ? 41.417 5.918 -2.919 1.00 84.44 376 PHE A N 1
ATOM 3000 C CA . PHE A 1 376 ? 41.928 6.359 -4.211 1.00 84.44 376 PHE A CA 1
ATOM 3001 C C . PHE A 1 376 ? 41.155 5.613 -5.291 1.00 84.44 376 PHE A C 1
ATOM 3003 O O . PHE A 1 376 ? 41.105 4.385 -5.273 1.00 84.44 376 PHE A O 1
ATOM 3010 N N . GLY A 1 377 ? 40.528 6.354 -6.201 1.00 85.69 377 GLY A N 1
ATOM 3011 C CA . GLY A 1 377 ? 39.970 5.760 -7.409 1.00 85.69 377 GLY A CA 1
ATOM 3012 C C . GLY A 1 377 ? 41.097 5.374 -8.361 1.00 85.69 377 GLY A C 1
ATOM 3013 O O . GLY A 1 377 ? 42.042 6.142 -8.539 1.00 85.69 377 GLY A O 1
ATOM 3014 N N . GLU A 1 378 ? 40.985 4.204 -8.977 1.00 87.94 378 GLU A N 1
ATOM 3015 C CA . GLU A 1 378 ? 41.801 3.810 -10.122 1.00 87.94 378 GLU A CA 1
ATOM 3016 C C . GLU A 1 378 ? 40.925 3.727 -11.371 1.00 87.94 378 GLU A C 1
ATOM 3018 O O . GLU A 1 378 ? 39.717 3.485 -11.292 1.00 87.94 378 GLU A O 1
ATOM 3023 N N . GLU A 1 379 ? 41.525 3.977 -12.530 1.00 87.94 379 GLU A N 1
ATOM 3024 C CA . GLU A 1 379 ? 40.815 3.844 -13.793 1.00 87.94 379 GLU A CA 1
ATOM 3025 C C . GLU A 1 379 ? 40.627 2.358 -14.127 1.00 87.94 379 GLU A C 1
ATOM 3027 O O . GLU A 1 379 ? 41.539 1.548 -13.948 1.00 87.94 379 GLU A O 1
ATOM 3032 N N . LEU A 1 380 ? 39.441 1.984 -14.617 1.00 92.25 380 LEU A N 1
ATOM 3033 C CA . LEU A 1 380 ? 39.196 0.605 -15.032 1.00 92.25 380 LEU A CA 1
ATOM 3034 C C . LEU A 1 380 ? 40.141 0.217 -16.184 1.00 92.25 380 LEU A C 1
ATOM 3036 O O . LEU A 1 380 ? 40.365 1.029 -17.091 1.00 92.25 380 LEU A O 1
ATOM 3040 N N . PRO A 1 381 ? 40.648 -1.031 -16.212 1.00 87.75 381 PRO A N 1
ATOM 3041 C CA . PRO A 1 381 ? 41.507 -1.495 -17.292 1.00 87.75 381 PRO A CA 1
ATOM 3042 C C . PRO A 1 381 ? 40.892 -1.237 -18.673 1.00 87.75 381 PRO A C 1
ATOM 3044 O O . PRO A 1 381 ? 39.741 -1.580 -18.930 1.00 87.75 381 PRO A O 1
ATOM 3047 N N . GLY A 1 382 ? 41.675 -0.638 -19.571 1.00 86.62 382 GLY A N 1
ATOM 3048 C CA . GLY A 1 382 ? 41.263 -0.348 -20.947 1.00 86.62 382 GLY A CA 1
ATOM 3049 C C . GLY A 1 382 ? 40.606 1.018 -21.162 1.00 86.62 382 GLY A C 1
ATOM 3050 O O . GLY A 1 382 ? 40.586 1.474 -22.303 1.00 86.62 382 GLY A O 1
ATOM 3051 N N . LYS A 1 383 ? 40.153 1.719 -20.112 1.00 91.81 383 LYS A N 1
ATOM 3052 C CA . LYS A 1 383 ? 39.568 3.065 -20.262 1.00 91.81 383 LYS A CA 1
ATOM 3053 C C . LYS A 1 383 ? 40.586 4.125 -20.678 1.00 91.81 383 LYS A C 1
ATOM 3055 O O . LYS A 1 383 ? 40.276 4.921 -21.564 1.00 91.81 383 LYS A O 1
ATOM 3060 N N . GLU A 1 384 ? 41.824 4.022 -20.196 1.00 91.25 384 GLU A N 1
ATOM 3061 C CA . GLU A 1 384 ? 42.923 4.873 -20.664 1.00 91.25 384 GLU A CA 1
ATOM 3062 C C . GLU A 1 384 ? 43.122 4.724 -22.184 1.00 91.25 384 GLU A C 1
ATOM 3064 O O . GLU A 1 384 ? 43.212 5.709 -22.920 1.00 91.25 384 GLU A O 1
ATOM 3069 N N . LEU A 1 385 ? 43.108 3.481 -22.683 1.00 92.69 385 LEU A N 1
ATOM 3070 C CA . LEU A 1 385 ? 43.231 3.188 -24.111 1.00 92.69 385 LEU A CA 1
ATOM 3071 C C . LEU A 1 385 ? 42.024 3.709 -24.903 1.00 92.69 385 LEU A C 1
ATOM 3073 O O . LEU A 1 385 ? 42.207 4.301 -25.964 1.00 92.69 385 LEU A O 1
ATOM 3077 N N . GLU A 1 386 ? 40.796 3.522 -24.408 1.00 94.00 386 GLU A N 1
ATOM 3078 C CA . GLU A 1 386 ? 39.598 4.105 -25.030 1.00 94.00 386 GLU A CA 1
ATOM 3079 C C . GLU A 1 386 ? 39.711 5.634 -25.142 1.00 94.00 386 GLU A C 1
ATOM 3081 O O . GLU A 1 386 ? 39.364 6.206 -26.177 1.00 94.00 386 GLU A O 1
ATOM 3086 N N . GLY A 1 387 ? 40.223 6.296 -24.098 1.00 94.19 387 GLY A N 1
ATOM 3087 C CA . GLY A 1 387 ? 40.506 7.731 -24.086 1.00 94.19 387 GLY A CA 1
ATOM 3088 C C . GLY A 1 387 ? 41.499 8.132 -25.175 1.00 94.19 387 GLY A C 1
ATOM 3089 O O . GLY A 1 387 ? 41.192 8.988 -26.006 1.00 94.19 387 GLY A O 1
ATOM 3090 N N . GLN A 1 388 ? 42.643 7.449 -25.243 1.00 94.81 388 GLN A N 1
ATOM 3091 C CA . GLN A 1 388 ? 43.672 7.694 -26.259 1.00 94.81 388 GLN A CA 1
ATOM 3092 C C . GLN A 1 388 ? 43.152 7.468 -27.690 1.00 94.81 388 GLN A C 1
ATOM 3094 O O . GLN A 1 388 ? 43.435 8.255 -28.596 1.00 94.81 388 GLN A O 1
ATOM 3099 N N . LEU A 1 389 ? 42.355 6.417 -27.911 1.00 96.12 389 LEU A N 1
ATOM 3100 C CA . LEU A 1 389 ? 41.742 6.134 -29.212 1.00 96.12 389 LEU A CA 1
ATOM 3101 C C . LEU A 1 389 ? 40.739 7.219 -29.615 1.00 96.12 389 LEU A C 1
ATOM 3103 O O . LEU A 1 389 ? 40.709 7.628 -30.778 1.00 96.12 389 LEU A O 1
ATOM 3107 N N . ARG A 1 390 ? 39.946 7.723 -28.665 1.00 96.56 390 ARG A N 1
ATOM 3108 C CA . ARG A 1 390 ? 39.008 8.825 -28.902 1.00 96.56 390 ARG A CA 1
ATOM 3109 C C . ARG A 1 390 ? 39.739 10.095 -29.321 1.00 96.56 390 ARG A C 1
ATOM 3111 O O . ARG A 1 390 ? 39.381 10.692 -30.337 1.00 96.56 390 ARG A O 1
ATOM 3118 N N . GLU A 1 391 ? 40.785 10.477 -28.592 1.00 97.00 391 GLU A N 1
ATOM 3119 C CA . GLU A 1 391 ? 41.606 11.645 -28.930 1.00 97.00 391 GLU A CA 1
ATOM 3120 C C . GLU A 1 391 ? 42.232 11.521 -30.324 1.00 97.00 391 GLU A C 1
ATOM 3122 O O . GLU A 1 391 ? 42.182 12.468 -31.116 1.00 97.00 391 GLU A O 1
ATOM 3127 N N . LEU A 1 392 ? 42.748 10.336 -30.665 1.00 97.62 392 LEU A N 1
ATOM 3128 C CA . LEU A 1 392 ? 43.312 10.060 -31.983 1.00 97.62 392 LEU A CA 1
ATOM 3129 C C . LEU A 1 392 ? 42.272 10.245 -33.099 1.00 97.62 392 LEU A C 1
ATOM 3131 O O . LEU A 1 392 ? 42.536 10.939 -34.083 1.00 97.62 392 LEU A O 1
ATOM 3135 N N . MET A 1 393 ? 41.083 9.659 -32.950 1.00 97.88 393 MET A N 1
ATOM 3136 C CA . MET A 1 393 ? 40.017 9.737 -33.957 1.00 97.88 393 MET A CA 1
ATOM 3137 C C . MET A 1 393 ? 39.506 11.172 -34.151 1.00 97.88 393 MET A C 1
ATOM 3139 O O . MET A 1 393 ? 39.307 11.610 -35.290 1.00 97.88 393 MET A O 1
ATOM 3143 N N . ILE A 1 394 ? 39.380 11.940 -33.065 1.00 96.69 394 ILE A N 1
ATOM 3144 C CA . ILE A 1 394 ? 39.055 13.374 -33.121 1.00 96.69 394 ILE A CA 1
ATOM 3145 C C . ILE A 1 394 ? 40.163 14.147 -33.854 1.00 96.69 394 ILE A C 1
ATOM 3147 O O . ILE A 1 394 ? 39.876 14.976 -34.725 1.00 96.69 394 ILE A O 1
ATOM 3151 N N . GLY A 1 395 ? 41.435 13.843 -33.569 1.00 97.56 395 GLY A N 1
ATOM 3152 C CA . GLY A 1 395 ? 42.590 14.407 -34.274 1.00 97.56 395 GLY A CA 1
ATOM 3153 C C . GLY A 1 395 ? 42.549 14.154 -35.786 1.00 97.56 395 GLY A C 1
ATOM 3154 O O . GLY A 1 395 ? 42.863 15.046 -36.579 1.00 97.56 395 GLY A O 1
ATOM 3155 N N . LEU A 1 396 ? 42.053 12.982 -36.194 1.00 97.19 396 LEU A N 1
ATOM 3156 C CA . LEU A 1 396 ? 41.816 12.588 -37.589 1.00 97.19 396 LEU A CA 1
ATOM 3157 C C . LEU A 1 396 ? 40.543 13.195 -38.212 1.00 97.19 396 LEU A C 1
ATOM 3159 O O . LEU A 1 396 ? 40.203 12.878 -39.357 1.00 97.19 396 LEU A O 1
ATOM 3163 N N . LYS A 1 397 ? 39.864 14.104 -37.500 1.00 96.25 397 LYS A N 1
ATOM 3164 C CA . LYS A 1 397 ? 38.632 14.786 -37.927 1.00 96.25 397 LYS A CA 1
ATOM 3165 C C . LYS A 1 397 ? 37.430 13.847 -38.091 1.00 96.25 397 LYS A C 1
ATOM 3167 O O . LYS A 1 397 ? 36.590 14.088 -38.959 1.00 96.25 397 LYS A O 1
ATOM 3172 N N . TYR A 1 398 ? 37.347 12.791 -37.283 1.00 97.69 398 TYR A N 1
ATOM 3173 C CA . TYR A 1 398 ? 36.117 12.016 -37.121 1.00 97.69 398 TYR A CA 1
ATOM 3174 C C . TYR A 1 398 ? 35.280 12.582 -35.966 1.00 97.69 398 TYR A C 1
ATOM 3176 O O . TYR A 1 398 ? 35.818 13.073 -34.975 1.00 97.69 398 TYR A O 1
ATOM 3184 N N . GLN A 1 399 ? 33.960 12.494 -36.095 1.00 95.94 399 GLN A N 1
ATOM 3185 C CA . GLN A 1 399 ? 32.997 12.860 -35.063 1.00 95.94 399 GLN A CA 1
ATOM 3186 C C . GLN A 1 399 ? 32.601 11.615 -34.264 1.00 95.94 399 GLN A C 1
ATOM 3188 O O . GLN A 1 399 ? 32.131 10.636 -34.844 1.00 95.94 399 GLN A O 1
ATOM 3193 N N . GLU A 1 400 ? 32.764 11.647 -32.942 1.00 97.31 400 GLU A N 1
ATOM 3194 C CA . GLU A 1 400 ? 32.248 10.570 -32.093 1.00 97.31 400 GLU A CA 1
ATOM 3195 C C . GLU A 1 400 ? 30.716 10.617 -32.081 1.00 97.31 400 GLU A C 1
ATOM 3197 O O . GLU A 1 400 ? 30.123 11.696 -31.962 1.00 97.31 400 GLU A O 1
ATOM 3202 N N . VAL A 1 401 ? 30.085 9.453 -32.209 1.00 96.75 401 VAL A N 1
ATOM 3203 C CA . VAL A 1 401 ? 28.641 9.257 -32.059 1.00 96.75 401 VAL A CA 1
ATOM 3204 C C . VAL A 1 401 ? 28.375 8.226 -30.966 1.00 96.75 401 VAL A C 1
ATOM 3206 O O . VAL A 1 401 ? 29.215 7.376 -30.684 1.00 96.75 401 VAL A O 1
ATOM 3209 N N . LYS A 1 402 ? 27.192 8.300 -30.350 1.00 95.38 402 LYS A N 1
ATOM 3210 C CA . LYS A 1 402 ? 26.727 7.327 -29.358 1.00 95.38 402 LYS A CA 1
ATOM 3211 C C . LYS A 1 402 ? 25.393 6.762 -29.813 1.00 95.38 402 LYS A C 1
ATOM 3213 O O . LYS A 1 402 ? 24.393 7.478 -29.826 1.00 95.38 402 LYS A O 1
ATOM 3218 N N . THR A 1 403 ? 25.397 5.503 -30.226 1.00 94.12 403 THR A N 1
ATOM 3219 C CA . THR A 1 403 ? 24.196 4.815 -30.703 1.00 94.12 403 THR A CA 1
ATOM 3220 C C . THR A 1 403 ? 23.602 3.908 -29.622 1.00 94.12 403 THR A C 1
ATOM 3222 O O . THR A 1 403 ? 24.218 3.672 -28.582 1.00 94.12 403 THR A O 1
ATOM 3225 N N . LEU A 1 404 ? 22.370 3.436 -29.834 1.00 92.00 404 LEU A N 1
ATOM 3226 C CA . LEU A 1 404 ? 21.738 2.466 -28.939 1.00 92.00 404 LEU A CA 1
ATOM 3227 C C . LEU A 1 404 ? 22.426 1.099 -29.060 1.00 92.00 404 LEU A C 1
ATOM 3229 O O . LEU A 1 404 ? 22.834 0.682 -30.147 1.00 92.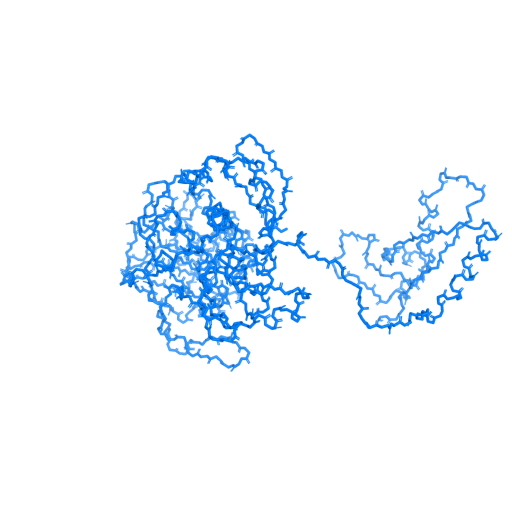00 404 LEU A O 1
ATOM 3233 N N . THR A 1 405 ? 22.511 0.383 -27.937 1.00 92.69 405 THR A N 1
ATOM 3234 C CA . THR A 1 405 ? 22.967 -1.016 -27.908 1.00 92.69 405 THR A CA 1
ATOM 3235 C C . THR A 1 405 ? 21.922 -1.962 -28.502 1.00 92.69 405 THR A C 1
ATOM 3237 O O . THR A 1 405 ? 22.275 -3.033 -28.989 1.00 92.69 405 THR A O 1
ATOM 3240 N N . LEU A 1 406 ? 20.647 -1.561 -28.475 1.00 92.38 406 LEU A N 1
ATOM 3241 C CA . LEU A 1 406 ? 19.538 -2.292 -29.078 1.00 92.38 406 LEU A CA 1
ATOM 3242 C C . LEU A 1 406 ? 19.444 -1.986 -30.573 1.00 92.38 406 LEU A C 1
ATOM 3244 O O . LEU A 1 406 ? 19.504 -0.825 -30.984 1.00 92.38 406 LEU A O 1
ATOM 3248 N N . VAL A 1 407 ? 19.282 -3.041 -31.359 1.00 90.94 407 VAL A N 1
ATOM 3249 C CA . VAL A 1 407 ? 19.146 -3.029 -32.817 1.00 90.94 407 VAL A CA 1
ATOM 3250 C C . VAL A 1 407 ? 17.997 -3.943 -33.227 1.00 90.94 407 VAL A C 1
ATOM 3252 O O . VAL A 1 407 ? 17.503 -4.742 -32.424 1.00 90.94 407 VAL A O 1
ATOM 3255 N N . SER A 1 408 ? 17.578 -3.847 -34.485 1.00 90.19 408 SER A N 1
ATOM 3256 C CA . SER A 1 408 ? 16.582 -4.766 -35.023 1.00 90.19 408 SER A CA 1
ATOM 3257 C C . SER A 1 408 ? 17.220 -6.065 -35.508 1.00 90.19 408 SER A C 1
ATOM 3259 O O . SER A 1 408 ? 18.276 -6.075 -36.148 1.00 90.19 408 SER A O 1
ATOM 3261 N N . GLU A 1 409 ? 16.532 -7.177 -35.278 1.00 87.31 409 GLU A N 1
ATOM 3262 C CA . GLU A 1 409 ? 16.901 -8.475 -35.842 1.00 87.31 409 GLU A CA 1
ATOM 3263 C C . GLU A 1 409 ? 16.949 -8.426 -37.387 1.00 87.31 409 GLU A C 1
ATOM 3265 O O . GLU A 1 409 ? 17.798 -9.049 -38.027 1.00 87.31 409 GLU A O 1
ATOM 3270 N N . ALA A 1 410 ? 16.069 -7.624 -38.001 1.00 87.81 410 ALA A N 1
ATOM 3271 C CA . ALA A 1 410 ? 16.027 -7.406 -39.444 1.00 87.81 410 ALA A CA 1
ATOM 3272 C C . ALA A 1 410 ? 17.290 -6.706 -39.979 1.00 87.81 410 ALA A C 1
ATOM 3274 O O . ALA A 1 410 ? 17.812 -7.104 -41.023 1.00 87.81 410 ALA A O 1
ATOM 3275 N N . GLU A 1 411 ? 17.815 -5.697 -39.275 1.00 87.81 411 GLU A N 1
ATOM 3276 C CA . GLU A 1 411 ? 19.076 -5.035 -39.641 1.00 87.81 411 GLU A CA 1
ATOM 3277 C C . GLU A 1 411 ? 20.270 -5.981 -39.513 1.00 87.81 411 GLU A C 1
ATOM 3279 O O . GLU A 1 411 ? 21.163 -5.946 -40.359 1.00 87.81 411 GLU A O 1
ATOM 3284 N N . LEU A 1 412 ? 20.270 -6.861 -38.508 1.00 88.94 412 LEU A N 1
ATOM 3285 C CA . LEU A 1 412 ? 21.312 -7.878 -38.360 1.00 88.94 412 LEU A CA 1
ATOM 3286 C C . LEU A 1 412 ? 21.267 -8.899 -39.500 1.00 88.94 412 LEU A C 1
ATOM 3288 O O . LEU A 1 412 ? 22.304 -9.173 -40.104 1.00 88.94 412 LEU A O 1
ATOM 3292 N N . LYS A 1 413 ? 20.075 -9.385 -39.871 1.00 88.31 413 LYS A N 1
ATOM 3293 C CA . LYS A 1 413 ? 19.879 -10.272 -41.034 1.00 88.31 413 LYS A CA 1
ATOM 3294 C C . LYS A 1 413 ? 20.335 -9.614 -42.337 1.00 88.31 413 LYS A C 1
ATOM 3296 O O . LYS A 1 413 ? 21.012 -10.251 -43.138 1.00 88.31 413 LYS A O 1
ATOM 3301 N N . ALA A 1 414 ? 20.021 -8.333 -42.540 1.00 87.69 414 ALA A N 1
ATOM 3302 C CA . ALA A 1 414 ? 20.429 -7.588 -43.733 1.00 87.69 414 ALA A CA 1
ATOM 3303 C C . ALA A 1 414 ? 21.954 -7.416 -43.864 1.00 87.69 414 ALA A C 1
ATOM 3305 O O . ALA A 1 414 ? 22.453 -7.227 -44.972 1.00 87.69 414 ALA A O 1
ATOM 3306 N N . LEU A 1 415 ? 22.682 -7.472 -42.747 1.00 88.62 415 LEU A N 1
ATOM 3307 C CA . LEU A 1 415 ? 24.143 -7.394 -42.701 1.00 88.62 415 LEU A CA 1
ATOM 3308 C C . LEU A 1 415 ? 24.817 -8.772 -42.629 1.00 88.62 415 LEU A C 1
ATOM 3310 O O . LEU A 1 415 ? 26.035 -8.824 -42.495 1.00 88.62 415 LEU A O 1
ATOM 3314 N N . GLU A 1 416 ? 24.047 -9.865 -42.712 1.00 87.94 416 GLU A N 1
ATOM 3315 C CA . GLU A 1 416 ? 24.525 -11.245 -42.517 1.00 87.94 416 GLU A CA 1
ATOM 3316 C C . GLU A 1 416 ? 25.210 -11.449 -41.149 1.00 87.94 416 GLU A C 1
ATOM 3318 O O . GLU A 1 416 ? 26.127 -12.254 -40.991 1.00 87.94 416 GLU A O 1
ATOM 3323 N N . MET A 1 417 ? 24.754 -10.692 -40.146 1.00 83.94 417 MET A N 1
ATOM 3324 C CA . MET A 1 417 ? 25.249 -10.695 -38.765 1.00 83.94 417 MET A CA 1
ATOM 3325 C C . MET A 1 417 ? 24.280 -11.384 -37.792 1.00 83.94 417 MET A C 1
ATOM 3327 O O . MET A 1 417 ? 24.495 -11.364 -36.582 1.00 83.94 417 MET A O 1
ATOM 3331 N N . ASP A 1 418 ? 23.214 -11.999 -38.301 1.00 73.62 418 ASP A N 1
ATOM 3332 C CA . ASP A 1 418 ? 22.208 -12.734 -37.525 1.00 73.62 418 ASP A CA 1
ATOM 3333 C C . ASP A 1 418 ? 22.819 -13.896 -36.731 1.00 73.62 418 ASP A C 1
ATOM 3335 O O . ASP A 1 418 ? 22.431 -14.142 -35.598 1.00 73.62 418 ASP A O 1
ATOM 3339 N N . ARG A 1 419 ? 23.845 -14.557 -37.276 1.00 70.62 419 ARG A N 1
ATOM 3340 C CA . ARG A 1 419 ? 24.577 -15.633 -36.580 1.00 70.62 419 ARG A CA 1
ATOM 3341 C C . ARG A 1 419 ? 25.521 -15.142 -35.483 1.00 70.62 419 ARG A C 1
ATOM 3343 O O . ARG A 1 419 ? 25.969 -15.941 -34.667 1.00 70.62 419 ARG A O 1
ATOM 3350 N N . GLU A 1 420 ? 25.881 -13.860 -35.508 1.00 67.25 420 GLU A N 1
ATOM 3351 C CA . GLU A 1 420 ? 26.710 -13.223 -34.478 1.00 67.25 420 GLU A CA 1
ATOM 3352 C C . GLU A 1 420 ? 25.852 -12.646 -33.344 1.00 67.25 420 GLU A C 1
ATOM 3354 O O . GLU A 1 420 ? 26.351 -12.430 -32.237 1.00 67.25 420 GLU A O 1
ATOM 3359 N N . ALA A 1 421 ? 24.566 -12.414 -33.621 1.00 65.81 421 ALA A N 1
ATOM 3360 C CA . ALA A 1 421 ? 23.563 -12.002 -32.658 1.00 65.81 421 ALA A CA 1
ATOM 3361 C C . ALA A 1 421 ? 23.262 -13.167 -31.705 1.00 65.81 421 ALA A C 1
ATOM 3363 O O . ALA A 1 421 ? 22.655 -14.160 -32.087 1.00 65.81 421 ALA A O 1
ATOM 3364 N N . GLY A 1 422 ? 23.735 -13.063 -30.465 1.00 68.38 422 GLY A N 1
ATOM 3365 C CA . GLY A 1 422 ? 23.514 -14.099 -29.453 1.00 68.38 422 GLY A CA 1
ATOM 3366 C C . GLY A 1 422 ? 22.354 -13.815 -28.502 1.00 68.38 422 GLY A C 1
ATOM 3367 O O . GLY A 1 422 ? 21.943 -14.700 -27.765 1.00 68.38 422 GLY A O 1
ATOM 3368 N N . VAL A 1 423 ? 21.855 -12.575 -28.452 1.00 84.06 423 VAL A N 1
ATOM 3369 C CA . VAL A 1 423 ? 20.953 -12.144 -27.375 1.00 84.06 423 VAL A CA 1
ATOM 3370 C C . VAL A 1 423 ? 19.776 -11.343 -27.917 1.00 84.06 423 VAL A C 1
ATOM 3372 O O . VAL A 1 423 ? 19.940 -10.234 -28.436 1.00 84.06 423 VAL A O 1
ATOM 3375 N N . GLU A 1 424 ? 18.589 -11.910 -27.728 1.00 87.69 424 GLU A N 1
ATOM 3376 C CA . GLU A 1 424 ? 17.294 -11.353 -28.113 1.00 87.69 424 GLU A CA 1
ATOM 3377 C C . GLU A 1 424 ? 16.522 -10.837 -26.894 1.00 87.69 424 GLU A C 1
ATOM 3379 O O . GLU A 1 424 ? 16.666 -11.325 -25.768 1.00 87.69 424 GLU A O 1
ATOM 3384 N N . VAL A 1 425 ? 15.667 -9.844 -27.126 1.00 89.00 425 VAL A N 1
ATOM 3385 C CA . VAL A 1 425 ? 14.737 -9.326 -26.122 1.00 89.00 425 VAL A CA 1
ATOM 3386 C C . VAL A 1 425 ? 13.421 -10.094 -26.242 1.00 89.00 425 VAL A C 1
ATOM 3388 O O . VAL A 1 425 ? 12.794 -10.067 -27.291 1.00 89.00 425 VAL A O 1
ATOM 3391 N N . ILE A 1 426 ? 12.976 -10.750 -25.162 1.00 89.06 426 ILE A N 1
ATOM 3392 C CA . ILE A 1 426 ? 11.779 -11.621 -25.177 1.00 89.06 426 ILE A CA 1
ATOM 3393 C C . ILE A 1 426 ? 10.491 -10.847 -25.512 1.00 89.06 426 ILE A C 1
ATOM 3395 O O . ILE A 1 426 ? 9.650 -11.352 -26.244 1.00 89.06 426 ILE A O 1
ATOM 3399 N N . ASN A 1 427 ? 10.335 -9.630 -24.981 1.00 88.75 427 ASN A N 1
ATOM 3400 C CA . ASN A 1 427 ? 9.158 -8.779 -25.192 1.00 88.75 427 ASN A CA 1
ATOM 3401 C C . ASN A 1 427 ? 9.603 -7.346 -25.529 1.00 88.75 427 ASN A C 1
ATOM 3403 O O . ASN A 1 427 ? 9.552 -6.469 -24.659 1.00 88.75 427 ASN A O 1
ATOM 3407 N N . PRO A 1 428 ? 10.115 -7.097 -26.746 1.00 87.75 428 PRO A N 1
ATOM 3408 C CA . PRO A 1 428 ? 10.598 -5.779 -27.118 1.00 87.75 428 PRO A CA 1
ATOM 3409 C C . PRO A 1 428 ? 9.417 -4.818 -27.307 1.00 87.75 428 PRO A C 1
ATOM 3411 O O . PRO A 1 428 ? 8.366 -5.196 -27.819 1.00 87.75 428 PRO A O 1
ATOM 3414 N N . LEU A 1 429 ? 9.593 -3.555 -26.905 1.00 86.56 429 LEU A N 1
ATOM 3415 C CA . LEU A 1 429 ? 8.568 -2.514 -27.087 1.00 86.56 429 LEU A CA 1
ATOM 3416 C C . LEU A 1 429 ? 8.341 -2.165 -28.567 1.00 86.56 429 LEU A C 1
ATOM 3418 O O . LEU A 1 429 ? 7.263 -1.702 -28.933 1.00 86.56 429 LEU A O 1
ATOM 3422 N N . SER A 1 430 ? 9.354 -2.369 -29.409 1.00 89.81 430 SER A N 1
ATOM 3423 C CA . SER A 1 430 ? 9.291 -2.202 -30.859 1.00 89.81 430 SER A CA 1
ATOM 3424 C C . SER A 1 430 ? 10.213 -3.204 -31.553 1.00 89.81 430 SER A C 1
ATOM 3426 O O . SER A 1 430 ? 11.211 -3.650 -30.984 1.00 89.81 430 SER A O 1
ATOM 3428 N N . GLU A 1 431 ? 9.916 -3.525 -32.812 1.00 87.06 431 GLU A N 1
ATOM 3429 C CA . GLU A 1 431 ? 10.758 -4.410 -33.631 1.00 87.06 431 GLU A CA 1
ATOM 3430 C C . GLU A 1 431 ? 12.173 -3.839 -33.848 1.00 87.06 431 GLU A C 1
ATOM 3432 O O . GLU A 1 431 ? 13.138 -4.599 -33.975 1.00 87.06 431 GLU A O 1
ATOM 3437 N N . ASP A 1 432 ? 12.313 -2.509 -33.788 1.00 85.56 432 ASP A N 1
ATOM 3438 C CA . ASP A 1 432 ? 13.585 -1.779 -33.882 1.00 85.56 432 ASP A CA 1
ATOM 3439 C C . ASP A 1 432 ? 14.552 -2.066 -32.714 1.00 85.56 432 ASP A C 1
ATOM 3441 O O . ASP A 1 432 ? 15.738 -1.734 -32.780 1.00 85.56 432 ASP A O 1
ATOM 3445 N N . HIS A 1 433 ? 14.059 -2.673 -31.630 1.00 89.19 433 HIS A N 1
ATOM 3446 C CA . HIS A 1 433 ? 14.798 -2.921 -30.390 1.00 89.19 433 HIS A CA 1
ATOM 3447 C C . HIS A 1 433 ? 14.686 -4.383 -29.934 1.00 89.19 433 HIS A C 1
ATOM 3449 O O . HIS A 1 433 ? 14.529 -4.672 -28.747 1.00 89.19 433 HIS A O 1
ATOM 3455 N N . SER A 1 434 ? 14.747 -5.303 -30.897 1.00 90.69 434 SER A N 1
ATOM 3456 C CA . SER A 1 434 ? 14.539 -6.743 -30.703 1.00 90.69 434 SER A CA 1
ATOM 3457 C C . SER A 1 434 ? 15.801 -7.523 -30.314 1.00 90.69 434 SER A C 1
ATOM 3459 O O . SER A 1 434 ? 15.681 -8.610 -29.752 1.00 90.69 434 SER A O 1
ATOM 3461 N N . ALA A 1 435 ? 17.003 -6.986 -30.547 1.00 90.56 435 ALA A N 1
ATOM 3462 C CA . ALA A 1 435 ? 18.264 -7.674 -30.255 1.00 90.56 435 ALA A CA 1
ATOM 3463 C C . ALA A 1 435 ? 19.356 -6.729 -29.730 1.00 90.56 435 ALA A C 1
ATOM 3465 O O . ALA A 1 435 ? 19.314 -5.517 -29.950 1.00 90.56 435 ALA A O 1
ATOM 3466 N N . LEU A 1 436 ? 20.368 -7.281 -29.054 1.00 91.94 436 LEU A N 1
ATOM 3467 C CA . LEU A 1 436 ? 21.584 -6.544 -28.688 1.00 91.94 436 LEU A CA 1
ATOM 3468 C C . LEU A 1 436 ? 22.612 -6.592 -29.823 1.00 91.94 436 LEU A C 1
ATOM 3470 O O . LEU A 1 436 ? 22.816 -7.626 -30.457 1.00 91.94 436 LEU A O 1
ATOM 3474 N N . ARG A 1 437 ? 23.294 -5.468 -30.069 1.00 91.81 437 ARG A N 1
ATOM 3475 C CA . ARG A 1 437 ? 24.261 -5.340 -31.165 1.00 91.81 437 ARG A CA 1
ATOM 3476 C C . ARG A 1 437 ? 25.489 -6.255 -30.959 1.00 91.81 437 ARG A C 1
ATOM 3478 O O . ARG A 1 437 ? 26.182 -6.124 -29.943 1.00 91.81 437 ARG A O 1
ATOM 3485 N N . PRO A 1 438 ? 25.837 -7.118 -31.935 1.00 91.50 438 PRO A N 1
ATOM 3486 C CA . PRO A 1 438 ? 27.064 -7.923 -31.891 1.00 91.50 438 PRO A CA 1
ATOM 3487 C C . PRO A 1 438 ? 28.309 -7.172 -32.396 1.00 91.50 438 PRO A C 1
ATOM 3489 O O . PRO A 1 438 ? 29.454 -7.595 -32.195 1.00 91.50 438 PRO A O 1
ATOM 3492 N N . SER A 1 439 ? 28.084 -6.016 -33.026 1.00 91.88 439 SER A N 1
ATOM 3493 C CA . SER A 1 439 ? 29.086 -5.090 -33.554 1.00 91.88 439 SER A CA 1
ATOM 3494 C C . SER A 1 439 ? 28.558 -3.655 -33.482 1.00 91.88 439 SER A C 1
ATOM 3496 O O . SER A 1 439 ? 27.352 -3.441 -33.392 1.00 91.88 439 SER A O 1
ATOM 3498 N N . LEU A 1 440 ? 29.445 -2.662 -33.581 1.00 94.06 440 LEU A N 1
ATOM 3499 C CA . LEU A 1 440 ? 29.063 -1.250 -33.732 1.00 94.06 440 LEU A CA 1
ATOM 3500 C C . LEU A 1 440 ? 28.587 -0.917 -35.153 1.00 94.06 440 LEU A C 1
ATOM 3502 O O . LEU A 1 440 ? 27.928 0.098 -35.373 1.00 94.06 440 LEU A O 1
ATOM 3506 N N . LEU A 1 441 ? 28.923 -1.763 -36.131 1.00 92.62 441 LEU A N 1
ATOM 3507 C CA . LEU A 1 441 ? 28.664 -1.497 -37.544 1.00 92.62 441 LEU A CA 1
ATOM 3508 C C . LEU A 1 441 ? 27.170 -1.301 -37.878 1.00 92.62 441 LEU A C 1
ATOM 3510 O O . LEU A 1 441 ? 26.873 -0.301 -38.534 1.00 92.62 441 LEU A O 1
ATOM 3514 N N . PRO A 1 442 ? 26.226 -2.161 -37.431 1.00 91.12 442 PRO A N 1
ATOM 3515 C CA . PRO A 1 442 ? 24.801 -1.964 -37.705 1.00 91.12 442 PRO A CA 1
ATOM 3516 C C . PRO A 1 442 ? 24.305 -0.597 -37.234 1.00 91.12 442 PRO A C 1
ATOM 3518 O O . PRO A 1 442 ? 23.665 0.136 -37.989 1.00 91.12 442 PRO A O 1
ATOM 3521 N N . SER A 1 443 ? 24.687 -0.205 -36.018 1.00 93.69 443 SER A N 1
ATOM 3522 C CA . SER A 1 443 ? 24.271 1.059 -35.421 1.00 93.69 443 SER A CA 1
ATOM 3523 C C . SER A 1 443 ? 24.879 2.272 -36.139 1.00 93.69 443 SER A C 1
ATOM 3525 O O . SER A 1 443 ? 24.180 3.255 -36.389 1.00 93.69 443 SER A O 1
ATOM 3527 N N . LEU A 1 444 ? 26.152 2.199 -36.548 1.00 95.00 444 LEU A N 1
ATOM 3528 C CA . LEU A 1 444 ? 26.806 3.254 -37.334 1.00 95.00 444 LEU A CA 1
ATOM 3529 C C . LEU A 1 444 ? 26.191 3.400 -38.734 1.00 95.00 444 LEU A C 1
ATOM 3531 O O . LEU A 1 444 ? 26.001 4.519 -39.214 1.00 95.00 444 LEU A O 1
ATOM 3535 N N . LEU A 1 445 ? 25.827 2.294 -39.388 1.00 92.75 445 LEU A N 1
ATOM 3536 C CA . LEU A 1 445 ? 25.118 2.332 -40.669 1.00 92.75 445 LEU A CA 1
ATOM 3537 C C . LEU A 1 445 ? 23.708 2.909 -40.514 1.00 92.75 445 LEU A C 1
ATOM 3539 O O . LEU A 1 445 ? 23.301 3.732 -41.335 1.00 92.75 445 LEU A O 1
ATOM 3543 N N . GLY A 1 446 ? 22.994 2.546 -39.446 1.00 90.88 446 GLY A N 1
ATOM 3544 C CA . GLY A 1 446 ? 21.713 3.154 -39.083 1.00 90.88 446 GLY A CA 1
ATOM 3545 C C . GLY A 1 446 ? 21.832 4.668 -38.879 1.00 90.88 446 GLY A C 1
ATOM 3546 O O . GLY A 1 446 ? 21.033 5.437 -39.421 1.00 90.88 446 GLY A O 1
ATOM 3547 N N . PHE A 1 447 ? 22.887 5.120 -38.194 1.00 94.12 447 PHE A N 1
ATOM 3548 C CA . PHE A 1 447 ? 23.189 6.542 -38.034 1.00 94.12 447 PHE A CA 1
ATOM 3549 C C . PHE A 1 447 ? 23.399 7.241 -39.386 1.00 94.12 447 PHE A C 1
ATOM 3551 O O . PHE A 1 447 ? 22.772 8.271 -39.651 1.00 94.12 447 PHE A O 1
ATOM 3558 N N . LEU A 1 448 ? 24.230 6.679 -40.271 1.00 94.38 448 LEU A N 1
ATOM 3559 C CA . LEU A 1 448 ? 24.475 7.241 -41.606 1.00 94.38 448 LEU A CA 1
ATOM 3560 C C . LEU A 1 448 ? 23.206 7.239 -42.475 1.00 94.38 448 LEU A C 1
ATOM 3562 O O . LEU A 1 448 ? 22.932 8.222 -43.167 1.00 94.38 448 LEU A O 1
ATOM 3566 N N . ARG A 1 449 ? 22.390 6.177 -42.405 1.00 92.31 449 ARG A N 1
ATOM 3567 C CA . ARG A 1 449 ? 21.091 6.068 -43.093 1.00 92.31 449 ARG A CA 1
ATOM 3568 C C . ARG A 1 449 ? 20.162 7.216 -42.704 1.00 92.31 449 ARG A C 1
ATOM 3570 O O . ARG A 1 449 ? 19.577 7.848 -43.585 1.00 92.31 449 ARG A O 1
ATOM 3577 N N . ASN A 1 450 ? 20.071 7.522 -41.413 1.00 92.50 450 ASN A N 1
ATOM 3578 C CA . ASN A 1 450 ? 19.210 8.588 -40.897 1.00 92.50 450 ASN A CA 1
ATOM 3579 C C . ASN A 1 450 ? 19.747 9.995 -41.226 1.00 92.50 450 ASN A C 1
ATOM 3581 O O . ASN A 1 450 ? 18.982 10.957 -41.293 1.00 92.50 450 ASN A O 1
ATOM 3585 N N . ASN A 1 451 ? 21.046 10.119 -41.514 1.00 95.56 451 ASN A N 1
ATOM 3586 C CA . ASN A 1 451 ? 21.713 11.388 -41.808 1.00 95.56 451 ASN A CA 1
ATOM 3587 C C . ASN A 1 451 ? 22.042 11.592 -43.296 1.00 95.56 451 ASN A C 1
ATOM 3589 O O . ASN A 1 451 ? 22.798 12.497 -43.632 1.00 95.56 451 ASN A O 1
ATOM 3593 N N . ARG A 1 452 ? 21.444 10.834 -44.226 1.00 95.25 452 ARG A N 1
ATOM 3594 C CA . ARG A 1 452 ? 21.696 10.977 -45.682 1.00 95.25 452 ARG A CA 1
ATOM 3595 C C . ARG A 1 452 ? 21.449 12.380 -46.255 1.00 95.25 452 ARG A C 1
ATOM 3597 O O . ARG A 1 452 ? 21.945 12.684 -47.332 1.00 95.25 452 ARG A O 1
ATOM 3604 N N . HIS A 1 453 ? 20.666 13.202 -45.562 1.00 94.69 453 HIS A N 1
ATOM 3605 C CA . HIS A 1 453 ? 20.354 14.584 -45.931 1.00 94.69 453 HIS A CA 1
ATOM 3606 C C . HIS A 1 453 ? 21.438 15.595 -45.504 1.00 94.69 453 HIS A C 1
ATOM 3608 O O . HIS A 1 453 ? 21.304 16.781 -45.792 1.00 94.69 453 HIS A O 1
ATOM 3614 N N . ARG A 1 454 ? 22.474 15.156 -44.778 1.00 92.94 454 ARG A N 1
ATOM 3615 C CA . ARG A 1 454 ? 23.597 15.987 -44.321 1.00 92.94 454 ARG A CA 1
ATOM 3616 C C . ARG A 1 454 ? 24.760 15.957 -45.310 1.00 92.94 454 ARG A C 1
ATOM 3618 O O . ARG A 1 454 ? 24.924 14.992 -46.056 1.00 92.94 454 ARG A O 1
ATOM 3625 N N . ASP A 1 455 ? 25.587 16.997 -45.251 1.00 92.56 455 ASP A N 1
ATOM 3626 C CA . ASP A 1 455 ? 26.735 17.175 -46.138 1.00 92.56 455 ASP A CA 1
ATOM 3627 C C . ASP A 1 455 ? 27.760 16.039 -46.023 1.00 92.56 455 ASP A C 1
ATOM 3629 O O . ASP A 1 455 ? 28.006 15.475 -44.954 1.00 92.56 455 ASP A O 1
ATOM 3633 N N . PHE A 1 456 ? 28.382 15.721 -47.157 1.00 92.00 456 PHE A N 1
ATOM 3634 C CA . PHE A 1 456 ? 29.434 14.715 -47.269 1.00 92.00 456 PHE A CA 1
ATOM 3635 C C . PHE A 1 456 ? 30.827 15.372 -47.318 1.00 92.00 456 PHE A C 1
ATOM 3637 O O . PHE A 1 456 ? 30.956 16.482 -47.838 1.00 92.00 456 PHE A O 1
ATOM 3644 N N . PRO A 1 457 ? 31.893 14.680 -46.862 1.00 92.69 457 PRO A N 1
ATOM 3645 C CA . PRO A 1 457 ? 31.897 13.327 -46.296 1.00 92.69 457 PRO A CA 1
ATOM 3646 C C . PRO A 1 457 ? 31.483 13.290 -44.816 1.00 92.69 457 PRO A C 1
ATOM 3648 O O . PRO A 1 457 ? 31.981 14.067 -44.007 1.00 92.69 457 PRO A O 1
ATOM 3651 N N . GLN A 1 458 ? 30.649 12.315 -44.446 1.00 94.81 458 GLN A N 1
ATOM 3652 C CA . GLN A 1 458 ? 30.323 12.026 -43.045 1.00 94.81 458 GLN A CA 1
ATOM 3653 C C . GLN A 1 458 ? 31.383 11.078 -42.468 1.00 94.81 458 GLN A C 1
ATOM 3655 O O . GLN A 1 458 ? 31.504 9.938 -42.913 1.00 94.81 458 GLN A O 1
ATOM 3660 N N . ARG A 1 459 ? 32.182 11.557 -41.508 1.00 95.88 459 ARG A N 1
ATOM 3661 C CA . ARG A 1 459 ? 33.237 10.781 -40.833 1.00 95.88 459 ARG A CA 1
ATOM 3662 C C . ARG A 1 459 ? 32.865 10.607 -39.373 1.00 95.88 459 ARG A C 1
ATOM 3664 O O . ARG A 1 459 ? 33.025 11.539 -38.591 1.00 95.88 459 ARG A O 1
ATOM 3671 N N . VAL A 1 460 ? 32.355 9.433 -39.025 1.00 96.75 460 VAL A N 1
ATOM 3672 C CA . VAL A 1 460 ? 31.886 9.130 -37.670 1.00 96.75 460 VAL A CA 1
ATOM 3673 C C . VAL A 1 460 ? 32.576 7.900 -37.107 1.00 96.75 460 VAL A C 1
ATOM 3675 O O . VAL A 1 460 ? 32.991 7.022 -37.862 1.00 96.75 460 VAL A O 1
ATOM 3678 N N . PHE A 1 461 ? 32.713 7.851 -35.787 1.00 97.50 461 PHE A N 1
ATOM 3679 C CA . PHE A 1 461 ? 33.208 6.687 -35.060 1.00 97.50 461 PHE A CA 1
ATOM 3680 C C . PHE A 1 461 ? 32.463 6.534 -33.735 1.00 97.50 461 PHE A C 1
ATOM 3682 O O . PHE A 1 461 ? 31.879 7.491 -33.236 1.00 97.50 461 PHE A O 1
ATOM 3689 N N . GLU A 1 462 ? 32.501 5.340 -33.160 1.00 97.44 462 GLU A N 1
ATOM 3690 C CA . GLU A 1 462 ? 31.982 5.062 -31.824 1.00 97.44 462 GLU A CA 1
ATOM 3691 C C . GLU A 1 462 ? 32.962 4.131 -31.109 1.00 97.44 462 GLU A C 1
ATOM 3693 O O . GLU A 1 462 ? 33.531 3.230 -31.729 1.00 97.44 462 GLU A O 1
ATOM 3698 N N . ILE A 1 463 ? 33.154 4.353 -29.810 1.00 94.88 463 ILE A N 1
ATOM 3699 C CA . ILE A 1 463 ? 33.793 3.402 -28.901 1.00 94.88 463 ILE A CA 1
ATOM 3700 C C . ILE A 1 463 ? 32.708 2.970 -27.922 1.00 94.88 463 ILE A C 1
ATOM 3702 O O . ILE A 1 463 ? 32.199 3.785 -27.154 1.00 94.88 463 ILE A O 1
ATOM 3706 N N . GLY A 1 464 ? 32.318 1.701 -27.975 1.00 91.75 464 GLY A N 1
ATOM 3707 C CA . GLY A 1 464 ? 31.216 1.193 -27.174 1.00 91.75 464 GLY A CA 1
ATOM 3708 C C . GLY A 1 464 ? 31.205 -0.324 -27.096 1.00 91.75 464 GLY A C 1
ATOM 3709 O O . GLY A 1 464 ? 31.893 -1.014 -27.847 1.00 91.75 464 GLY A O 1
ATOM 3710 N N . GLU A 1 465 ? 30.401 -0.831 -26.172 1.00 91.44 465 GLU A N 1
ATOM 3711 C CA . GLU A 1 465 ? 30.294 -2.261 -25.907 1.00 91.44 465 GLU A CA 1
ATOM 3712 C C . GLU A 1 465 ? 29.404 -2.964 -26.937 1.00 91.44 465 GLU A C 1
ATOM 3714 O O . GLU A 1 465 ? 28.480 -2.372 -27.516 1.00 91.44 465 GLU A O 1
ATOM 3719 N N . VAL A 1 466 ? 29.710 -4.241 -27.155 1.00 91.94 466 VAL A N 1
ATOM 3720 C CA . VAL A 1 466 ? 28.980 -5.163 -28.028 1.00 91.94 466 VAL A CA 1
ATOM 3721 C C . VAL A 1 466 ? 28.791 -6.484 -27.292 1.00 91.94 466 VAL A C 1
ATOM 3723 O O . VAL A 1 466 ? 29.625 -6.855 -26.465 1.00 91.94 466 VAL A O 1
ATOM 3726 N N . VAL A 1 467 ? 27.718 -7.203 -27.602 1.00 90.19 467 VAL A N 1
ATOM 3727 C CA . VAL A 1 467 ? 27.393 -8.476 -26.948 1.00 90.19 467 VAL A CA 1
ATOM 3728 C C . VAL A 1 467 ? 27.616 -9.618 -27.928 1.00 90.19 467 VAL A C 1
ATOM 3730 O O . VAL A 1 467 ? 27.071 -9.607 -29.026 1.00 90.19 467 VAL A O 1
ATOM 3733 N N . ARG A 1 468 ? 28.432 -10.605 -27.547 1.00 80.62 468 ARG A N 1
ATOM 3734 C CA . ARG A 1 468 ? 28.767 -11.768 -28.383 1.00 80.62 468 ARG A CA 1
ATOM 3735 C C . ARG A 1 468 ? 28.529 -13.064 -27.617 1.00 80.62 468 ARG A C 1
ATOM 3737 O O . ARG A 1 468 ? 28.892 -13.136 -26.449 1.00 80.62 468 ARG A O 1
ATOM 3744 N N . GLY A 1 469 ? 28.023 -14.085 -28.311 1.00 67.00 469 GLY A N 1
ATOM 3745 C CA . GLY A 1 469 ? 27.942 -15.464 -27.813 1.00 67.00 469 GLY A CA 1
ATOM 3746 C C . GLY A 1 469 ? 26.873 -15.696 -26.744 1.00 67.00 469 GLY A C 1
ATOM 3747 O O . GLY A 1 469 ? 27.216 -15.898 -25.583 1.00 67.00 469 GLY A O 1
ATOM 3748 N N . GLY A 1 470 ? 25.605 -15.690 -27.152 1.00 56.62 470 GLY A N 1
ATOM 3749 C CA . GLY A 1 470 ? 24.497 -16.200 -26.338 1.00 56.62 470 GLY A CA 1
ATOM 3750 C C . GLY A 1 470 ? 24.089 -17.613 -26.719 1.00 56.62 470 GLY A C 1
ATOM 3751 O O . GLY A 1 470 ? 24.584 -18.109 -27.762 1.00 56.62 470 GLY A O 1
#

Radius of gyration: 28.72 Å; chains: 1; bounding box: 74×58×78 Å

Foldseek 3Di:
DDKAKAFLVVLCVLVVVDDVVLSPVVNVQVQLVLLAWHWDDDDPGTTIIHHDLLQLLCQFSLSSSQLSVLQVVLAFADPVLLDAPEAPPEAEEEDPQCCVQFNDKFKKKWFFFQDDPRLLVRLVRSQVVLCVRLCVVVLFKAKAKFQCVLAADDKYKHFAQQAPDWAAFAVRPDIDGNVRCLVPPPLNVSCVVSRPPPRTFIFMAGPVRHTQDGPPRTGGNSGDDDSPRGMMMMMMIGDANLSRLLSQSSSSVSSSSSVIRMHWYKYAYDPPRFDDDPPDTDHPGIDIPNPFDKDKDKDAQVVLCVVQVDRADLVLLCSLLSSSNWHWDDDPDRMIITIHGSNSSSCPDVVVSSVSSPSSSPVVPDDDDDPPDDDDDDDDPCVVVVVVVVVVLVVVVAAEDDFDQFAACVLCVVVVNNVFFAAFDPDDPDNRRGGGAQDCVSRVVVVCVVCVVDDDDHGYDYDDDGDGDD